Protein 5NZG (pdb70)

Structure (mmCIF, N/CA/C/O backbone):
data_5NZG
#
_entry.id   5NZG
#
_cell.length_a   79.500
_cell.length_b   89.800
_cell.length_c   137.300
_cell.angle_alpha   90.00
_cell.angle_beta   90.00
_cell.angle_gamma   90.00
#
_symmetry.space_group_name_H-M   'C 2 2 21'
#
loop_
_entity.id
_entity.type
_entity.pdbx_description
1 polymer 'UDP-glucose pyrophosphorylase'
2 non-polymer "URIDINE-5'-DIPHOSPHATE-GLUCOSE"
3 non-polymer 1,2-ETHANEDIOL
4 water water
#
loop_
_atom_site.group_PDB
_atom_site.id
_atom_site.type_symbol
_atom_site.label_atom_id
_atom_site.label_alt_id
_atom_site.label_comp_id
_atom_site.label_asym_id
_atom_site.label_entity_id
_atom_site.label_seq_id
_atom_site.pdbx_PDB_ins_code
_atom_site.Cartn_x
_atom_site.Cartn_y
_atom_site.Cartn_z
_atom_site.occupancy
_atom_site.B_iso_or_equiv
_atom_site.auth_seq_id
_atom_site.auth_comp_id
_atom_site.auth_asym_id
_atom_site.auth_atom_id
_atom_site.pdbx_PDB_model_num
ATOM 1 N N . SER A 1 7 ? 27.498 19.136 70.650 1.00 53.01 7 SER A N 1
ATOM 2 C CA . SER A 1 7 ? 26.309 18.608 70.021 1.00 52.66 7 SER A CA 1
ATOM 3 C C . SER A 1 7 ? 26.512 18.479 68.530 1.00 47.33 7 SER A C 1
ATOM 4 O O . SER A 1 7 ? 25.837 17.779 67.893 1.00 36.63 7 SER A O 1
ATOM 7 N N . LEU A 1 8 ? 27.457 19.233 68.019 1.00 40.11 8 LEU A N 1
ATOM 8 C CA . LEU A 1 8 ? 27.736 19.180 66.636 1.00 40.17 8 LEU A CA 1
ATOM 9 C C . LEU A 1 8 ? 28.482 17.940 66.245 1.00 37.71 8 LEU A C 1
ATOM 10 O O . LEU A 1 8 ? 29.226 17.427 66.954 1.00 40.76 8 LEU A O 1
ATOM 15 N N . SER A 1 9 ? 28.393 17.584 65.000 1.00 34.36 9 SER A N 1
ATOM 16 C CA . SER A 1 9 ? 29.143 16.503 64.464 1.00 37.10 9 SER A CA 1
ATOM 17 C C . SER A 1 9 ? 30.616 16.887 64.349 1.00 31.18 9 SER A C 1
ATOM 18 O O . SER A 1 9 ? 30.985 17.968 64.547 1.00 28.89 9 SER A O 1
ATOM 21 N N . ALA A 1 10 ? 31.455 15.917 64.088 1.00 31.12 10 ALA A N 1
ATOM 22 C CA . ALA A 1 10 ? 32.835 16.169 63.912 1.00 33.07 10 ALA A CA 1
ATOM 23 C C . ALA A 1 10 ? 33.100 17.030 62.686 1.00 25.94 10 ALA A C 1
ATOM 24 O O . ALA A 1 10 ? 33.928 17.855 62.735 1.00 29.58 10 ALA A O 1
ATOM 26 N N . ALA A 1 11 ? 32.386 16.798 61.632 1.00 25.18 11 ALA A N 1
ATOM 27 C CA . ALA A 1 11 ? 32.556 17.627 60.433 1.00 26.27 11 ALA A CA 1
ATOM 28 C C . ALA A 1 11 ? 32.170 19.087 60.711 1.00 26.15 11 ALA A C 1
ATOM 29 O O . ALA A 1 11 ? 32.830 19.965 60.367 1.00 23.37 11 ALA A O 1
ATOM 31 N N . ALA A 1 12 ? 31.073 19.293 61.393 1.00 24.35 12 ALA A N 1
ATOM 32 C CA . ALA A 1 12 ? 30.654 20.626 61.720 1.00 22.70 12 ALA A CA 1
ATOM 33 C C . ALA A 1 12 ? 31.642 21.345 62.629 1.00 21.21 12 ALA A C 1
ATOM 34 O O . ALA A 1 12 ? 31.910 22.438 62.469 1.00 21.24 12 ALA A O 1
ATOM 36 N N . GLN A 1 13 ? 32.178 20.640 63.599 1.00 22.45 13 GLN A N 1
ATOM 37 C CA . GLN A 1 13 ? 33.175 21.158 64.491 1.00 23.74 13 GLN A CA 1
ATOM 38 C C . GLN A 1 13 ? 34.441 21.519 63.757 1.00 20.96 13 GLN A C 1
ATOM 39 O O . GLN A 1 13 ? 35.060 22.425 64.094 1.00 24.30 13 GLN A O 1
ATOM 45 N N . ALA A 1 14 ? 34.799 20.740 62.757 1.00 22.75 14 ALA A N 1
ATOM 46 C CA . ALA A 1 14 ? 35.942 21.048 61.941 1.00 24.05 14 ALA A CA 1
ATOM 47 C C . ALA A 1 14 ? 35.711 22.371 61.176 1.00 21.03 14 ALA A C 1
ATOM 48 O O . ALA A 1 14 ? 36.605 23.072 60.918 1.00 20.11 14 ALA A O 1
ATOM 50 N N . CYS A 1 15 ? 34.480 22.602 60.776 1.00 21.40 15 CYS A N 1
ATOM 51 C CA . CYS A 1 15 ? 34.141 23.843 60.085 1.00 17.49 15 CYS A CA 1
ATOM 52 C C . CYS A 1 15 ? 34.270 25.044 61.031 1.00 18.67 15 CYS A C 1
ATOM 53 O O . CYS A 1 15 ? 34.769 26.033 60.714 1.00 19.07 15 CYS A O 1
ATOM 56 N N . VAL A 1 16 ? 33.785 24.862 62.247 1.00 19.60 16 VAL A N 1
ATOM 57 C CA . VAL A 1 16 ? 33.859 25.905 63.233 1.00 21.95 16 VAL A CA 1
ATOM 58 C C . VAL A 1 16 ? 35.298 26.264 63.534 1.00 17.68 16 VAL A C 1
ATOM 59 O O . VAL A 1 16 ? 35.655 27.356 63.597 1.00 20.84 16 VAL A O 1
ATOM 63 N N . LYS A 1 17 ? 36.108 25.252 63.723 1.00 20.43 17 LYS A N 1
ATOM 64 C CA . LYS A 1 17 ? 37.484 25.461 64.026 1.00 21.11 17 LYS A CA 1
ATOM 65 C C . LYS A 1 17 ? 38.230 26.175 62.893 1.00 18.14 17 LYS A C 1
ATOM 66 O O . LYS A 1 17 ? 38.950 27.046 63.127 1.00 21.45 17 LYS A O 1
ATOM 72 N N . LYS A 1 18 ? 37.982 25.770 61.675 1.00 17.62 18 LYS A N 1
ATOM 73 C CA . LYS A 1 18 ? 38.587 26.407 60.555 1.00 17.65 18 LYS A CA 1
ATOM 74 C C . LYS A 1 18 ? 38.166 27.864 60.451 1.00 19.30 18 LYS A C 1
ATOM 75 O O . LYS A 1 18 ? 38.937 28.709 60.162 1.00 18.02 18 LYS A O 1
ATOM 81 N N . MET A 1 19 ? 36.886 28.097 60.634 1.00 17.95 19 MET A N 1
ATOM 82 C CA . MET A 1 19 ? 36.379 29.434 60.568 1.00 16.09 19 MET A CA 1
ATOM 83 C C . MET A 1 19 ? 36.897 30.329 61.701 1.00 19.69 19 MET A C 1
ATOM 84 O O . MET A 1 19 ? 37.188 31.419 61.497 1.00 20.16 19 MET A O 1
ATOM 89 N N . ARG A 1 20 ? 36.944 29.809 62.908 1.00 20.67 20 ARG A N 1
ATOM 90 C CA . ARG A 1 20 ? 37.494 30.555 64.029 1.00 20.78 20 ARG A CA 1
ATOM 91 C C . ARG A 1 20 ? 38.961 30.852 63.885 1.00 25.22 20 ARG A C 1
ATOM 92 O O . ARG A 1 20 ? 39.393 31.884 64.171 1.00 23.16 20 ARG A O 1
ATOM 100 N N . ASP A 1 21 ? 39.716 29.888 63.403 1.00 26.47 21 ASP A N 1
ATOM 101 C CA . ASP A 1 21 ? 41.127 30.070 63.168 1.00 25.99 21 ASP A CA 1
ATOM 102 C C . ASP A 1 21 ? 41.352 31.127 62.136 1.00 28.12 21 ASP A C 1
ATOM 103 O O . ASP A 1 21 ? 42.316 31.749 62.138 1.00 31.91 21 ASP A O 1
ATOM 108 N N . ALA A 1 22 ? 40.446 31.257 61.190 1.00 23.67 22 ALA A N 1
ATOM 109 C CA . ALA A 1 22 ? 40.562 32.251 60.160 1.00 20.24 22 ALA A CA 1
ATOM 110 C C . ALA A 1 22 ? 39.924 33.589 60.506 1.00 23.72 22 ALA A C 1
ATOM 111 O O . ALA A 1 22 ? 39.772 34.399 59.672 1.00 26.77 22 ALA A O 1
ATOM 113 N N . LYS A 1 23 ? 39.512 33.702 61.736 1.00 24.78 23 LYS A N 1
ATOM 114 C CA . LYS A 1 23 ? 38.913 34.898 62.276 1.00 25.55 23 LYS A CA 1
ATOM 115 C C . LYS A 1 23 ? 37.612 35.335 61.653 1.00 23.85 23 LYS A C 1
ATOM 116 O O . LYS A 1 23 ? 37.317 36.466 61.596 1.00 25.55 23 LYS A O 1
ATOM 122 N N . VAL A 1 24 ? 36.846 34.387 61.175 1.00 22.57 24 VAL A N 1
ATOM 123 C CA . VAL A 1 24 ? 35.590 34.704 60.582 1.00 18.93 24 VAL A CA 1
ATOM 124 C C . VAL A 1 24 ? 34.668 35.178 61.692 1.00 23.21 24 VAL A C 1
ATOM 125 O O . VAL A 1 24 ? 34.615 34.625 62.719 1.00 21.02 24 VAL A O 1
ATOM 129 N N . ASN A 1 25 ? 33.885 36.186 61.386 1.00 21.07 25 ASN A N 1
ATOM 130 C CA . ASN A 1 25 ? 33.009 36.702 62.373 1.00 25.44 25 ASN A CA 1
ATOM 131 C C . ASN A 1 25 ? 32.000 35.656 62.842 1.00 19.48 25 ASN A C 1
ATOM 132 O O . ASN A 1 25 ? 31.545 34.875 62.131 1.00 19.94 25 ASN A O 1
ATOM 137 N N . GLU A 1 26 ? 31.726 35.713 64.105 1.00 18.64 26 GLU A N 1
ATOM 138 C CA . GLU A 1 26 ? 30.879 34.755 64.742 1.00 19.60 26 GLU A CA 1
ATOM 139 C C . GLU A 1 26 ? 29.461 34.659 64.212 1.00 15.77 26 GLU A C 1
ATOM 140 O O . GLU A 1 26 ? 28.916 33.676 64.195 1.00 17.34 26 GLU A O 1
ATOM 146 N N . ALA A 1 27 ? 28.898 35.760 63.775 1.00 18.05 27 ALA A N 1
ATOM 147 C CA . ALA A 1 27 ? 27.555 35.701 63.207 1.00 18.10 27 ALA A CA 1
ATOM 148 C C . ALA A 1 27 ? 27.542 34.832 61.946 1.00 15.97 27 ALA A C 1
ATOM 149 O O . ALA A 1 27 ? 26.638 34.182 61.688 1.00 17.21 27 ALA A O 1
ATOM 151 N N . CYS A 1 28 ? 28.593 34.917 61.184 1.00 15.47 28 CYS A N 1
ATOM 152 C CA . CYS A 1 28 ? 28.732 34.100 60.011 1.00 14.93 28 CYS A CA 1
ATOM 153 C C . CYS A 1 28 ? 28.900 32.643 60.377 1.00 15.36 28 CYS A C 1
ATOM 154 O O . CYS A 1 28 ? 28.319 31.836 59.816 1.00 16.14 28 CYS A O 1
ATOM 157 N N . ILE A 1 29 ? 29.701 32.377 61.372 1.00 16.22 29 ILE A N 1
ATOM 158 C CA . ILE A 1 29 ? 29.858 31.010 61.805 1.00 16.37 29 ILE A CA 1
ATOM 159 C C . ILE A 1 29 ? 28.558 30.422 62.322 1.00 16.23 29 ILE A C 1
ATOM 160 O O . ILE A 1 29 ? 28.201 29.370 61.979 1.00 18.16 29 ILE A O 1
ATOM 165 N N . ARG A 1 30 ? 27.824 31.179 63.112 1.00 17.44 30 ARG A N 1
ATOM 166 C CA . ARG A 1 30 ? 26.575 30.659 63.591 1.00 18.24 30 ARG A CA 1
ATOM 167 C C . ARG A 1 30 ? 25.594 30.364 62.445 1.00 20.62 30 ARG A C 1
ATOM 168 O O . ARG A 1 30 ? 24.896 29.438 62.471 1.00 19.76 30 ARG A O 1
ATOM 176 N N . THR A 1 31 ? 25.539 31.272 61.498 1.00 16.92 31 THR A N 1
ATOM 177 C CA . THR A 1 31 ? 24.655 31.153 60.379 1.00 15.98 31 THR A CA 1
ATOM 178 C C . THR A 1 31 ? 24.998 29.945 59.494 1.00 17.43 31 THR A C 1
ATOM 179 O O . THR A 1 31 ? 24.172 29.161 59.155 1.00 15.67 31 THR A O 1
ATOM 183 N N . PHE A 1 32 ? 26.272 29.826 59.211 1.00 15.00 32 PHE A N 1
ATOM 184 C CA . PHE A 1 32 ? 26.770 28.736 58.393 1.00 16.87 32 PHE A CA 1
ATOM 185 C C . PHE A 1 32 ? 26.528 27.395 59.050 1.00 20.60 32 PHE A C 1
ATOM 186 O O . PHE A 1 32 ? 26.113 26.507 58.451 1.00 19.93 32 PHE A O 1
ATOM 194 N N . ILE A 1 33 ? 26.784 27.324 60.330 1.00 19.54 33 ILE A N 1
ATOM 195 C CA . ILE A 1 33 ? 26.609 26.067 61.006 1.00 19.98 33 ILE A CA 1
ATOM 196 C C . ILE A 1 33 ? 25.192 25.568 61.002 1.00 23.68 33 ILE A C 1
ATOM 197 O O . ILE A 1 33 ? 24.958 24.451 60.899 1.00 21.87 33 ILE A O 1
ATOM 202 N N . ALA A 1 34 ? 24.258 26.464 61.162 1.00 18.49 34 ALA A N 1
ATOM 203 C CA . ALA A 1 34 ? 22.888 26.094 61.110 1.00 19.82 34 ALA A CA 1
ATOM 204 C C . ALA A 1 34 ? 22.568 25.510 59.752 1.00 20.06 34 ALA A C 1
ATOM 205 O O . ALA A 1 34 ? 21.821 24.605 59.681 1.00 23.85 34 ALA A O 1
ATOM 207 N N . GLN A 1 35 ? 23.066 26.102 58.679 1.00 17.15 35 GLN A N 1
ATOM 208 C CA . GLN A 1 35 ? 22.897 25.506 57.358 1.00 20.69 35 GLN A CA 1
ATOM 209 C C . GLN A 1 35 ? 23.583 24.149 57.279 1.00 19.80 35 GLN A C 1
ATOM 210 O O . GLN A 1 35 ? 23.051 23.210 56.677 1.00 20.55 35 GLN A O 1
ATOM 216 N N . HIS A 1 36 ? 24.769 24.033 57.883 1.00 21.02 36 HIS A N 1
ATOM 217 C CA . HIS A 1 36 ? 25.492 22.765 57.887 1.00 21.08 36 HIS A CA 1
ATOM 218 C C . HIS A 1 36 ? 24.682 21.669 58.568 1.00 25.46 36 HIS A C 1
ATOM 219 O O . HIS A 1 36 ? 24.673 20.519 58.113 1.00 27.17 36 HIS A O 1
ATOM 226 N N . VAL A 1 37 ? 23.994 22.008 59.661 1.00 21.71 37 VAL A N 1
ATOM 227 C CA . VAL A 1 37 ? 23.171 21.025 60.358 1.00 25.09 37 VAL A CA 1
ATOM 228 C C . VAL A 1 37 ? 21.998 20.595 59.486 1.00 24.76 37 VAL A C 1
ATOM 229 O O . VAL A 1 37 ? 21.636 19.412 59.447 1.00 24.17 37 VAL A O 1
ATOM 233 N N . MET A 1 38 ? 21.400 21.536 58.781 1.00 25.47 38 MET A N 1
ATOM 234 C CA . MET A 1 38 ? 20.326 21.184 57.890 1.00 27.62 38 MET A CA 1
ATOM 235 C C . MET A 1 38 ? 20.800 20.262 56.764 1.00 26.33 38 MET A C 1
ATOM 236 O O . MET A 1 38 ? 20.141 19.349 56.416 1.00 26.46 38 MET A O 1
ATOM 241 N N . VAL A 1 39 ? 21.923 20.566 56.164 1.00 23.12 39 VAL A N 1
ATOM 242 C CA . VAL A 1 39 ? 22.443 19.737 55.080 1.00 20.87 39 VAL A CA 1
ATOM 243 C C . VAL A 1 39 ? 22.750 18.331 55.580 1.00 22.54 39 VAL A C 1
ATOM 244 O O . VAL A 1 39 ? 22.489 17.340 54.886 1.00 28.02 39 VAL A O 1
ATOM 248 N N . SER A 1 40 ? 23.297 18.219 56.795 1.00 22.75 40 SER A N 1
ATOM 249 C CA . SER A 1 40 ? 23.602 16.908 57.357 1.00 24.38 40 SER A CA 1
ATOM 250 C C . SER A 1 40 ? 22.350 16.068 57.577 1.00 33.07 40 SER A C 1
ATOM 251 O O . SER A 1 40 ? 22.441 14.836 57.598 1.00 30.24 40 SER A O 1
ATOM 254 N N . LYS A 1 41 ? 21.189 16.700 57.738 1.00 30.64 41 LYS A N 1
ATOM 255 C CA . LYS A 1 41 ? 19.935 15.985 57.930 1.00 35.83 41 LYS A CA 1
ATOM 256 C C . LYS A 1 41 ? 19.176 15.764 56.627 1.00 33.23 41 LYS A C 1
ATOM 257 O O . LYS A 1 41 ? 18.023 15.322 56.664 1.00 40.99 41 LYS A O 1
ATOM 263 N N . GLY A 1 42 ? 19.792 16.061 55.483 1.00 32.63 42 GLY A N 1
ATOM 264 C CA . GLY A 1 42 ? 19.214 15.775 54.186 1.00 31.32 42 GLY A CA 1
ATOM 265 C C . GLY A 1 42 ? 18.731 16.983 53.413 1.00 31.92 42 GLY A C 1
ATOM 266 O O . GLY A 1 42 ? 18.341 16.829 52.249 1.00 33.46 42 GLY A O 1
ATOM 267 N N . GLU A 1 43 ? 18.754 18.171 53.980 1.00 31.38 43 GLU A N 1
ATOM 268 C CA . GLU A 1 43 ? 18.278 19.356 53.259 1.00 29.70 43 GLU A CA 1
ATOM 269 C C . GLU A 1 43 ? 19.158 19.772 52.093 1.00 34.17 43 GLU A C 1
ATOM 270 O O . GLU A 1 43 ? 20.306 19.795 52.239 1.00 28.42 43 GLU A O 1
ATOM 276 N N . THR A 1 44 ? 18.555 20.062 50.950 1.00 34.26 44 THR A N 1
ATOM 277 C CA . THR A 1 44 ? 19.243 20.543 49.768 1.00 34.38 44 THR A CA 1
ATOM 278 C C . THR A 1 44 ? 18.831 21.879 49.238 1.00 33.62 44 THR A C 1
ATOM 279 O O . THR A 1 44 ? 19.461 22.411 48.393 1.00 34.40 44 THR A O 1
ATOM 283 N N . GLY A 1 45 ? 17.765 22.407 49.761 1.00 29.40 45 GLY A N 1
ATOM 284 C CA . GLY A 1 45 ? 17.203 23.633 49.306 1.00 28.06 45 GLY A CA 1
ATOM 285 C C . GLY A 1 45 ? 16.151 23.428 48.230 1.00 29.10 45 GLY A C 1
ATOM 286 O O . GLY A 1 45 ? 15.521 24.315 47.823 1.00 25.79 45 GLY A O 1
ATOM 287 N N . SER A 1 46 ? 15.947 22.190 47.828 1.00 25.98 46 SER A N 1
ATOM 288 C CA . SER A 1 46 ? 14.997 21.919 46.803 1.00 24.68 46 SER A CA 1
ATOM 289 C C . SER A 1 46 ? 13.591 22.236 47.256 1.00 22.09 46 SER A C 1
ATOM 290 O O . SER A 1 46 ? 13.227 21.913 48.314 1.00 24.83 46 SER A O 1
ATOM 293 N N . ILE A 1 47 ? 12.839 22.900 46.405 1.00 25.24 47 ILE A N 1
ATOM 294 C CA . ILE A 1 47 ? 11.442 23.234 46.642 1.00 24.39 47 ILE A CA 1
ATOM 295 C C . ILE A 1 47 ? 10.619 22.662 45.495 1.00 21.77 47 ILE A C 1
ATOM 296 O O . ILE A 1 47 ? 10.541 23.252 44.417 1.00 20.57 47 ILE A O 1
ATOM 301 N N . PRO A 1 48 ? 9.995 21.503 45.688 1.00 22.51 48 PRO A N 1
ATOM 302 C CA . PRO A 1 48 ? 9.199 20.908 44.611 1.00 27.32 48 PRO A CA 1
ATOM 303 C C . PRO A 1 48 ? 7.903 21.672 44.388 1.00 23.35 48 PRO A C 1
ATOM 304 O O . PRO A 1 48 ? 7.392 22.366 45.270 1.00 23.27 48 PRO A O 1
ATOM 308 N N . ASP A 1 49 ? 7.370 21.530 43.172 1.00 26.53 49 ASP A N 1
ATOM 309 C CA . ASP A 1 49 ? 6.151 22.246 42.811 1.00 26.43 49 ASP A CA 1
ATOM 310 C C . ASP A 1 49 ? 4.949 21.758 43.607 1.00 28.17 49 ASP A C 1
ATOM 311 O O . ASP A 1 49 ? 3.981 22.505 43.782 1.00 27.90 49 ASP A O 1
ATOM 316 N N . SER A 1 50 ? 4.990 20.517 44.097 1.00 28.50 50 SER A N 1
ATOM 317 C CA . SER A 1 50 ? 3.886 19.992 44.892 1.00 32.18 50 SER A CA 1
ATOM 318 C C . SER A 1 50 ? 3.768 20.681 46.245 1.00 30.73 50 SER A C 1
ATOM 319 O O . SER A 1 50 ? 2.712 20.593 46.880 1.00 33.03 50 SER A O 1
ATOM 322 N N . ALA A 1 51 ? 4.820 21.362 46.698 1.00 32.49 51 ALA A N 1
ATOM 323 C CA . ALA A 1 51 ? 4.834 22.010 48.001 1.00 28.84 51 ALA A CA 1
ATOM 324 C C . ALA A 1 51 ? 4.521 23.499 47.937 1.00 29.84 51 ALA A C 1
ATOM 325 O O . ALA A 1 51 ? 4.463 24.149 48.986 1.00 28.35 51 ALA A O 1
ATOM 327 N N . ILE A 1 52 ? 4.318 24.056 46.742 1.00 28.47 52 ILE A N 1
ATOM 328 C CA . ILE A 1 52 ? 4.029 25.474 46.568 1.00 29.31 52 ILE A CA 1
ATOM 329 C C . ILE A 1 52 ? 2.885 25.628 45.574 1.00 31.78 52 ILE A C 1
ATOM 330 O O . ILE A 1 52 ? 2.505 24.690 44.873 1.00 33.71 52 ILE A O 1
ATOM 335 N N . MET A 1 53 ? 2.341 26.838 45.521 1.00 29.04 53 MET A N 1
ATOM 336 C CA . MET A 1 53 ? 1.288 27.205 44.588 1.00 36.93 53 MET A CA 1
ATOM 337 C C . MET A 1 53 ? 1.507 28.646 44.151 1.00 34.59 53 MET A C 1
ATOM 338 O O . MET A 1 53 ? 2.143 29.424 44.872 1.00 28.27 53 MET A O 1
ATOM 343 N N . PRO A 1 54 ? 1.018 29.023 42.972 1.00 33.73 54 PRO A N 1
ATOM 344 C CA . PRO A 1 54 ? 1.290 30.371 42.461 1.00 32.30 54 PRO A CA 1
ATOM 345 C C . PRO A 1 54 ? 0.592 31.453 43.273 1.00 31.58 54 PRO A C 1
ATOM 346 O O . PRO A 1 54 ? -0.350 31.205 44.030 1.00 30.99 54 PRO A O 1
ATOM 350 N N . VAL A 1 55 ? 1.082 32.678 43.099 1.00 30.96 55 VAL A N 1
ATOM 351 C CA . VAL A 1 55 ? 0.504 33.866 43.716 1.00 29.72 55 VAL A CA 1
ATOM 352 C C . VAL A 1 55 ? -0.347 34.564 42.665 1.00 26.66 55 VAL A C 1
ATOM 353 O O . VAL A 1 55 ? 0.140 34.886 41.575 1.00 25.18 55 VAL A O 1
ATOM 357 N N . ASP A 1 56 ? -1.620 34.800 42.987 1.00 27.21 56 ASP A N 1
ATOM 358 C CA . ASP A 1 56 ? -2.573 35.300 42.007 1.00 27.94 56 ASP A CA 1
ATOM 359 C C . ASP A 1 56 ? -2.975 36.754 42.203 1.00 34.46 56 ASP A C 1
ATOM 360 O O . ASP A 1 56 ? -3.542 37.345 41.278 1.00 37.64 56 ASP A O 1
ATOM 365 N N . SER A 1 57 ? -2.699 37.345 43.363 1.00 26.10 57 SER A N 1
ATOM 366 C CA . SER A 1 57 ? -3.143 38.704 43.646 1.00 27.09 57 SER A CA 1
ATOM 367 C C . SER A 1 57 ? -2.081 39.447 44.438 1.00 23.99 57 SER A C 1
ATOM 368 O O . SER A 1 57 ? -1.628 38.964 45.480 1.00 28.73 57 SER A O 1
ATOM 371 N N . LEU A 1 58 ? -1.697 40.624 43.947 1.00 20.47 58 LEU A N 1
ATOM 372 C CA . LEU A 1 58 ? -0.748 41.486 44.636 1.00 18.29 58 LEU A CA 1
ATOM 373 C C . LEU A 1 58 ? -1.115 42.937 44.371 1.00 20.20 58 LEU A C 1
ATOM 374 O O . LEU A 1 58 ? -1.730 43.260 43.351 1.00 20.09 58 LEU A O 1
ATOM 379 N N . ASP A 1 59 ? -0.734 43.809 45.301 1.00 18.02 59 ASP A N 1
ATOM 380 C CA . ASP A 1 59 ? -0.841 45.237 45.057 1.00 16.70 59 ASP A CA 1
ATOM 381 C C . ASP A 1 59 ? 0.148 45.653 43.971 1.00 17.86 59 ASP A C 1
ATOM 382 O O . ASP A 1 59 ? 1.107 44.940 43.661 1.00 19.29 59 ASP A O 1
ATOM 387 N N . ALA A 1 60 ? -0.097 46.821 43.384 1.00 19.64 60 ALA A N 1
ATOM 388 C CA . ALA A 1 60 ? 0.696 47.304 42.264 1.00 19.27 60 ALA A CA 1
ATOM 389 C C . ALA A 1 60 ? 1.230 48.697 42.558 1.00 16.90 60 ALA A C 1
ATOM 390 O O . ALA A 1 60 ? 0.508 49.553 43.078 1.00 18.44 60 ALA A O 1
ATOM 392 N N . LEU A 1 61 ? 2.502 48.917 42.216 1.00 15.02 61 LEU A N 1
ATOM 393 C CA . LEU A 1 61 ? 3.097 50.238 42.383 1.00 15.82 61 LEU A CA 1
ATOM 394 C C . LEU A 1 61 ? 2.414 51.272 41.498 1.00 18.15 61 LEU A C 1
ATOM 395 O O . LEU A 1 61 ? 2.316 52.446 41.876 1.00 17.74 61 LEU A O 1
ATOM 400 N N . ASP A 1 62 ? 1.926 50.855 40.326 1.00 18.45 62 ASP A N 1
ATOM 401 C CA . ASP A 1 62 ? 1.236 51.774 39.428 1.00 19.55 62 ASP A CA 1
ATOM 402 C C . ASP A 1 62 ? -0.024 52.35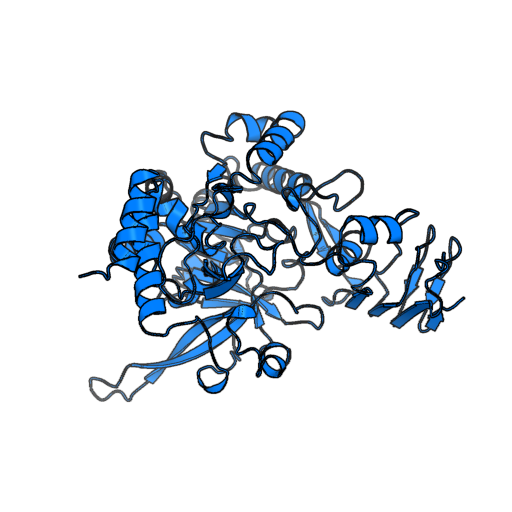6 40.052 1.00 23.60 62 ASP A C 1
ATOM 403 O O . ASP A 1 62 ? -0.477 53.424 39.626 1.00 22.49 62 ASP A O 1
ATOM 408 N N . SER A 1 63 ? -0.599 51.684 41.047 1.00 20.11 63 SER A N 1
ATOM 409 C CA . SER A 1 63 ? -1.785 52.179 41.731 1.00 20.61 63 SER A CA 1
ATOM 410 C C . SER A 1 63 ? -1.465 53.097 42.909 1.00 22.18 63 SER A C 1
ATOM 411 O O . SER A 1 63 ? -2.393 53.653 43.506 1.00 22.90 63 SER A O 1
ATOM 414 N N . LEU A 1 64 ? -0.190 53.277 43.252 1.00 19.74 64 LEU A N 1
ATOM 415 C CA . LEU A 1 64 ? 0.209 54.120 44.373 1.00 20.23 64 LEU A CA 1
ATOM 416 C C . LEU A 1 64 ? 0.461 55.551 43.911 1.00 18.90 64 LEU A C 1
ATOM 417 O O . LEU A 1 64 ? 0.889 55.792 42.781 1.00 21.42 64 LEU A O 1
ATOM 422 N N . THR A 1 65 ? 0.190 56.510 44.797 1.00 20.23 65 THR A N 1
ATOM 423 C CA . THR A 1 65 ? 0.353 57.918 44.439 1.00 19.68 65 THR A CA 1
ATOM 424 C C . THR A 1 65 ? 1.02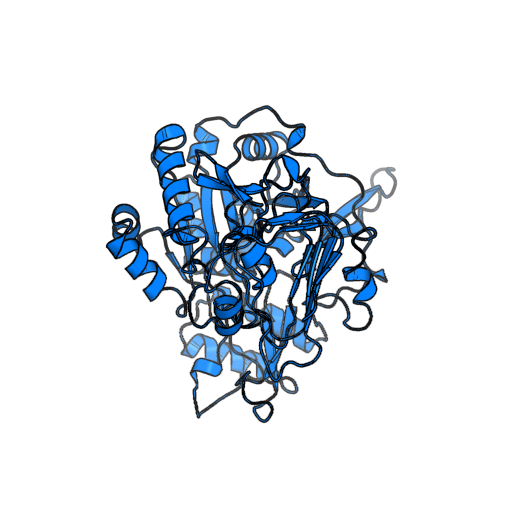2 58.706 45.558 1.00 19.49 65 THR A C 1
ATOM 425 O O . THR A 1 65 ? 1.785 59.643 45.291 1.00 24.86 65 THR A O 1
ATOM 429 N N . ILE A 1 66 ? 0.750 58.339 46.803 1.00 20.84 66 ILE A N 1
ATOM 430 C CA . ILE A 1 66 ? 1.237 59.106 47.945 1.00 22.43 66 ILE A CA 1
ATOM 431 C C . ILE A 1 66 ? 2.715 58.816 48.162 1.00 25.85 66 ILE A C 1
ATOM 432 O O . ILE A 1 66 ? 3.145 57.656 48.148 1.00 23.82 66 ILE A O 1
ATOM 437 N N . GLU A 1 67 ? 3.495 59.873 48.375 1.00 26.46 67 GLU A N 1
ATOM 438 C CA . GLU A 1 67 ? 4.913 59.768 48.687 1.00 24.33 67 GLU A CA 1
ATOM 439 C C . GLU A 1 67 ? 5.140 59.916 50.187 1.00 30.73 67 GLU A C 1
ATOM 440 O O . GLU A 1 67 ? 4.348 60.533 50.905 1.00 29.58 67 GLU A O 1
ATOM 446 N N . CYS A 1 68 ? 6.247 59.343 50.652 1.00 23.24 68 CYS A N 1
ATOM 447 C CA . CYS A 1 68 ? 6.597 59.401 52.062 1.00 24.80 68 CYS A CA 1
ATOM 448 C C . CYS A 1 68 ? 7.032 60.812 52.450 1.00 25.72 68 CYS A C 1
ATOM 449 O O . CYS A 1 68 ? 7.369 61.645 51.604 1.00 29.23 68 CYS A O 1
ATOM 452 N N . ASP A 1 69 ? 7.024 61.074 53.754 1.00 30.71 69 ASP A N 1
ATOM 453 C CA . ASP A 1 69 ? 7.472 62.364 54.251 1.00 34.04 69 ASP A CA 1
ATOM 454 C C . ASP A 1 69 ? 8.999 62.435 54.243 1.00 37.73 69 ASP A C 1
ATOM 455 O O . ASP A 1 69 ? 9.695 61.459 53.948 1.00 32.48 69 ASP A O 1
ATOM 460 N N . ASN A 1 70 ? 9.522 63.618 54.575 1.00 34.45 70 ASN A N 1
ATOM 461 C CA . ASN A 1 70 ? 10.964 63.829 54.504 1.00 35.74 70 ASN A CA 1
ATOM 462 C C . ASN A 1 70 ? 11.711 63.030 55.563 1.00 26.41 70 ASN A C 1
ATOM 463 O O . ASN A 1 70 ? 12.830 62.569 55.311 1.00 27.88 70 ASN A O 1
ATOM 468 N N . ALA A 1 71 ? 11.119 62.861 56.748 1.00 32.38 71 ALA A N 1
ATOM 469 C CA . ALA A 1 71 ? 11.778 62.085 57.794 1.00 31.98 71 ALA A CA 1
ATOM 470 C C . ALA A 1 71 ? 11.967 60.636 57.366 1.00 29.28 71 ALA A C 1
ATOM 471 O O . ALA A 1 71 ? 13.019 60.037 57.619 1.00 29.33 71 ALA A O 1
ATOM 473 N N . VAL A 1 72 ? 10.960 60.058 56.707 1.00 30.06 72 VAL A N 1
ATOM 474 C CA . VAL A 1 72 ? 11.074 58.683 56.233 1.00 26.62 72 VAL A CA 1
ATOM 475 C C . VAL A 1 72 ? 12.128 58.579 55.137 1.00 27.04 72 VAL A C 1
ATOM 476 O O . VAL A 1 72 ? 12.946 57.651 55.130 1.00 23.84 72 VAL A O 1
ATOM 480 N N . LEU A 1 73 ? 12.131 59.530 54.200 1.00 22.27 73 LEU A N 1
ATOM 481 C CA . LEU A 1 73 ? 13.120 59.509 53.126 1.00 24.85 73 LEU A CA 1
ATOM 482 C C . LEU A 1 73 ? 14.534 59.659 53.675 1.00 26.12 73 LEU A C 1
ATOM 483 O O . LEU A 1 73 ? 15.464 58.992 53.206 1.00 23.86 73 LEU A O 1
ATOM 488 N N . GLN A 1 74 ? 14.712 60.525 54.675 1.00 26.74 74 GLN A N 1
ATOM 489 C CA . GLN A 1 74 ? 16.034 60.723 55.261 1.00 31.70 74 GLN A CA 1
ATOM 490 C C . GLN A 1 74 ? 16.533 59.469 55.966 1.00 24.89 74 GLN A C 1
ATOM 491 O O . GLN A 1 74 ? 17.747 59.266 56.087 1.00 24.46 74 GLN A O 1
ATOM 497 N N . SER A 1 75 ? 15.622 58.618 56.430 1.00 26.10 75 SER A N 1
ATOM 498 C CA . SER A 1 75 ? 15.973 57.420 57.180 1.00 21.60 75 SER A CA 1
ATOM 499 C C . SER A 1 75 ? 16.225 56.209 56.290 1.00 19.35 75 SER A C 1
ATOM 500 O O . SER A 1 75 ? 16.350 55.094 56.807 1.00 18.53 75 SER A O 1
ATOM 503 N N . THR A 1 76 ? 16.310 56.397 54.976 1.00 20.50 76 THR A N 1
ATOM 504 C CA . THR A 1 76 ? 16.441 55.293 54.034 1.00 20.47 76 THR A CA 1
ATOM 505 C C . THR A 1 76 ? 17.872 55.206 53.516 1.00 21.68 76 THR A C 1
ATOM 506 O O . THR A 1 76 ? 18.428 56.202 53.041 1.00 26.87 76 THR A O 1
ATOM 510 N N . VAL A 1 77 ? 18.459 54.012 53.608 1.00 15.87 77 VAL A N 1
ATOM 511 C CA . VAL A 1 77 ? 19.791 53.729 53.082 1.00 17.86 77 VAL A CA 1
ATOM 512 C C . VAL A 1 77 ? 19.642 52.989 51.761 1.00 17.24 77 VAL A C 1
ATOM 513 O O . VAL A 1 77 ? 18.735 52.164 51.597 1.00 17.13 77 VAL A O 1
ATOM 517 N N . VAL A 1 78 ? 20.524 53.290 50.811 1.00 17.50 78 VAL A N 1
ATOM 518 C CA . VAL A 1 78 ? 20.565 52.618 49.518 1.00 18.52 78 VAL A CA 1
ATOM 519 C C . VAL A 1 78 ? 21.801 51.731 49.480 1.00 17.69 78 VAL A C 1
ATOM 520 O O . VAL A 1 78 ? 22.909 52.188 49.783 1.00 17.95 78 VAL A O 1
ATOM 524 N N . LEU A 1 79 ? 21.610 50.465 49.114 1.00 18.15 79 LEU A N 1
ATOM 525 C CA . LEU A 1 79 ? 22.702 49.510 49.001 1.00 14.12 79 LEU A CA 1
ATOM 526 C C . LEU A 1 79 ? 22.630 48.807 47.654 1.00 15.25 79 LEU A C 1
ATOM 527 O O . LEU A 1 79 ? 21.543 48.464 47.179 1.00 16.73 79 LEU A O 1
ATOM 532 N N . LYS A 1 80 ? 23.794 48.591 47.047 1.00 16.25 80 LYS A N 1
ATOM 533 C CA . LYS A 1 80 ? 23.909 47.889 45.777 1.00 17.40 80 LYS A CA 1
ATOM 534 C C . LYS A 1 80 ? 24.780 46.656 45.964 1.00 18.63 80 LYS A C 1
ATOM 535 O O . LYS A 1 80 ? 25.898 46.755 46.483 1.00 16.11 80 LYS A O 1
ATOM 541 N N . LEU A 1 81 ? 24.267 45.500 45.550 1.00 16.39 81 LEU A N 1
ATOM 542 C CA . LEU A 1 81 ? 25.057 44.278 45.593 1.00 13.76 81 LEU A CA 1
ATOM 543 C C . LEU A 1 81 ? 26.155 44.328 44.538 1.00 17.36 81 LEU A C 1
ATOM 544 O O . LEU A 1 81 ? 25.929 44.759 43.405 1.00 17.96 81 LEU A O 1
ATOM 549 N N . ASN A 1 82 ? 27.353 43.881 44.916 1.00 14.50 82 ASN A N 1
ATOM 550 C CA . ASN A 1 82 ? 28.515 44.014 44.046 1.00 18.96 82 ASN A CA 1
ATOM 551 C C . ASN A 1 82 ? 29.598 43.005 44.413 1.00 17.46 82 ASN A C 1
ATOM 552 O O . ASN A 1 82 ? 30.790 43.265 44.220 1.00 21.71 82 ASN A O 1
ATOM 557 N N . GLY A 1 83 ? 29.200 41.849 44.939 1.00 16.85 83 GLY A N 1
ATOM 558 C CA . GLY A 1 83 ? 30.168 40.876 45.405 1.00 20.78 83 GLY A CA 1
ATOM 559 C C . GLY A 1 83 ? 30.210 39.593 44.601 1.00 23.53 83 GLY A C 1
ATOM 560 O O . GLY A 1 83 ? 30.991 38.688 44.909 1.00 22.66 83 GLY A O 1
ATOM 561 N N . GLY A 1 84 ? 29.378 39.500 43.566 1.00 24.17 84 GLY A N 1
ATOM 562 C CA . GLY A 1 84 ? 29.317 38.293 42.772 1.00 24.92 84 GLY A CA 1
ATOM 563 C C . GLY A 1 84 ? 30.433 38.197 41.748 1.00 28.09 84 GLY A C 1
ATOM 564 O O . GLY A 1 84 ? 31.134 39.162 41.445 1.00 27.83 84 GLY A O 1
ATOM 565 N N . LEU A 1 85 ? 30.594 36.990 41.212 1.00 32.55 85 LEU A N 1
ATOM 566 C CA . LEU A 1 85 ? 31.557 36.708 40.150 1.00 33.63 85 LEU A CA 1
ATOM 567 C C . LEU A 1 85 ? 30.786 36.125 38.971 1.00 39.49 85 LEU A C 1
ATOM 568 O O . LEU A 1 85 ? 30.407 34.950 38.989 1.00 42.54 85 LEU A O 1
ATOM 573 N N . GLY A 1 86 ? 30.551 36.946 37.950 1.00 36.70 86 GLY A N 1
ATOM 574 C CA . GLY A 1 86 ? 29.823 36.502 36.778 1.00 43.75 86 GLY A CA 1
ATOM 575 C C . GLY A 1 86 ? 30.602 35.506 35.945 1.00 43.71 86 GLY A C 1
ATOM 576 O O . GLY A 1 86 ? 31.027 35.816 34.827 1.00 43.54 86 GLY A O 1
ATOM 577 N N . THR A 1 87 ? 30.795 34.298 36.482 1.00 44.25 87 THR A N 1
ATOM 578 C CA . THR A 1 87 ? 31.556 33.287 35.758 1.00 44.85 87 THR A CA 1
ATOM 579 C C . THR A 1 87 ? 30.818 32.817 34.511 1.00 43.55 87 THR A C 1
ATOM 580 O O . THR A 1 87 ? 31.450 32.334 33.563 1.00 47.35 87 THR A O 1
ATOM 584 N N . GLY A 1 88 ? 29.489 32.947 34.495 1.00 46.52 88 GLY A N 1
ATOM 585 C CA . GLY A 1 88 ? 28.711 32.569 33.329 1.00 42.34 88 GLY A CA 1
ATOM 586 C C . GLY A 1 88 ? 28.948 33.451 32.124 1.00 39.30 88 GLY A C 1
ATOM 587 O O . GLY A 1 88 ? 28.752 33.002 30.989 1.00 44.79 88 GLY A O 1
ATOM 588 N N . MET A 1 89 ? 29.363 34.697 32.344 1.00 34.93 89 MET A N 1
ATOM 589 C CA . MET A 1 89 ? 29.708 35.617 31.271 1.00 35.00 89 MET A CA 1
ATOM 590 C C . MET A 1 89 ? 31.210 35.699 31.037 1.00 35.51 89 MET A C 1
ATOM 591 O O . MET A 1 89 ? 31.671 36.608 30.339 1.00 33.10 89 MET A O 1
ATOM 596 N N . GLY A 1 90 ? 31.980 34.772 31.599 1.00 40.36 90 GLY A N 1
ATOM 597 C CA . GLY A 1 90 ? 33.424 34.803 31.430 1.00 38.40 90 GLY A CA 1
ATOM 598 C C . GLY A 1 90 ? 34.078 35.999 32.084 1.00 43.23 90 GLY A C 1
ATOM 599 O O . GLY A 1 90 ? 35.040 36.555 31.540 1.00 45.47 90 GLY A O 1
ATOM 600 N N . LEU A 1 91 ? 33.576 36.408 33.244 1.00 40.04 91 LEU A N 1
ATOM 601 C CA . LEU A 1 91 ? 34.060 37.596 33.928 1.00 43.45 91 LEU A CA 1
ATOM 602 C C . LEU A 1 91 ? 35.066 37.219 35.006 1.00 48.48 91 LEU A C 1
ATOM 603 O O . LEU A 1 91 ? 34.902 36.214 35.705 1.00 47.37 91 LEU A O 1
ATOM 608 N N . CYS A 1 92 ? 36.114 38.036 35.131 1.00 48.33 92 CYS A N 1
ATOM 609 C CA . CYS A 1 92 ? 37.140 37.853 36.146 1.00 53.85 92 CYS A CA 1
ATOM 610 C C . CYS A 1 92 ? 37.108 38.915 37.235 1.00 53.63 92 CYS A C 1
ATOM 611 O O . CYS A 1 92 ? 37.700 38.704 38.298 1.00 47.68 92 CYS A O 1
ATOM 614 N N . ASP A 1 93 ? 36.442 40.044 36.994 1.00 48.33 93 ASP A N 1
ATOM 615 C CA . ASP A 1 93 ? 36.312 41.098 37.991 1.00 45.06 93 ASP A CA 1
ATOM 616 C C . ASP A 1 93 ? 34.843 41.445 38.191 1.00 43.98 93 ASP A C 1
ATOM 617 O O . ASP A 1 93 ? 33.960 40.688 37.774 1.00 43.57 93 ASP A O 1
ATOM 622 N N . ALA A 1 94 ? 34.572 42.585 38.822 1.00 33.13 94 ALA A N 1
ATOM 623 C CA . ALA A 1 94 ? 33.198 42.986 39.094 1.00 29.25 94 ALA A CA 1
ATOM 624 C C . ALA A 1 94 ? 32.456 43.268 37.793 1.00 28.96 94 ALA A C 1
ATOM 625 O O . ALA A 1 94 ? 32.980 43.934 36.894 1.00 27.87 94 ALA A O 1
ATOM 627 N N . LYS A 1 95 ? 31.227 42.754 37.695 1.00 29.25 95 LYS A N 1
ATOM 628 C CA . LYS A 1 95 ? 30.425 42.976 36.497 1.00 22.54 95 LYS A CA 1
ATOM 629 C C . LYS A 1 95 ? 30.088 44.450 36.315 1.00 26.56 95 LYS A C 1
ATOM 630 O O . LYS A 1 95 ? 29.935 44.915 35.179 1.00 27.29 95 LYS A O 1
ATOM 636 N N . THR A 1 96 ? 29.986 45.202 37.412 1.00 22.35 96 THR A N 1
ATOM 637 C CA . THR A 1 96 ? 29.588 46.603 37.331 1.00 25.23 96 THR A CA 1
ATOM 638 C C . THR A 1 96 ? 30.622 47.482 36.640 1.00 22.82 96 THR A C 1
ATOM 639 O O . THR A 1 96 ? 30.320 48.644 36.346 1.00 24.93 96 THR A O 1
ATOM 643 N N . LEU A 1 97 ? 31.820 46.971 36.375 1.00 26.44 97 LEU A N 1
ATOM 644 C CA . LEU A 1 97 ? 32.827 47.719 35.639 1.00 27.49 97 LEU A CA 1
ATOM 645 C C . LEU A 1 97 ? 32.698 47.555 34.131 1.00 28.62 97 LEU A C 1
ATOM 646 O O . LEU A 1 97 ? 33.482 48.154 33.387 1.00 29.47 97 LEU A O 1
ATOM 651 N N . LEU A 1 98 ? 31.737 46.761 33.665 1.00 26.01 98 LEU A N 1
ATOM 652 C CA . LEU A 1 98 ? 31.503 46.604 32.239 1.00 23.66 98 LEU A CA 1
ATOM 653 C C . LEU A 1 98 ? 30.792 47.828 31.677 1.00 26.64 98 LEU A C 1
ATOM 654 O O . LEU A 1 98 ? 30.025 48.501 32.370 1.00 27.77 98 LEU A O 1
ATOM 659 N N . GLU A 1 99 ? 31.048 48.107 30.402 1.00 28.28 99 GLU A N 1
ATOM 660 C CA . GLU A 1 99 ? 30.409 49.236 29.742 1.00 30.74 99 GLU A CA 1
ATOM 661 C C . GLU A 1 99 ? 28.949 48.923 29.440 1.00 25.09 99 GLU A C 1
ATOM 662 O O . GLU A 1 99 ? 28.615 47.834 28.964 1.00 32.49 99 GLU A O 1
ATOM 668 N N . VAL A 1 100 ? 28.078 49.886 29.724 1.00 28.60 100 VAL A N 1
ATOM 669 C CA . VAL A 1 100 ? 26.648 49.774 29.461 1.00 27.43 100 VAL A CA 1
ATOM 670 C C . VAL A 1 100 ? 26.238 50.636 28.273 1.00 27.37 100 VAL A C 1
ATOM 671 O O . VAL A 1 100 ? 25.573 50.164 27.350 1.00 32.60 100 VAL A O 1
ATOM 675 N N . LYS A 1 101 ? 26.618 51.906 28.290 1.00 23.61 101 LYS A N 1
ATOM 676 C CA . LYS A 1 101 ? 26.487 52.809 27.158 1.00 30.87 101 LYS A CA 1
ATOM 677 C C . LYS A 1 101 ? 27.871 53.351 26.811 1.00 37.74 101 LYS A C 1
ATOM 678 O O . LYS A 1 101 ? 28.881 52.945 27.392 1.00 40.10 101 LYS A O 1
ATOM 684 N N . ASP A 1 102 ? 27.914 54.275 25.852 1.00 35.21 102 ASP A N 1
ATOM 685 C CA . ASP A 1 102 ? 29.188 54.813 25.386 1.00 34.87 102 ASP A CA 1
ATOM 686 C C . ASP A 1 102 ? 29.929 55.536 26.504 1.00 32.52 102 ASP A C 1
ATOM 687 O O . ASP A 1 102 ? 29.542 56.638 26.907 1.00 36.18 102 ASP A O 1
ATOM 692 N N . GLY A 1 103 ? 30.995 54.920 27.012 1.00 38.78 103 GLY A N 1
ATOM 693 C CA . GLY A 1 103 ? 31.828 55.540 28.021 1.00 36.30 103 GLY A CA 1
ATOM 694 C C . GLY A 1 103 ? 31.287 55.501 29.432 1.00 37.91 103 GLY A C 1
ATOM 695 O O . GLY A 1 103 ? 31.816 56.209 30.296 1.00 37.15 103 GLY A O 1
ATOM 696 N N . LYS A 1 104 ? 30.261 54.697 29.701 1.00 33.64 104 LYS A N 1
ATOM 697 C CA . LYS A 1 104 ? 29.640 54.639 31.018 1.00 27.60 104 LYS A CA 1
ATOM 698 C C . LYS A 1 104 ? 29.448 53.188 31.434 1.00 28.47 104 LYS A C 1
ATOM 699 O O . LYS A 1 104 ? 28.918 52.382 30.662 1.00 30.44 104 LYS A O 1
ATOM 705 N N . THR A 1 105 ? 29.869 52.866 32.654 1.00 26.99 105 THR A N 1
ATOM 706 C CA . THR A 1 105 ? 29.728 51.535 33.220 1.00 25.72 105 THR A CA 1
ATOM 707 C C . THR A 1 105 ? 28.487 51.473 34.109 1.00 19.55 105 THR A C 1
ATOM 708 O O . THR A 1 105 ? 27.789 52.469 34.317 1.00 26.25 105 THR A O 1
ATOM 712 N N . PHE A 1 106 ? 28.205 50.275 34.632 1.00 24.52 106 PHE A N 1
ATOM 713 C CA . PHE A 1 106 ? 27.173 50.145 35.658 1.00 22.93 106 PHE A CA 1
ATOM 714 C C . PHE A 1 106 ? 27.475 51.060 36.838 1.00 22.74 106 PHE A C 1
ATOM 715 O O . PHE A 1 106 ? 26.589 51.757 37.346 1.00 22.24 106 PHE A O 1
ATOM 723 N N . LEU A 1 107 ? 28.733 51.064 37.288 1.00 24.94 107 LEU A N 1
ATOM 724 C CA . LEU A 1 107 ? 29.125 51.897 38.419 1.00 24.85 107 LEU A CA 1
ATOM 725 C C . LEU A 1 107 ? 28.974 53.378 38.105 1.00 25.48 107 LEU A C 1
ATOM 726 O O . LEU A 1 107 ? 28.689 54.176 39.006 1.00 25.22 107 LEU A O 1
ATOM 731 N N . ASP A 1 108 ? 29.161 53.764 36.841 1.00 27.76 108 ASP A N 1
ATOM 732 C CA . ASP A 1 108 ? 28.998 55.164 36.459 1.00 24.43 108 ASP A CA 1
ATOM 733 C C . ASP A 1 108 ? 27.568 55.631 36.691 1.00 21.19 108 ASP A C 1
ATOM 734 O O . ASP A 1 108 ? 27.333 56.634 37.374 1.00 24.07 108 ASP A O 1
ATOM 739 N N . PHE A 1 109 ? 26.594 54.909 36.130 1.00 23.92 109 PHE A N 1
ATOM 740 C CA . PHE A 1 109 ? 25.199 55.295 36.304 1.00 24.67 109 PHE A CA 1
ATOM 741 C C . PHE A 1 109 ? 24.763 55.176 37.758 1.00 20.32 109 PHE A C 1
ATOM 742 O O . PHE A 1 109 ? 23.948 55.978 38.226 1.00 24.79 109 PHE A O 1
ATOM 750 N N . THR A 1 110 ? 25.297 54.193 38.486 1.00 24.51 110 THR A N 1
ATOM 751 C CA . THR A 1 110 ? 24.961 54.049 39.899 1.00 25.09 110 THR A CA 1
ATOM 752 C C . THR A 1 110 ? 25.375 55.286 40.688 1.00 20.80 110 THR A C 1
ATOM 753 O O . THR A 1 110 ? 24.588 55.830 41.472 1.00 24.51 110 THR A O 1
ATOM 757 N N . ALA A 1 111 ? 26.612 55.747 40.489 1.00 26.39 111 ALA A N 1
ATOM 758 C CA . ALA A 1 111 ? 27.076 56.946 41.179 1.00 20.46 111 ALA A CA 1
ATOM 759 C C . ALA A 1 111 ? 26.304 58.178 40.725 1.00 23.32 111 ALA A C 1
ATOM 760 O O . ALA A 1 111 ? 26.038 59.080 41.528 1.00 26.22 111 ALA A O 1
ATOM 762 N N . LEU A 1 112 ? 25.937 58.236 39.442 1.00 23.34 112 LEU A N 1
ATOM 763 C CA . LEU A 1 112 ? 25.150 59.361 38.950 1.00 23.52 112 LEU A CA 1
ATOM 764 C C . LEU A 1 112 ? 23.742 59.357 39.532 1.00 24.98 112 LEU A C 1
ATOM 765 O O . LEU A 1 112 ? 23.167 60.427 39.764 1.00 25.28 112 LEU A O 1
ATOM 770 N N . GLN A 1 113 ? 23.173 58.173 39.770 1.00 22.67 113 GLN A N 1
ATOM 771 C CA . GLN A 1 113 ? 21.874 58.098 40.432 1.00 24.06 113 GLN A CA 1
ATOM 772 C C . GLN A 1 113 ? 21.954 58.633 41.855 1.00 23.92 113 GLN A C 1
ATOM 773 O O . GLN A 1 113 ? 21.060 59.359 42.308 1.00 25.66 113 GLN A O 1
ATOM 779 N N . VAL A 1 114 ? 23.020 58.281 42.578 1.00 25.94 114 VAL A N 1
ATOM 780 C CA . VAL A 1 114 ? 23.194 58.766 43.944 1.00 27.77 114 VAL A CA 1
ATOM 781 C C . VAL A 1 114 ? 23.381 60.276 43.953 1.00 28.08 114 VAL A C 1
ATOM 782 O O . VAL A 1 114 ? 22.816 60.983 44.797 1.00 29.94 114 VAL A O 1
ATOM 786 N N . GLN A 1 115 ? 24.179 60.794 43.017 1.00 31.82 115 GLN A N 1
ATOM 787 C CA . GLN A 1 115 ? 24.366 62.237 42.916 1.00 27.71 115 GLN A CA 1
ATOM 788 C C . GLN A 1 115 ? 23.039 62.943 42.666 1.00 31.16 115 GLN A C 1
ATOM 789 O O . GLN A 1 115 ? 22.716 63.934 43.331 1.00 27.17 115 GLN A O 1
ATOM 795 N N . TYR A 1 116 ? 22.246 62.430 41.721 1.00 28.62 116 TYR A N 1
ATOM 796 C CA . TYR A 1 116 ? 20.959 63.043 41.406 1.00 31.88 116 TYR A CA 1
ATOM 797 C C . TYR A 1 116 ? 20.046 63.067 42.627 1.00 35.41 116 TYR A C 1
ATOM 798 O O . TYR A 1 116 ? 19.407 64.084 42.919 1.00 34.92 116 TYR A O 1
ATOM 807 N N . LEU A 1 117 ? 19.972 61.947 43.352 1.00 30.54 117 LEU A N 1
ATOM 808 C CA . LEU A 1 117 ? 19.109 61.882 44.528 1.00 34.24 117 LEU A CA 1
ATOM 809 C C . LEU A 1 117 ? 19.554 62.873 45.595 1.00 27.77 117 LEU A C 1
ATOM 810 O O . LEU A 1 117 ? 18.721 63.461 46.294 1.00 32.38 117 LEU A O 1
ATOM 815 N N . ARG A 1 118 ? 20.866 63.074 45.732 1.00 26.30 118 ARG A N 1
ATOM 816 C CA . ARG A 1 118 ? 21.374 64.013 46.724 1.00 31.89 118 ARG A CA 1
ATOM 817 C C . ARG A 1 118 ? 21.152 65.463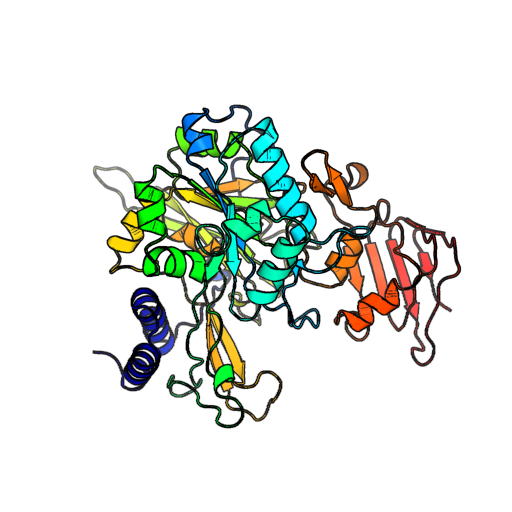 46.318 1.00 31.78 118 ARG A C 1
ATOM 818 O O . ARG A 1 118 ? 21.080 66.333 47.193 1.00 36.62 118 ARG A O 1
ATOM 826 N N . GLN A 1 119 ? 21.031 65.743 45.019 1.00 32.73 119 GLN A N 1
ATOM 827 C CA . GLN A 1 119 ? 20.811 67.106 44.551 1.00 32.56 119 GLN A CA 1
ATOM 828 C C . GLN A 1 119 ? 19.346 67.511 44.544 1.00 35.23 119 GLN A C 1
ATOM 829 O O . GLN A 1 119 ? 19.054 68.712 44.583 1.00 45.70 119 GLN A O 1
ATOM 835 N N . HIS A 1 120 ? 18.420 66.551 44.505 1.00 36.58 120 HIS A N 1
ATOM 836 C CA . HIS A 1 120 ? 17.009 66.865 44.336 1.00 36.08 120 HIS A CA 1
ATOM 837 C C . HIS A 1 120 ? 16.082 66.231 45.363 1.00 39.21 120 HIS A C 1
ATOM 838 O O . HIS A 1 120 ? 14.906 66.610 45.409 1.00 42.36 120 HIS A O 1
ATOM 845 N N . CYS A 1 121 ? 16.553 65.291 46.182 1.00 36.83 121 CYS A N 1
ATOM 846 C CA . CYS A 1 121 ? 15.648 64.582 47.080 1.00 36.70 121 CYS A CA 1
ATOM 847 C C . CYS A 1 121 ? 16.175 64.515 48.508 1.00 36.69 121 CYS A C 1
ATOM 848 O O . CYS A 1 121 ? 15.554 65.054 49.430 1.00 40.18 121 CYS A O 1
ATOM 851 N N . SER A 1 122 ? 17.310 63.847 48.705 1.00 37.67 122 SER A N 1
ATOM 852 C CA . SER A 1 122 ? 17.869 63.605 50.035 1.00 38.38 122 SER A CA 1
ATOM 853 C C . SER A 1 122 ? 19.331 64.040 50.026 1.00 30.63 122 SER A C 1
ATOM 854 O O . SER A 1 122 ? 20.190 63.323 49.506 1.00 32.66 122 SER A O 1
ATOM 857 N N . GLU A 1 123 ? 19.606 65.205 50.623 1.00 33.51 123 GLU A N 1
ATOM 858 C CA . GLU A 1 123 ? 20.939 65.800 50.542 1.00 31.94 123 GLU A CA 1
ATOM 859 C C . GLU A 1 123 ? 22.014 64.856 51.068 1.00 36.77 123 GLU A C 1
ATOM 860 O O . GLU A 1 123 ? 23.093 64.740 50.473 1.00 34.64 123 GLU A O 1
ATOM 866 N N . HIS A 1 124 ? 21.742 64.172 52.176 1.00 34.84 124 HIS A N 1
ATOM 867 C CA . HIS A 1 124 ? 22.708 63.284 52.815 1.00 32.49 124 HIS A CA 1
ATOM 868 C C . HIS A 1 124 ? 22.323 61.817 52.647 1.00 32.73 124 HIS A C 1
ATOM 869 O O . HIS A 1 124 ? 22.385 61.031 53.594 1.00 36.41 124 HIS A O 1
ATOM 876 N N . LEU A 1 125 ? 21.923 61.434 51.436 1.00 31.12 125 LEU A N 1
ATOM 877 C CA . LEU A 1 125 ? 21.531 60.055 51.177 1.00 29.43 125 LEU A CA 1
ATOM 878 C C . LEU A 1 125 ? 22.711 59.117 51.387 1.00 26.57 125 LEU A C 1
ATOM 879 O O . LEU A 1 125 ? 23.780 59.300 50.797 1.00 27.45 125 LEU A O 1
ATOM 884 N N . ARG A 1 126 ? 22.514 58.110 52.234 1.00 24.93 126 ARG A N 1
ATOM 885 C CA . ARG A 1 126 ? 23.554 57.139 52.548 1.00 21.04 126 ARG A CA 1
ATOM 886 C C . ARG A 1 126 ? 23.545 56.037 51.496 1.00 22.46 126 ARG A C 1
ATOM 887 O O . ARG A 1 126 ? 22.521 55.374 51.292 1.00 21.73 126 ARG A O 1
ATOM 895 N N . PHE A 1 127 ? 24.681 55.843 50.831 1.00 21.93 127 PHE A N 1
ATOM 896 C CA . PHE A 1 127 ? 24.824 54.843 49.784 1.00 22.21 127 PHE A CA 1
ATOM 897 C C . PHE A 1 127 ? 25.877 53.822 50.189 1.00 21.78 127 PHE A C 1
ATOM 898 O O . PHE A 1 127 ? 26.920 54.180 50.747 1.00 19.18 127 PHE A O 1
ATOM 906 N N . MET A 1 128 ? 25.604 52.551 49.899 1.00 18.70 128 MET A N 1
ATOM 907 C CA . MET A 1 128 ? 26.488 51.465 50.291 1.00 17.82 128 MET A CA 1
ATOM 908 C C . MET A 1 128 ? 26.649 50.480 49.141 1.00 15.36 128 MET A C 1
ATOM 909 O O . MET A 1 128 ? 25.797 50.376 48.256 1.00 19.93 128 MET A O 1
ATOM 914 N N . LEU A 1 129 ? 27.765 49.754 49.171 1.00 16.07 129 LEU A N 1
ATOM 915 C CA . LEU A 1 129 ? 28.056 48.693 48.217 1.00 17.97 129 LEU A CA 1
ATOM 916 C C . LEU A 1 129 ? 28.524 47.467 48.984 1.00 18.13 129 LEU A C 1
ATOM 917 O O . LEU A 1 129 ? 29.435 47.566 49.812 1.00 20.15 129 LEU A O 1
ATOM 922 N N . MET A 1 130 ? 27.909 46.317 48.717 1.00 14.85 130 MET A N 1
ATOM 923 C CA . MET A 1 130 ? 28.374 45.058 49.288 1.00 16.51 130 MET A CA 1
ATOM 924 C C . MET A 1 130 ? 29.360 44.423 48.317 1.00 16.73 130 MET A C 1
ATOM 925 O O . MET A 1 130 ? 28.973 43.963 47.238 1.00 17.49 130 MET A O 1
ATOM 930 N N . ASP A 1 131 ? 30.630 44.391 48.703 1.00 18.19 131 ASP A N 1
ATOM 931 C CA . ASP A 1 131 ? 31.695 43.872 47.864 1.00 20.34 131 ASP A CA 1
ATOM 932 C C . ASP A 1 131 ? 32.243 42.571 48.432 1.00 20.08 131 ASP A C 1
ATOM 933 O O . ASP A 1 131 ? 32.072 42.254 49.613 1.00 21.19 131 ASP A O 1
ATOM 938 N N . SER A 1 132 ? 32.894 41.813 47.561 1.00 21.24 132 SER A N 1
ATOM 939 C CA . SER A 1 132 ? 33.783 40.735 47.957 1.00 22.71 132 SER A CA 1
ATOM 940 C C . SER A 1 132 ? 35.223 41.204 47.796 1.00 24.10 132 SER A C 1
ATOM 941 O O . SER A 1 132 ? 35.491 42.284 47.265 1.00 27.12 132 SER A O 1
ATOM 944 N N . PHE A 1 133 ? 36.163 40.384 48.265 1.00 33.40 133 PHE A N 1
ATOM 945 C CA . PHE A 1 133 ? 37.558 40.711 48.004 1.00 36.87 133 PHE A CA 1
ATOM 946 C C . PHE A 1 133 ? 37.898 40.587 46.527 1.00 36.72 133 PHE A C 1
ATOM 947 O O . PHE A 1 133 ? 38.865 41.206 46.069 1.00 49.22 133 PHE A O 1
ATOM 955 N N . ASN A 1 134 ? 37.122 39.810 45.773 1.00 38.69 134 ASN A N 1
ATOM 956 C CA . ASN A 1 134 ? 37.298 39.704 44.333 1.00 41.85 134 ASN A CA 1
ATOM 957 C C . ASN A 1 134 ? 36.648 40.852 43.573 1.00 43.55 134 ASN A C 1
ATOM 958 O O . ASN A 1 134 ? 36.676 40.849 42.337 1.00 44.48 134 ASN A O 1
ATOM 963 N N . THR A 1 135 ? 36.061 41.827 44.275 1.00 31.38 135 THR A N 1
ATOM 964 C CA . THR A 1 135 ? 35.520 43.028 43.644 1.00 28.35 135 THR A CA 1
ATOM 965 C C . THR A 1 135 ? 35.879 44.320 44.364 1.00 21.55 135 THR A C 1
ATOM 966 O O . THR A 1 135 ? 35.541 45.392 43.851 1.00 28.04 135 THR A O 1
ATOM 970 N N . SER A 1 136 ? 36.551 44.268 45.517 1.00 29.13 136 SER A N 1
ATOM 971 C CA . SER A 1 136 ? 36.678 45.454 46.361 1.00 27.58 136 SER A CA 1
ATOM 972 C C . SER A 1 136 ? 37.652 46.469 45.772 1.00 27.73 136 SER A C 1
ATOM 973 O O . SER A 1 136 ? 37.323 47.654 45.639 1.00 30.12 136 SER A O 1
ATOM 976 N N . ALA A 1 137 ? 38.862 46.025 45.421 1.00 32.56 137 ALA A N 1
ATOM 977 C CA . ALA A 1 137 ? 39.907 46.965 45.022 1.00 35.95 137 ALA A CA 1
ATOM 978 C C . ALA A 1 137 ? 39.564 47.671 43.714 1.00 31.37 137 ALA A C 1
ATOM 979 O O . ALA A 1 137 ? 39.827 48.870 43.564 1.00 30.55 137 ALA A O 1
ATOM 981 N N . SER A 1 138 ? 38.975 46.949 42.758 1.00 32.08 138 SER A N 1
ATOM 982 C CA . SER A 1 138 ? 38.643 47.561 41.475 1.00 26.30 138 SER A CA 1
ATOM 983 C C . SER A 1 138 ? 37.504 48.563 41.619 1.00 33.39 138 SER A C 1
ATOM 984 O O . SER A 1 138 ? 37.490 49.596 40.939 1.00 31.32 138 SER A O 1
ATOM 987 N N . THR A 1 139 ? 36.538 48.273 42.494 1.00 30.34 139 THR A N 1
ATOM 988 C CA . THR A 1 139 ? 35.464 49.226 42.751 1.00 29.14 139 THR A CA 1
ATOM 989 C C . THR A 1 139 ? 35.999 50.490 43.412 1.00 29.68 139 THR A C 1
ATOM 990 O O . THR A 1 139 ? 35.607 51.605 43.046 1.00 33.82 139 THR A O 1
ATOM 994 N N . LYS A 1 140 ? 36.902 50.333 44.382 1.00 29.64 140 LYS A N 1
ATOM 995 C CA . LYS A 1 140 ? 37.463 51.487 45.076 1.00 33.71 140 LYS A CA 1
ATOM 996 C C . LYS A 1 140 ? 38.298 52.350 44.137 1.00 31.98 140 LYS A C 1
ATOM 997 O O . LYS A 1 140 ? 38.198 53.582 44.165 1.00 33.22 140 LYS A O 1
ATOM 1003 N N . SER A 1 141 ? 39.128 51.722 43.299 1.00 31.27 141 SER A N 1
ATOM 1004 C CA . SER A 1 141 ? 39.970 52.488 42.385 1.00 35.75 141 SER A CA 1
ATOM 1005 C C . SER A 1 141 ? 39.147 53.197 41.317 1.00 36.49 141 SER A C 1
ATOM 1006 O O . SER A 1 141 ? 39.521 54.289 40.875 1.00 35.31 141 SER A O 1
ATOM 1009 N N . PHE A 1 142 ? 38.034 52.596 40.887 1.00 32.85 142 PHE A N 1
ATOM 1010 C CA . PHE A 1 142 ? 37.157 53.263 39.930 1.00 29.72 142 PHE A CA 1
ATOM 1011 C C . PHE A 1 142 ? 36.577 54.539 40.526 1.00 35.09 142 PHE A C 1
ATOM 1012 O O . PHE A 1 142 ? 36.606 55.604 39.897 1.00 34.16 142 PHE A O 1
ATOM 1020 N N . LEU A 1 143 ? 36.043 54.449 41.747 1.00 27.64 143 LEU A N 1
ATOM 1021 C CA . LEU A 1 143 ? 35.541 55.639 42.423 1.00 34.27 143 LEU A CA 1
ATOM 1022 C C . LEU A 1 143 ? 36.665 56.617 42.730 1.00 34.54 143 LEU A C 1
ATOM 1023 O O . LEU A 1 143 ? 36.440 57.832 42.760 1.00 39.17 143 LEU A O 1
ATOM 1028 N N . LYS A 1 144 ? 37.879 56.110 42.955 1.00 35.50 144 LYS A N 1
ATOM 1029 C CA . LYS A 1 144 ? 39.015 56.983 43.232 1.00 39.25 144 LYS A CA 1
ATOM 1030 C C . LYS A 1 144 ? 39.259 57.958 42.086 1.00 38.49 144 LYS A C 1
ATOM 1031 O O . LYS A 1 144 ? 39.641 59.112 42.314 1.00 44.87 144 LYS A O 1
ATOM 1037 N N . ALA A 1 145 ? 39.022 57.519 40.850 1.00 40.13 145 ALA A N 1
ATOM 1038 C CA . ALA A 1 145 ? 39.302 58.345 39.683 1.00 41.74 145 ALA A CA 1
ATOM 1039 C C . ALA A 1 145 ? 38.084 59.126 39.202 1.00 43.36 145 ALA A C 1
ATOM 1040 O O . ALA A 1 145 ? 38.215 60.292 38.811 1.00 46.76 145 ALA A O 1
ATOM 1042 N N . ARG A 1 146 ? 36.915 58.490 39.200 1.00 35.31 146 ARG A N 1
ATOM 1043 C CA . ARG A 1 146 ? 35.737 59.122 38.690 1.00 29.17 146 ARG A CA 1
ATOM 1044 C C . ARG A 1 146 ? 34.806 59.840 39.610 1.00 35.82 146 ARG A C 1
ATOM 1045 O O . ARG A 1 146 ? 34.139 60.721 39.224 1.00 34.97 146 ARG A O 1
ATOM 1053 N N . TYR A 1 147 ? 34.733 59.381 40.834 1.00 36.27 147 TYR A N 1
ATOM 1054 C CA . TYR A 1 147 ? 33.819 59.959 41.822 1.00 37.78 147 TYR A CA 1
ATOM 1055 C C . TYR A 1 147 ? 34.518 60.024 43.171 1.00 41.17 147 TYR A C 1
ATOM 1056 O O . TYR A 1 147 ? 34.327 59.160 44.035 1.00 38.20 147 TYR A O 1
ATOM 1065 N N . PRO A 1 148 ? 35.338 61.057 43.392 1.00 39.19 148 PRO A N 1
ATOM 1066 C CA . PRO A 1 148 ? 36.145 61.102 44.622 1.00 34.97 148 PRO A CA 1
ATOM 1067 C C . PRO A 1 148 ? 35.338 61.347 45.884 1.00 33.85 148 PRO A C 1
ATOM 1068 O O . PRO A 1 148 ? 35.828 61.029 46.975 1.00 36.25 148 PRO A O 1
ATOM 1072 N N . TRP A 1 149 ? 34.127 61.900 45.784 1.00 34.47 149 TRP A N 1
ATOM 1073 C CA . TRP A 1 149 ? 33.327 62.111 46.986 1.00 36.54 149 TRP A CA 1
ATOM 1074 C C . TRP A 1 149 ? 32.846 60.791 47.575 1.00 37.01 149 TRP A C 1
ATOM 1075 O O . TRP A 1 149 ? 32.608 60.704 48.785 1.00 42.37 149 TRP A O 1
ATOM 1086 N N . LEU A 1 150 ? 32.695 59.759 46.742 1.00 36.12 150 LEU A N 1
ATOM 1087 C CA . LEU A 1 150 ? 32.356 58.435 47.251 1.00 35.15 150 LEU A CA 1
ATOM 1088 C C . LEU A 1 150 ? 33.592 57.710 47.768 1.00 34.61 150 LEU A C 1
ATOM 1089 O O . LEU A 1 150 ? 33.519 56.986 48.768 1.00 31.29 150 LEU A O 1
ATOM 1094 N N . TYR A 1 151 ? 34.733 57.900 47.101 1.00 33.29 151 TYR A N 1
ATOM 1095 C CA . TYR A 1 151 ? 35.962 57.229 47.509 1.00 34.74 151 TYR A CA 1
ATOM 1096 C C . TYR A 1 151 ? 36.460 57.728 48.859 1.00 37.53 151 TYR A C 1
ATOM 1097 O O . TYR A 1 151 ? 37.034 56.950 49.631 1.00 41.14 151 TYR A O 1
ATOM 1106 N N . GLN A 1 152 ? 36.255 59.013 49.162 1.00 36.85 152 GLN A N 1
ATOM 1107 C CA . GLN A 1 152 ? 36.753 59.566 50.417 1.00 37.14 152 GLN A CA 1
ATOM 1108 C C . GLN A 1 152 ? 36.069 58.938 51.626 1.00 38.42 152 GLN A C 1
ATOM 1109 O O . GLN A 1 152 ? 36.669 58.861 52.704 1.00 34.26 152 GLN A O 1
ATOM 1115 N N . VAL A 1 153 ? 34.829 58.484 51.470 1.00 33.35 153 VAL A N 1
ATOM 1116 C CA . VAL A 1 153 ? 34.107 57.798 52.531 1.00 30.13 153 VAL A CA 1
ATOM 1117 C C . VAL A 1 153 ? 33.875 56.328 52.178 1.00 32.71 153 VAL A C 1
ATOM 1118 O O . VAL A 1 153 ? 32.954 55.702 52.701 1.00 33.51 153 VAL A O 1
ATOM 1122 N N . PHE A 1 154 ? 34.706 55.772 51.293 1.00 28.39 154 PHE A N 1
ATOM 1123 C CA . PHE A 1 154 ? 34.530 54.393 50.845 1.00 28.63 154 PHE A CA 1
ATOM 1124 C C . PHE A 1 154 ? 34.663 53.418 52.007 1.00 31.55 154 PHE A C 1
ATOM 1125 O O . PHE A 1 154 ? 33.751 52.629 52.286 1.00 26.63 154 PHE A O 1
ATOM 1133 N N . ASP A 1 155 ? 35.815 53.445 52.685 1.00 26.39 155 ASP A N 1
ATOM 1134 C CA . ASP A 1 155 ? 36.024 52.557 53.823 1.00 34.67 155 ASP A CA 1
ATOM 1135 C C . ASP A 1 155 ? 35.123 52.917 54.997 1.00 30.32 155 ASP A C 1
ATOM 1136 O O . ASP A 1 155 ? 34.660 52.024 55.715 1.00 31.05 155 ASP A O 1
ATOM 1141 N N . SER A 1 156 ? 34.850 54.208 55.202 1.00 30.93 156 SER A N 1
ATOM 1142 C CA . SER A 1 156 ? 34.174 54.634 56.423 1.00 36.79 156 SER A CA 1
ATOM 1143 C C . SER A 1 156 ? 32.695 54.265 56.416 1.00 34.05 156 SER A C 1
ATOM 1144 O O . SER A 1 156 ? 32.157 53.838 57.443 1.00 34.07 156 SER A O 1
ATOM 1147 N N . GLU A 1 157 ? 32.017 54.424 55.279 1.00 29.75 157 GLU A N 1
ATOM 1148 C CA . GLU A 1 157 ? 30.567 54.243 55.261 1.00 27.95 157 GLU A CA 1
ATOM 1149 C C . GLU A 1 157 ? 30.015 53.548 54.025 1.00 27.16 157 GLU A C 1
ATOM 1150 O O . GLU A 1 157 ? 28.871 53.084 54.077 1.00 25.43 157 GLU A O 1
ATOM 1156 N N . VAL A 1 158 ? 30.754 53.448 52.922 1.00 22.73 158 VAL A N 1
ATOM 1157 C CA . VAL A 1 158 ? 30.182 52.902 51.694 1.00 21.68 158 VAL A CA 1
ATOM 1158 C C . VAL A 1 158 ? 30.259 51.379 51.685 1.00 20.00 158 VAL A C 1
ATOM 1159 O O . VAL A 1 158 ? 29.240 50.689 51.576 1.00 19.73 158 VAL A O 1
ATOM 1163 N N . GLU A 1 159 ? 31.466 50.834 51.798 1.00 20.34 159 GLU A N 1
ATOM 1164 C CA . GLU A 1 159 ? 31.681 49.421 51.523 1.00 19.45 159 GLU A CA 1
ATOM 1165 C C . GLU A 1 159 ? 31.202 48.542 52.672 1.00 21.34 159 GLU A C 1
ATOM 1166 O O . GLU A 1 159 ? 31.494 48.811 53.842 1.00 20.76 159 GLU A O 1
ATOM 1172 N N . LEU A 1 160 ? 30.463 47.491 52.326 1.00 18.41 160 LEU A N 1
ATOM 1173 C CA . LEU A 1 160 ? 30.158 46.388 53.228 1.00 16.53 160 LEU A CA 1
ATOM 1174 C C . LEU A 1 160 ? 30.802 45.136 52.650 1.00 17.01 160 LEU A C 1
ATOM 1175 O O . LEU A 1 160 ? 30.493 44.742 51.522 1.00 17.17 160 LEU A O 1
ATOM 1180 N N . MET A 1 161 ? 31.705 44.524 53.408 1.00 15.81 161 MET A N 1
ATOM 1181 C CA . MET A 1 161 ? 32.440 43.362 52.928 1.00 15.13 161 MET A CA 1
ATOM 1182 C C . MET A 1 161 ? 31.668 42.092 53.268 1.00 16.56 161 MET A C 1
ATOM 1183 O O . MET A 1 161 ? 31.381 41.827 54.440 1.00 20.28 161 MET A O 1
ATOM 1188 N N . GLN A 1 162 ? 31.338 41.311 52.243 1.00 17.87 162 GLN A N 1
ATOM 1189 C CA . GLN A 1 162 ? 30.625 40.064 52.462 1.00 18.98 162 GLN A CA 1
ATOM 1190 C C . GLN A 1 162 ? 31.562 39.011 53.047 1.00 16.05 162 GLN A C 1
ATOM 1191 O O . GLN A 1 162 ? 32.789 39.106 52.954 1.00 18.64 162 GLN A O 1
ATOM 1197 N N . ASN A 1 163 ? 30.961 37.995 53.656 1.00 15.60 163 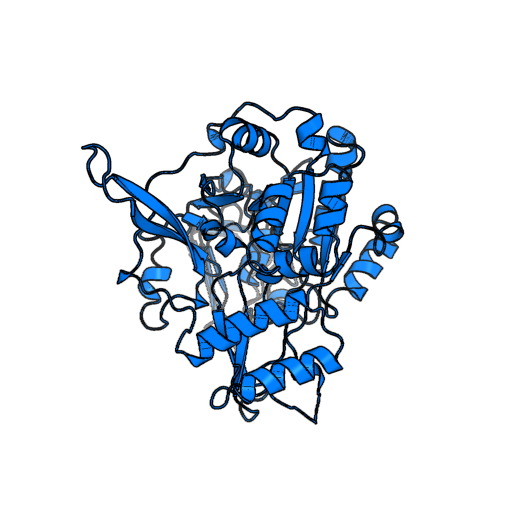ASN A N 1
ATOM 1198 C CA . ASN A 1 163 ? 31.722 36.941 54.305 1.00 17.76 163 ASN A CA 1
ATOM 1199 C C . ASN A 1 163 ? 32.214 35.916 53.287 1.00 19.44 163 ASN A C 1
ATOM 1200 O O . ASN A 1 163 ? 31.821 35.912 52.117 1.00 19.02 163 ASN A O 1
ATOM 1205 N N . GLN A 1 164 ? 33.097 35.040 53.755 1.00 19.16 164 GLN A N 1
ATOM 1206 C CA . GLN A 1 164 ? 33.525 33.859 53.021 1.00 18.08 164 GLN A CA 1
ATOM 1207 C C . GLN A 1 164 ? 33.301 32.639 53.902 1.00 16.24 164 GLN A C 1
ATOM 1208 O O . GLN A 1 164 ? 33.608 32.663 55.098 1.00 18.15 164 GLN A O 1
ATOM 1214 N N . VAL A 1 165 ? 32.755 31.581 53.313 1.00 14.95 165 VAL A N 1
ATOM 1215 C CA . VAL A 1 165 ? 32.437 30.368 54.061 1.00 17.26 165 VAL A CA 1
ATOM 1216 C C . VAL A 1 165 ? 33.193 29.195 53.448 1.00 14.14 165 VAL A C 1
ATOM 1217 O O . VAL A 1 165 ? 33.525 29.229 52.254 1.00 17.11 165 VAL A O 1
ATOM 1221 N N . PRO A 1 166 ? 33.493 28.148 54.215 1.00 14.09 166 PRO A N 1
ATOM 1222 C CA . PRO A 1 166 ? 34.264 27.033 53.657 1.00 16.78 166 PRO A CA 1
ATOM 1223 C C . PRO A 1 166 ? 33.416 26.161 52.746 1.00 17.91 166 PRO A C 1
ATOM 1224 O O . PRO A 1 166 ? 32.256 25.865 53.039 1.00 17.06 166 PRO A O 1
ATOM 1228 N N . LYS A 1 167 ? 34.010 25.756 51.627 1.00 14.65 167 LYS A N 1
ATOM 1229 C CA . LYS A 1 167 ? 33.435 24.682 50.832 1.00 15.73 167 LYS A CA 1
ATOM 1230 C C . LYS A 1 167 ? 33.626 23.360 51.564 1.00 15.77 167 LYS A C 1
ATOM 1231 O O . LYS A 1 167 ? 34.702 23.083 52.101 1.00 17.65 167 LYS A O 1
ATOM 1237 N N . ILE A 1 168 ? 32.575 22.547 51.599 1.00 15.31 168 ILE A N 1
ATOM 1238 C CA . ILE A 1 168 ? 32.571 21.312 52.373 1.00 16.01 168 ILE A CA 1
ATOM 1239 C C . ILE A 1 168 ? 32.491 20.126 51.423 1.00 17.44 168 ILE A C 1
ATOM 1240 O O . ILE A 1 168 ? 31.762 20.162 50.426 1.00 16.92 168 ILE A O 1
ATOM 1245 N N . LEU A 1 169 ? 33.251 19.076 51.734 1.00 17.94 169 LEU A N 1
ATOM 1246 C CA . LEU A 1 169 ? 33.225 17.867 50.923 1.00 19.35 169 LEU A CA 1
ATOM 1247 C C . LEU A 1 169 ? 31.835 17.243 50.950 1.00 19.25 169 LEU A C 1
ATOM 1248 O O . LEU A 1 169 ? 31.158 17.238 51.981 1.00 20.63 169 LEU A O 1
ATOM 1253 N N . GLN A 1 170 ? 31.412 16.710 49.803 1.00 21.97 170 GLN A N 1
ATOM 1254 C CA . GLN A 1 170 ? 30.019 16.307 49.642 1.00 21.80 170 GLN A CA 1
ATOM 1255 C C . GLN A 1 170 ? 29.647 15.119 50.522 1.00 28.63 170 GLN A C 1
ATOM 1256 O O . GLN A 1 170 ? 28.514 15.047 51.011 1.00 27.78 170 GLN A O 1
ATOM 1262 N N . ASP A 1 171 ? 30.571 14.185 50.738 1.00 28.70 171 ASP A N 1
ATOM 1263 C CA . ASP A 1 171 ? 30.236 12.933 51.402 1.00 32.30 171 ASP A CA 1
ATOM 1264 C C . ASP A 1 171 ? 30.503 12.938 52.901 1.00 31.81 171 ASP A C 1
ATOM 1265 O O . ASP A 1 171 ? 29.910 12.125 53.618 1.00 41.37 171 ASP A O 1
ATOM 1270 N N . THR A 1 172 ? 31.373 13.821 53.392 1.00 27.08 172 THR A N 1
ATOM 1271 C CA . THR A 1 172 ? 31.647 13.916 54.818 1.00 21.74 172 THR A CA 1
ATOM 1272 C C . THR A 1 172 ? 31.282 15.263 55.423 1.00 25.34 172 THR A C 1
ATOM 1273 O O . THR A 1 172 ? 31.238 15.371 56.654 1.00 21.38 172 THR A O 1
ATOM 1277 N N . LEU A 1 173 ? 31.025 16.283 54.603 1.00 21.99 173 LEU A N 1
ATOM 1278 C CA . LEU A 1 173 ? 30.707 17.639 55.051 1.00 22.91 173 LEU A CA 1
ATOM 1279 C C . LEU A 1 173 ? 31.851 18.278 55.835 1.00 25.58 173 LEU A C 1
ATOM 1280 O O . LEU A 1 173 ? 31.648 19.276 56.534 1.00 21.01 173 LEU A O 1
ATOM 1285 N N . GLU A 1 174 ? 33.057 17.722 55.726 1.00 20.38 174 GLU A N 1
ATOM 1286 C CA . GLU A 1 174 ? 34.240 18.342 56.298 1.00 20.57 174 GLU A CA 1
ATOM 1287 C C . GLU A 1 174 ? 34.722 19.477 55.398 1.00 18.23 174 GLU A C 1
ATOM 1288 O O . GLU A 1 174 ? 34.454 19.477 54.195 1.00 19.21 174 GLU A O 1
ATOM 1294 N N . PRO A 1 175 ? 35.429 20.458 55.956 1.00 16.56 175 PRO A N 1
ATOM 1295 C CA . PRO A 1 175 ? 35.983 21.527 55.114 1.00 17.95 175 PRO A CA 1
ATOM 1296 C C . PRO A 1 175 ? 36.967 20.965 54.099 1.00 23.38 175 PRO A C 1
ATOM 1297 O O . PRO A 1 175 ? 37.873 20.202 54.442 1.00 23.65 175 PRO A O 1
ATOM 1301 N N . ALA A 1 176 ? 36.778 21.343 52.840 1.00 18.34 176 ALA A N 1
ATOM 1302 C CA . ALA A 1 176 ? 37.657 20.884 51.777 1.00 18.07 176 ALA A CA 1
ATOM 1303 C C . ALA A 1 176 ? 38.984 21.628 51.826 1.00 24.49 176 ALA A C 1
ATOM 1304 O O . ALA A 1 176 ? 39.034 22.824 52.126 1.00 23.08 176 ALA A O 1
ATOM 1306 N N . ALA A 1 177 ? 40.062 20.907 51.540 1.00 21.67 177 ALA A N 1
ATOM 1307 C CA . ALA A 1 177 ? 41.386 21.490 51.416 1.00 23.66 177 ALA A CA 1
ATOM 1308 C C . ALA A 1 177 ? 41.812 21.481 49.954 1.00 23.35 177 ALA A C 1
ATOM 1309 O O . ALA A 1 177 ? 41.354 20.653 49.161 1.00 26.13 177 ALA A O 1
ATOM 1311 N N . TRP A 1 178 ? 42.688 22.421 49.601 1.00 19.97 178 TRP A N 1
ATOM 1312 C CA . TRP A 1 178 ? 43.213 22.516 48.237 1.00 24.35 178 TRP A CA 1
ATOM 1313 C C . TRP A 1 178 ? 44.601 23.151 48.341 1.00 22.74 178 TRP A C 1
ATOM 1314 O O . TRP A 1 178 ? 44.743 24.374 48.282 1.00 24.92 178 TRP A O 1
ATOM 1325 N N . ALA A 1 179 ? 45.617 22.298 48.501 1.00 27.62 179 ALA A N 1
ATOM 1326 C CA . ALA A 1 179 ? 46.975 22.784 48.726 1.00 24.74 179 ALA A CA 1
ATOM 1327 C C . ALA A 1 179 ? 47.486 23.612 47.555 1.00 26.15 179 ALA A C 1
ATOM 1328 O O . ALA A 1 179 ? 48.287 24.534 47.752 1.00 27.75 179 ALA A O 1
ATOM 1330 N N . GLU A 1 180 ? 47.039 23.301 46.336 1.00 24.89 180 GLU A N 1
ATOM 1331 C CA . GLU A 1 180 ? 47.479 24.056 45.166 1.00 29.96 180 GLU A CA 1
ATOM 1332 C C . GLU A 1 180 ? 47.088 25.524 45.276 1.00 33.40 180 GLU A C 1
ATOM 1333 O O . GLU A 1 180 ? 47.845 26.411 44.864 1.00 31.06 180 GLU A O 1
ATOM 1339 N N . ASN A 1 181 ? 45.914 25.800 45.841 1.00 26.47 181 ASN A N 1
ATOM 1340 C CA . ASN A 1 181 ? 45.417 27.157 46.023 1.00 25.90 181 ASN A CA 1
ATOM 1341 C C . ASN A 1 181 ? 44.414 27.168 47.171 1.00 23.98 181 ASN A C 1
ATOM 1342 O O . ASN A 1 181 ? 43.211 26.982 46.946 1.00 21.28 181 ASN A O 1
ATOM 1347 N N . PRO A 1 182 ? 44.868 27.369 48.412 1.00 23.48 182 PRO A N 1
ATOM 1348 C CA . PRO A 1 182 ? 43.935 27.335 49.552 1.00 21.05 182 PRO A CA 1
ATOM 1349 C C . PRO A 1 182 ? 42.866 28.413 49.510 1.00 21.88 182 PRO A C 1
ATOM 1350 O O . PRO A 1 182 ? 41.885 28.314 50.256 1.00 18.86 182 PRO A O 1
ATOM 1354 N N . ALA A 1 183 ? 43.023 29.443 48.674 1.00 20.11 183 ALA A N 1
ATOM 1355 C CA . ALA A 1 183 ? 41.953 30.422 48.515 1.00 21.83 183 ALA A CA 1
ATOM 1356 C C . ALA A 1 183 ? 40.701 29.783 47.932 1.00 18.58 183 ALA A C 1
ATOM 1357 O O . ALA A 1 183 ? 39.587 30.265 48.173 1.00 19.88 183 ALA A O 1
ATOM 1359 N N . TYR A 1 184 ? 40.860 28.697 47.173 1.00 21.69 184 TYR A N 1
ATOM 1360 C CA . TYR A 1 184 ? 39.728 27.972 46.608 1.00 18.51 184 TYR A CA 1
ATOM 1361 C C . TYR A 1 184 ? 38.973 27.150 47.643 1.00 16.86 184 TYR A C 1
ATOM 1362 O O . TYR A 1 184 ? 37.961 26.534 47.293 1.00 17.92 184 TYR A O 1
ATOM 1371 N N . GLU A 1 185 ? 39.436 27.111 48.892 1.00 16.35 185 GLU A N 1
ATOM 1372 C CA . GLU A 1 185 ? 38.698 26.447 49.958 1.00 14.72 185 GLU A CA 1
ATOM 1373 C C . GLU A 1 185 ? 37.564 27.302 50.504 1.00 15.28 185 GLU A C 1
ATOM 1374 O O . GLU A 1 185 ? 36.795 26.822 51.344 1.00 14.91 185 GLU A O 1
ATOM 1380 N N . TRP A 1 186 ? 37.445 28.547 50.050 1.00 16.47 186 TRP A N 1
ATOM 1381 C CA . TRP A 1 186 ? 36.438 29.479 50.530 1.00 15.89 186 TRP A CA 1
ATOM 1382 C C . TRP A 1 186 ? 35.606 29.989 49.362 1.00 14.41 186 TRP A C 1
ATOM 1383 O O . TRP A 1 186 ? 36.069 30.025 48.218 1.00 17.00 186 TRP A O 1
ATOM 1394 N N . ALA A 1 187 ? 34.372 30.387 49.658 1.00 17.35 187 ALA A N 1
ATOM 1395 C CA . ALA A 1 187 ? 33.454 30.846 48.628 1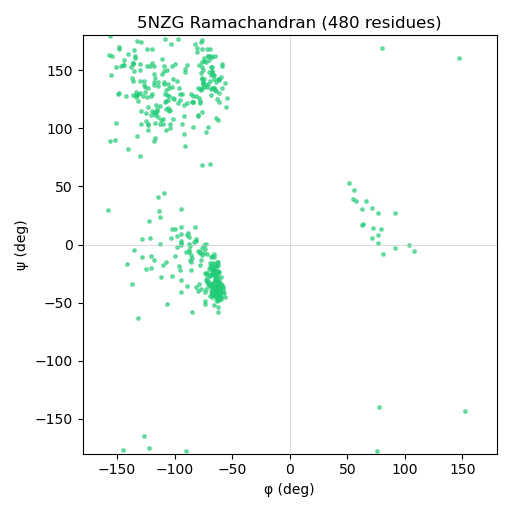.00 20.61 187 ALA A CA 1
ATOM 1396 C C . ALA A 1 187 ? 32.492 31.855 49.229 1.00 19.78 187 ALA A C 1
ATOM 1397 O O . ALA A 1 187 ? 32.223 31.810 50.436 1.00 18.16 187 ALA A O 1
ATOM 1399 N N . PRO A 1 188 ? 31.970 32.780 48.425 1.00 27.23 188 PRO A N 1
ATOM 1400 C CA . PRO A 1 188 ? 30.910 33.653 48.915 1.00 27.82 188 PRO A CA 1
ATOM 1401 C C . PRO A 1 188 ? 29.661 32.850 49.215 1.00 19.37 188 PRO A C 1
ATOM 1402 O O . PRO A 1 188 ? 29.359 31.856 48.529 1.00 22.37 188 PRO A O 1
ATOM 1406 N N . PRO A 1 189 ? 28.902 33.238 50.241 1.00 17.98 189 PRO A N 1
ATOM 1407 C CA . PRO A 1 189 ? 27.701 32.474 50.597 1.00 21.96 189 PRO A CA 1
ATOM 1408 C C . PRO A 1 189 ? 26.435 33.026 49.960 1.00 16.57 189 PRO A C 1
ATOM 1409 O O . PRO A 1 189 ? 25.351 32.915 50.539 1.00 18.34 189 PRO A O 1
ATOM 1413 N N . GLY A 1 190 ? 26.556 33.619 48.775 1.00 17.72 190 GLY A N 1
ATOM 1414 C CA . GLY A 1 190 ? 25.422 34.217 48.101 1.00 17.68 190 GLY A CA 1
ATOM 1415 C C . GLY A 1 190 ? 25.093 35.596 48.644 1.00 16.47 190 GLY A C 1
ATOM 1416 O O . GLY A 1 190 ? 25.601 36.035 49.676 1.00 15.16 190 GLY A O 1
ATOM 1417 N N . HIS A 1 191 ? 24.213 36.298 47.925 1.00 15.66 191 HIS A N 1
ATOM 1418 C CA . HIS A 1 191 ? 23.847 37.645 48.345 1.00 14.33 191 HIS A CA 1
ATOM 1419 C C . HIS A 1 191 ? 22.891 37.659 49.531 1.00 17.36 191 HIS A C 1
ATOM 1420 O O . HIS A 1 191 ? 22.644 38.731 50.089 1.00 16.72 191 HIS A O 1
ATOM 1427 N N . GLY A 1 192 ? 22.356 36.506 49.934 1.00 12.62 192 GLY A N 1
ATOM 1428 C CA . GLY A 1 192 ? 21.662 36.418 51.207 1.00 12.44 192 GLY A CA 1
ATOM 1429 C C . GLY A 1 192 ? 22.545 36.713 52.402 1.00 17.44 192 GLY A C 1
ATOM 1430 O O . GLY A 1 192 ? 22.021 36.955 53.495 1.00 14.32 192 GLY A O 1
ATOM 1431 N N . ASP A 1 193 ? 23.868 36.704 52.216 1.00 15.69 193 ASP A N 1
ATOM 1432 C CA . ASP A 1 193 ? 24.830 37.058 53.250 1.00 14.26 193 ASP A CA 1
ATOM 1433 C C . ASP A 1 193 ? 24.738 38.521 53.669 1.00 11.98 193 ASP A C 1
ATOM 1434 O O . ASP A 1 193 ? 25.350 38.894 54.676 1.00 15.60 193 ASP A O 1
ATOM 1439 N N . ILE A 1 194 ? 23.991 39.350 52.933 1.00 12.60 194 ILE A N 1
ATOM 1440 C CA . ILE A 1 194 ? 23.923 40.776 53.247 1.00 13.31 194 ILE A CA 1
ATOM 1441 C C . ILE A 1 194 ? 23.425 40.992 54.671 1.00 12.85 194 ILE A C 1
ATOM 1442 O O . ILE A 1 194 ? 23.946 41.841 55.403 1.00 12.71 194 ILE A O 1
ATOM 1447 N N . TYR A 1 195 ? 22.424 40.216 55.096 1.00 13.00 195 TYR A N 1
ATOM 1448 C CA . TYR A 1 195 ? 21.908 40.362 56.453 1.00 12.32 195 TYR A CA 1
ATOM 1449 C C . TYR A 1 195 ? 22.934 39.906 57.482 1.00 14.47 195 TYR A C 1
ATOM 1450 O O . TYR A 1 195 ? 23.089 40.536 58.534 1.00 13.77 195 TYR A O 1
ATOM 1459 N N . THR A 1 196 ? 23.647 38.815 57.193 1.00 11.71 196 THR A N 1
ATOM 1460 C CA . THR A 1 196 ? 24.675 38.334 58.110 1.00 15.48 196 THR A CA 1
ATOM 1461 C C . THR A 1 196 ? 25.843 39.310 58.191 1.00 14.80 196 THR A C 1
ATOM 1462 O O . THR A 1 196 ? 26.367 39.570 59.281 1.00 14.17 196 THR A O 1
AT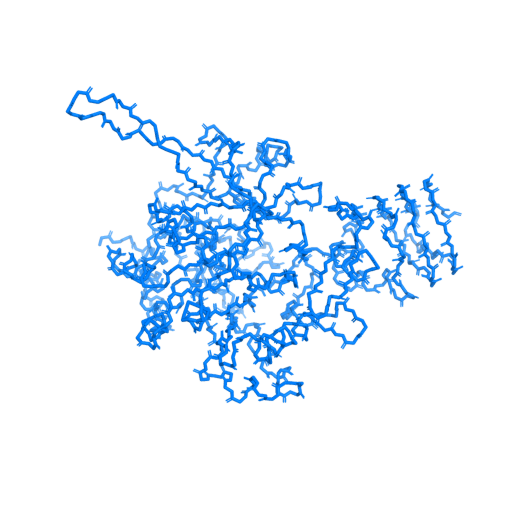OM 1466 N N . ALA A 1 197 ? 26.264 39.859 57.049 1.00 14.52 197 ALA A N 1
ATOM 1467 C CA . ALA A 1 197 ? 27.380 40.799 57.048 1.00 14.70 197 ALA A CA 1
ATOM 1468 C C . ALA A 1 197 ? 27.013 42.097 57.757 1.00 13.53 197 ALA A C 1
ATOM 1469 O O . ALA A 1 197 ? 27.820 42.643 58.518 1.00 15.55 197 ALA A O 1
ATOM 1471 N N . LEU A 1 198 ? 25.802 42.607 57.518 1.00 15.28 198 LEU A N 1
ATOM 1472 C CA . LEU A 1 198 ? 25.360 43.817 58.204 1.00 11.39 198 LEU A CA 1
ATOM 1473 C C . LEU A 1 198 ? 25.303 43.605 59.711 1.00 15.84 198 LEU A C 1
ATOM 1474 O O . LEU A 1 198 ? 25.718 44.475 60.486 1.00 14.86 198 LEU A O 1
ATOM 1479 N N . TYR A 1 199 ? 24.798 42.449 60.143 1.00 14.53 199 TYR A N 1
ATOM 1480 C CA . TYR A 1 199 ? 24.652 42.182 61.570 1.00 14.05 199 TYR A CA 1
ATOM 1481 C C . TYR A 1 199 ? 26.001 41.905 62.223 1.00 15.73 199 TYR A C 1
ATOM 1482 O O . TYR A 1 199 ? 26.328 42.482 63.266 1.00 16.40 199 TYR A O 1
ATOM 1491 N N . GLY A 1 200 ? 26.799 41.018 61.622 1.00 12.63 200 GLY A N 1
ATOM 1492 C CA . GLY A 1 200 ? 28.057 40.627 62.234 1.00 13.96 200 GLY A CA 1
ATOM 1493 C C . GLY A 1 200 ? 29.071 41.749 62.316 1.00 17.34 200 GLY A C 1
ATOM 1494 O O . GLY A 1 200 ? 29.839 41.825 63.279 1.00 21.33 200 GLY A O 1
ATOM 1495 N N . SER A 1 201 ? 29.094 42.631 61.315 1.00 17.16 201 SER A N 1
ATOM 1496 C CA . SER A 1 201 ? 30.022 43.755 61.328 1.00 19.95 201 SER A CA 1
ATOM 1497 C C . SER A 1 201 ? 29.608 44.850 62.299 1.00 18.89 201 SER A C 1
ATOM 1498 O O . SER A 1 201 ? 30.382 45.791 62.508 1.00 20.62 201 SER A O 1
ATOM 1501 N N . GLY A 1 202 ? 28.420 44.755 62.892 1.00 16.12 202 GLY A N 1
ATOM 1502 C CA . GLY A 1 202 ? 27.893 45.819 63.716 1.00 17.26 202 GLY A CA 1
ATOM 1503 C C . GLY A 1 202 ? 27.341 46.997 62.949 1.00 15.50 202 GLY A C 1
ATOM 1504 O O . GLY A 1 202 ? 26.893 47.967 63.574 1.00 17.41 202 GLY A O 1
ATOM 1505 N N . LYS A 1 203 ? 27.355 46.947 61.614 1.00 17.45 203 LYS A N 1
ATOM 1506 C CA . LYS A 1 203 ? 26.865 48.069 60.823 1.00 14.11 203 LYS A CA 1
ATOM 1507 C C . LYS A 1 203 ? 25.348 48.185 60.886 1.00 15.55 203 LYS A C 1
ATOM 1508 O O . LYS A 1 203 ? 24.814 49.297 60.825 1.00 15.84 203 LYS A O 1
ATOM 1514 N N . LEU A 1 204 ? 24.641 47.057 61.004 1.00 13.84 204 LEU A N 1
ATOM 1515 C CA . LEU A 1 204 ? 23.188 47.111 61.127 1.00 13.04 204 LEU A CA 1
ATOM 1516 C C . LEU A 1 204 ? 22.773 47.844 62.396 1.00 14.03 204 LEU A C 1
ATOM 1517 O O . LEU A 1 204 ? 21.862 48.681 62.370 1.00 15.12 204 LEU A O 1
ATOM 1522 N N . GLN A 1 205 ? 23.433 47.545 63.517 1.00 13.40 205 GLN A N 1
ATOM 1523 C CA . GLN A 1 205 ? 23.124 48.243 64.761 1.00 14.73 205 GLN A CA 1
ATOM 1524 C C . GLN A 1 205 ? 23.484 49.720 64.668 1.00 13.87 205 GLN A C 1
ATOM 1525 O O . GLN A 1 205 ? 22.725 50.578 65.130 1.00 15.61 205 GLN A O 1
ATOM 1531 N N . GLU A 1 206 ? 24.634 50.037 64.066 1.00 13.65 206 GLU A N 1
ATOM 1532 C CA . GLU A 1 206 ? 25.044 51.433 63.952 1.00 14.15 206 GLU A CA 1
ATOM 1533 C C . GLU A 1 206 ? 24.083 52.222 63.072 1.00 15.18 206 GLU A C 1
ATOM 1534 O O . GLU A 1 206 ? 23.774 53.383 63.365 1.00 16.58 206 GLU A O 1
ATOM 1540 N N . LEU A 1 207 ? 23.601 51.610 61.987 1.00 14.86 207 LEU A N 1
ATOM 1541 C CA . LEU A 1 207 ? 22.635 52.288 61.127 1.00 17.25 207 LEU A CA 1
ATOM 1542 C C . LEU A 1 207 ? 21.353 52.606 61.885 1.00 16.04 207 LEU A C 1
ATOM 1543 O O . LEU A 1 207 ? 20.810 53.710 61.767 1.00 16.38 207 LEU A O 1
ATOM 1548 N N . VAL A 1 208 ? 20.859 51.651 62.676 1.00 12.66 208 VAL A N 1
ATOM 1549 C CA . VAL A 1 208 ? 19.658 51.892 63.469 1.00 13.32 208 VAL A CA 1
ATOM 1550 C C . VAL A 1 208 ? 19.930 52.937 64.544 1.00 12.45 208 VAL A C 1
ATOM 1551 O O . VAL A 1 208 ? 19.084 53.798 64.820 1.00 14.22 208 VAL A O 1
ATOM 1555 N N . GLU A 1 209 ? 21.113 52.885 65.163 1.00 15.12 209 GLU A N 1
ATOM 1556 C CA . GLU A 1 209 ? 21.472 53.887 66.163 1.00 13.97 209 GLU A CA 1
ATOM 1557 C C . GLU A 1 209 ? 21.486 55.286 65.561 1.00 17.96 209 GLU A C 1
ATOM 1558 O O . GLU A 1 209 ? 21.056 56.251 66.202 1.00 17.69 209 GLU A O 1
ATOM 1564 N N . GLN A 1 210 ? 21.968 55.414 64.326 1.00 17.37 210 GLN A N 1
ATOM 1565 C CA . GLN A 1 210 ? 22.068 56.709 63.666 1.00 20.67 210 GLN A CA 1
ATOM 1566 C C . GLN A 1 210 ? 20.729 57.228 63.156 1.00 21.32 210 GLN A C 1
ATOM 1567 O O . GLN A 1 210 ? 20.680 58.340 62.621 1.00 22.28 210 GLN A O 1
ATOM 1573 N N . GLY A 1 211 ? 19.651 56.460 63.302 1.00 17.40 211 GLY A N 1
ATOM 1574 C CA . GLY A 1 211 ? 18.329 56.911 62.923 1.00 18.12 211 GLY A CA 1
ATOM 1575 C C . GLY A 1 211 ? 17.789 56.342 61.629 1.00 19.36 211 GLY A C 1
ATOM 1576 O O . GLY A 1 211 ? 16.661 56.680 61.251 1.00 18.94 211 GLY A O 1
ATOM 1577 N N . TYR A 1 212 ? 18.549 55.497 60.939 1.00 15.52 212 TYR A N 1
ATOM 1578 C CA . TYR A 1 212 ? 18.076 54.901 59.699 1.00 17.64 212 TYR A CA 1
ATOM 1579 C C . TYR A 1 212 ? 17.065 53.801 59.995 1.00 19.32 212 TYR A C 1
ATOM 1580 O O . TYR A 1 212 ? 17.232 53.016 60.932 1.00 20.14 212 TYR A O 1
ATOM 1589 N N . ARG A 1 213 ? 16.001 53.755 59.190 1.00 16.79 213 ARG A N 1
ATOM 1590 C CA . ARG A 1 213 ? 14.907 52.823 59.412 1.00 17.75 213 ARG A CA 1
ATOM 1591 C C . ARG A 1 213 ? 14.593 51.930 58.222 1.00 16.76 213 ARG A C 1
ATOM 1592 O O . ARG A 1 213 ? 13.981 50.875 58.417 1.00 16.17 213 ARG A O 1
ATOM 1600 N N . TYR A 1 214 ? 14.986 52.313 57.009 1.00 17.38 214 TYR A N 1
ATOM 1601 C CA . TYR A 1 214 ? 14.736 51.520 55.816 1.00 17.92 214 TYR A CA 1
ATOM 1602 C C . TYR A 1 214 ? 16.025 51.352 55.027 1.00 14.56 214 TYR A C 1
ATOM 1603 O O . TYR A 1 214 ? 16.903 52.219 55.046 1.00 17.13 214 TYR A O 1
ATOM 1612 N N . MET A 1 215 ? 16.129 50.225 54.327 1.00 14.74 215 MET A N 1
ATOM 1613 C CA . MET A 1 215 ? 17.207 49.994 53.377 1.00 14.07 215 MET A CA 1
ATOM 1614 C C . MET A 1 215 ? 16.611 49.483 52.076 1.00 14.83 215 MET A C 1
ATOM 1615 O O . MET A 1 215 ? 15.811 48.541 52.083 1.00 15.32 215 MET A O 1
ATOM 1620 N N . PHE A 1 216 ? 16.992 50.109 50.967 1.00 13.70 216 PHE A N 1
ATOM 1621 C CA . PHE A 1 216 ? 16.589 49.669 49.637 1.00 12.36 216 PHE A CA 1
ATOM 1622 C C . PHE A 1 216 ? 17.782 48.981 48.985 1.00 14.70 216 PHE A C 1
ATOM 1623 O O . PHE A 1 216 ? 18.803 49.621 48.713 1.00 15.02 216 PHE A O 1
ATOM 1631 N N . VAL A 1 217 ? 17.652 47.682 48.737 1.00 12.95 217 VAL A N 1
ATOM 1632 C CA . VAL A 1 217 ? 18.715 46.885 48.139 1.00 14.61 217 VAL A CA 1
ATOM 1633 C C . VAL A 1 217 ? 18.296 46.483 46.734 1.00 12.69 217 VAL A C 1
ATOM 1634 O O . VAL A 1 217 ? 17.113 46.261 46.454 1.00 15.57 217 VAL A O 1
ATOM 1638 N N . SER A 1 218 ? 19.281 46.390 45.844 1.00 13.61 218 SER A N 1
ATOM 1639 C CA . SER A 1 218 ? 19.032 45.946 44.481 1.00 14.55 218 SER A CA 1
ATOM 1640 C C . SER A 1 218 ? 20.325 45.396 43.900 1.00 15.79 218 SER A C 1
ATOM 1641 O O . SER A 1 218 ? 21.416 45.641 44.422 1.00 14.40 218 SER A O 1
ATOM 1644 N N . ASN A 1 219 ? 20.183 44.645 42.812 1.00 14.87 219 ASN A N 1
ATOM 1645 C CA . ASN A 1 219 ? 21.338 44.069 42.140 1.00 16.59 219 ASN A CA 1
ATOM 1646 C C . ASN A 1 219 ? 22.183 45.161 41.496 1.00 16.52 219 ASN A C 1
ATOM 1647 O O . ASN A 1 219 ? 21.671 46.175 41.016 1.00 19.02 219 ASN A O 1
ATOM 1652 N N . GLY A 1 220 ? 23.499 44.942 41.489 1.00 16.33 220 GLY A N 1
ATOM 1653 C CA . GLY A 1 220 ? 24.393 45.872 40.824 1.00 15.93 220 GLY A CA 1
ATOM 1654 C C . GLY A 1 220 ? 24.204 45.930 39.324 1.00 14.26 220 GLY A C 1
ATOM 1655 O O . GLY A 1 220 ? 24.559 46.935 38.700 1.00 19.20 220 GLY A O 1
ATOM 1656 N N . ASP A 1 221 ? 23.644 44.878 38.729 1.00 17.04 221 ASP A N 1
ATOM 1657 C CA . ASP A 1 221 ? 23.426 44.823 37.291 1.00 20.19 221 ASP A CA 1
ATOM 1658 C C . ASP A 1 221 ? 22.100 45.437 36.859 1.00 20.51 221 ASP A C 1
ATOM 1659 O O . ASP A 1 221 ? 21.859 45.559 35.654 1.00 19.73 221 ASP A O 1
ATOM 1664 N N . ASN A 1 222 ? 21.242 45.824 37.801 1.00 18.44 222 ASN A N 1
ATOM 1665 C CA . ASN A 1 222 ? 19.929 46.387 37.491 1.00 17.76 222 ASN A CA 1
ATOM 1666 C C . ASN A 1 222 ? 19.990 47.895 37.711 1.00 17.67 222 ASN A C 1
ATOM 1667 O O . ASN A 1 222 ? 19.895 48.374 38.844 1.00 19.36 222 ASN A O 1
ATOM 1672 N N . LEU A 1 223 ? 20.136 48.644 36.620 1.00 18.12 223 LEU A N 1
ATOM 1673 C CA . LEU A 1 223 ? 20.228 50.096 36.674 1.00 16.53 223 LEU A CA 1
ATOM 1674 C C . LEU A 1 223 ? 18.866 50.778 36.639 1.00 17.77 223 LEU A C 1
ATOM 1675 O O . LEU A 1 223 ? 18.805 52.008 36.548 1.00 20.16 223 LEU A O 1
ATOM 1680 N N . GLY A 1 224 ? 17.780 50.016 36.705 1.00 20.79 224 GLY A N 1
ATOM 1681 C CA . GLY A 1 224 ? 16.459 50.595 36.790 1.00 20.71 224 GLY A CA 1
ATOM 1682 C C . GLY A 1 224 ? 15.919 50.738 38.192 1.00 18.93 224 GLY A C 1
ATOM 1683 O O . GLY A 1 224 ? 14.809 51.248 38.373 1.00 19.75 224 GLY A O 1
ATOM 1684 N N . ALA A 1 225 ? 16.679 50.315 39.199 1.00 19.52 225 ALA A N 1
ATOM 1685 C CA . ALA A 1 225 ? 16.212 50.277 40.580 1.00 20.28 225 ALA A CA 1
ATOM 1686 C C . ALA A 1 225 ? 16.765 51.476 41.340 1.00 19.63 225 ALA A C 1
ATOM 1687 O O . ALA A 1 225 ? 17.964 51.537 41.636 1.00 22.84 225 ALA A O 1
ATOM 1689 N N . THR A 1 226 ? 15.890 52.429 41.651 1.00 19.62 226 THR A N 1
ATOM 1690 C CA . THR A 1 226 ? 16.199 53.542 42.534 1.00 20.50 226 THR A CA 1
ATOM 1691 C C . THR A 1 226 ? 15.074 53.681 43.549 1.00 21.01 226 THR A C 1
ATOM 1692 O O . THR A 1 226 ? 14.064 52.974 43.489 1.00 21.60 226 THR A O 1
ATOM 1696 N N . ILE A 1 227 ? 15.258 54.605 44.494 1.00 17.65 227 ILE A N 1
ATOM 1697 C CA . ILE A 1 227 ? 14.242 54.835 45.513 1.00 20.61 227 ILE A CA 1
ATOM 1698 C C . ILE A 1 227 ? 12.967 55.344 44.858 1.00 20.06 227 ILE A C 1
ATOM 1699 O O . ILE A 1 227 ? 12.996 56.259 44.026 1.00 21.93 227 ILE A O 1
ATOM 1704 N N . ASP A 1 228 ? 11.839 54.740 45.224 1.00 20.79 228 ASP A N 1
ATOM 1705 C CA . ASP A 1 228 ? 10.516 55.252 44.882 1.00 19.61 228 ASP A CA 1
ATOM 1706 C C . ASP A 1 228 ? 9.826 55.617 46.189 1.00 22.39 228 ASP A C 1
ATOM 1707 O O . ASP A 1 228 ? 9.523 54.738 47.003 1.00 19.59 228 ASP A O 1
ATOM 1712 N N . LYS A 1 229 ? 9.583 56.914 46.390 1.00 21.04 229 LYS A N 1
ATOM 1713 C CA . LYS A 1 229 ? 9.038 57.383 47.658 1.00 19.59 229 LYS A CA 1
ATOM 1714 C C . LYS A 1 229 ? 7.619 56.889 47.906 1.00 19.16 229 LYS A C 1
ATOM 1715 O O . LYS A 1 229 ? 7.145 56.956 49.045 1.00 20.89 229 LYS A O 1
ATOM 1721 N N . ARG A 1 230 ? 6.931 56.393 46.874 1.00 17.85 230 ARG A N 1
ATOM 1722 C CA . ARG A 1 230 ? 5.606 55.821 47.084 1.00 21.08 230 ARG A CA 1
ATOM 1723 C C . ARG A 1 230 ? 5.683 54.475 47.791 1.00 17.65 230 ARG A C 1
ATOM 1724 O O . ARG A 1 230 ? 4.761 54.111 48.530 1.00 18.51 230 ARG A O 1
ATOM 1732 N N . VAL A 1 231 ? 6.765 53.724 47.575 1.00 18.38 231 VAL A N 1
ATOM 1733 C CA . VAL A 1 231 ? 6.932 52.450 48.266 1.00 18.68 231 VAL A CA 1
ATOM 1734 C C . VAL A 1 231 ? 7.124 52.677 49.760 1.00 16.28 231 VAL A C 1
ATOM 1735 O O . VAL A 1 231 ? 6.569 51.946 50.590 1.00 17.62 231 VAL A O 1
ATOM 1739 N N . LEU A 1 232 ? 7.906 53.696 50.127 1.00 17.31 232 LEU A N 1
ATOM 1740 C CA . LEU A 1 232 ? 8.147 53.980 51.539 1.00 21.21 232 LEU A CA 1
ATOM 1741 C C . LEU A 1 232 ? 6.869 54.419 52.243 1.00 20.63 232 LEU A C 1
ATOM 1742 O O . LEU A 1 232 ? 6.612 54.012 53.382 1.00 18.54 232 LEU A O 1
ATOM 1747 N N . ALA A 1 233 ? 6.059 55.253 51.586 1.00 19.77 233 ALA A N 1
ATOM 1748 C CA . ALA A 1 233 ? 4.770 55.627 52.158 1.00 23.08 233 ALA A CA 1
ATOM 1749 C C . ALA A 1 233 ? 3.851 54.419 52.267 1.00 20.05 233 ALA A C 1
ATOM 1750 O O . ALA A 1 233 ? 3.085 54.292 53.230 1.00 21.95 233 ALA A O 1
ATOM 1752 N N . TYR A 1 234 ? 3.921 53.516 51.286 1.00 18.39 234 TYR A N 1
ATOM 1753 C CA . TYR A 1 234 ? 3.107 52.305 51.311 1.00 18.38 234 TYR A CA 1
ATOM 1754 C C . TYR A 1 234 ? 3.492 51.405 52.478 1.00 18.33 234 TYR A C 1
ATOM 1755 O O . TYR A 1 234 ? 2.621 50.854 53.161 1.00 20.21 234 TYR A O 1
ATOM 1764 N N . MET A 1 235 ? 4.795 51.254 52.732 1.00 18.69 235 MET A N 1
ATOM 1765 C CA . MET A 1 235 ? 5.240 50.413 53.838 1.00 17.42 235 MET A CA 1
ATOM 1766 C C . MET A 1 235 ? 4.941 51.050 55.189 1.00 18.82 235 MET A C 1
ATOM 1767 O O . MET A 1 235 ? 4.695 50.336 56.167 1.00 19.59 235 MET A O 1
ATOM 1772 N N . GLU A 1 236 ? 4.962 52.381 55.264 1.00 20.94 236 GLU A N 1
ATOM 1773 C CA . GLU A 1 236 ? 4.607 53.060 56.506 1.00 23.81 236 GLU A CA 1
ATOM 1774 C C . GLU A 1 236 ? 3.131 52.866 56.831 1.00 22.75 236 GLU A C 1
ATOM 1775 O O . GLU A 1 236 ? 2.768 52.568 57.975 1.00 27.56 236 GLU A O 1
ATOM 1781 N N . LYS A 1 237 ? 2.265 53.026 55.828 1.00 21.51 237 LYS A N 1
ATOM 1782 C CA . LYS A 1 237 ? 0.828 52.938 56.060 1.00 23.54 237 LYS A CA 1
ATOM 1783 C C . LYS A 1 237 ? 0.399 51.511 56.384 1.00 25.53 237 LYS A C 1
ATOM 1784 O O . LYS A 1 237 ? -0.386 51.291 57.313 1.00 28.92 237 LYS A O 1
ATOM 1790 N N . GLU A 1 238 ? 0.906 50.532 55.640 1.00 21.80 238 GLU A N 1
ATOM 1791 C CA . GLU A 1 238 ? 0.531 49.138 55.833 1.00 22.02 238 GLU A CA 1
ATOM 1792 C C . GLU A 1 238 ? 1.382 48.427 56.877 1.00 24.90 238 GLU A C 1
ATOM 1793 O O . GLU A 1 238 ? 1.163 47.236 57.120 1.00 22.46 238 GLU A O 1
ATOM 1799 N N . LYS A 1 239 ? 2.339 49.126 57.495 1.00 20.51 239 LYS A N 1
ATOM 1800 C CA . LYS A 1 239 ? 3.201 48.555 58.532 1.00 22.97 239 LYS A CA 1
ATOM 1801 C C . 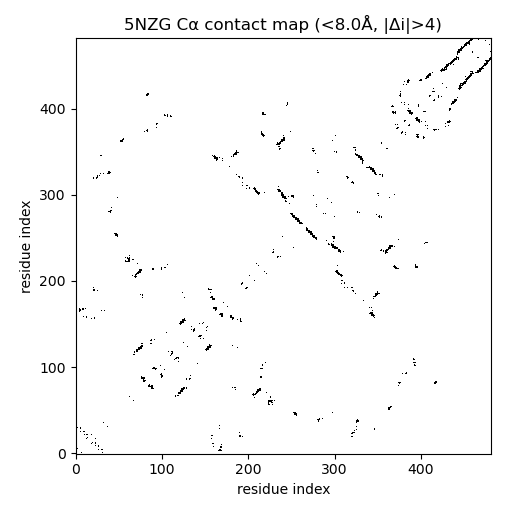LYS A 1 239 ? 3.927 47.310 58.021 1.00 21.18 239 LYS A C 1
ATOM 1802 O O . LYS A 1 239 ? 3.975 46.271 58.683 1.00 26.09 239 LYS A O 1
ATOM 1808 N N . ILE A 1 240 ? 4.496 47.426 56.826 1.00 18.29 240 ILE A N 1
ATOM 1809 C CA . ILE A 1 240 ? 5.192 46.320 56.178 1.00 18.79 240 ILE A CA 1
ATOM 1810 C C . ILE A 1 240 ? 6.673 46.403 56.519 1.00 16.26 240 ILE A C 1
ATOM 1811 O O . ILE A 1 240 ? 7.298 47.459 56.366 1.00 19.01 240 ILE A O 1
ATOM 1816 N N . ASP A 1 241 ? 7.238 45.286 56.981 1.00 17.65 241 ASP A N 1
ATOM 1817 C CA . ASP A 1 241 ? 8.636 45.243 57.390 1.00 16.98 241 ASP A CA 1
ATOM 1818 C C . ASP A 1 241 ? 9.571 44.737 56.301 1.00 16.04 241 ASP A C 1
ATOM 1819 O O . ASP A 1 241 ? 10.781 44.971 56.391 1.00 13.83 241 ASP A O 1
ATOM 1824 N N . PHE A 1 242 ? 9.047 44.054 55.286 1.00 14.23 242 PHE A N 1
ATOM 1825 C CA . PHE A 1 242 ? 9.852 43.570 54.171 1.00 16.23 242 PHE A CA 1
ATOM 1826 C C . PHE A 1 242 ? 8.980 43.560 52.927 1.00 12.39 242 PHE A C 1
ATOM 1827 O O . PHE A 1 242 ? 7.873 43.016 52.951 1.00 15.45 242 PHE A O 1
ATOM 1835 N N . LEU A 1 243 ? 9.478 44.154 51.844 1.00 13.56 243 LEU A N 1
ATOM 1836 C CA . LEU A 1 243 ? 8.728 44.242 50.598 1.00 15.98 243 LEU A CA 1
ATOM 1837 C C . LEU A 1 243 ? 9.625 43.856 49.432 1.00 13.82 243 LEU A C 1
ATOM 1838 O O . LEU A 1 243 ? 10.711 44.420 49.265 1.00 15.04 243 LEU A O 1
ATOM 1843 N N . MET A 1 244 ? 9.164 42.903 48.630 1.00 13.69 244 MET A N 1
ATOM 1844 C CA . MET A 1 244 ? 9.870 42.454 47.439 1.00 13.88 244 MET A CA 1
ATOM 1845 C C . MET A 1 244 ? 9.158 42.987 46.204 1.00 14.79 244 MET A C 1
ATOM 1846 O O . MET A 1 244 ? 7.943 42.818 46.062 1.00 14.97 244 MET A O 1
ATOM 1851 N N . GLU A 1 245 ? 9.913 43.631 45.317 1.00 13.33 245 GLU A N 1
ATOM 1852 C CA . GLU A 1 245 ? 9.371 44.096 44.046 1.00 11.87 245 GLU A CA 1
ATOM 1853 C C . GLU A 1 245 ? 9.414 42.954 43.040 1.00 14.74 245 GLU A C 1
ATOM 1854 O O . GLU A 1 245 ? 10.483 42.389 42.781 1.00 14.00 245 GLU A O 1
ATOM 1860 N N . VAL A 1 246 ? 8.259 42.607 42.479 1.00 15.14 246 VAL A N 1
ATOM 1861 C CA . VAL A 1 246 ? 8.173 41.562 41.470 1.00 17.29 246 VAL A CA 1
ATOM 1862 C C . VAL A 1 246 ? 7.669 42.172 40.170 1.00 18.81 246 VAL A C 1
ATOM 1863 O O . VAL A 1 246 ? 6.875 43.118 40.165 1.00 16.02 246 VAL A O 1
ATOM 1867 N N . CYS A 1 247 ? 8.151 41.625 39.061 1.00 14.33 247 CYS A N 1
ATOM 1868 C CA . CYS A 1 247 ? 7.717 42.016 37.731 1.00 16.88 247 CYS A CA 1
ATOM 1869 C C . CYS A 1 247 ? 6.894 40.895 37.113 1.00 21.36 247 CYS A C 1
ATOM 1870 O O . CYS A 1 247 ? 7.103 39.715 37.410 1.00 19.20 247 CYS A O 1
ATOM 1873 N N . ARG A 1 248 ? 5.947 41.274 36.258 1.00 14.25 248 ARG A N 1
ATOM 1874 C CA . ARG A 1 248 ? 5.252 40.287 3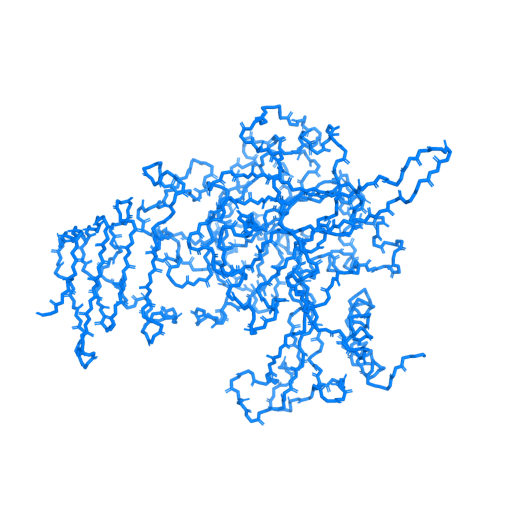5.446 1.00 18.36 248 ARG A CA 1
ATOM 1875 C C . ARG A 1 248 ? 6.261 39.584 34.549 1.00 16.62 248 ARG A C 1
ATOM 1876 O O . ARG A 1 248 ? 6.979 40.232 33.780 1.00 20.81 248 ARG A O 1
ATOM 1884 N N . ARG A 1 249 ? 6.330 38.261 34.667 1.00 18.42 249 ARG A N 1
ATOM 1885 C CA . ARG A 1 249 ? 7.400 37.503 34.033 1.00 17.86 249 ARG A CA 1
ATOM 1886 C C . ARG A 1 249 ? 7.271 37.535 32.514 1.00 23.32 249 ARG A C 1
ATOM 1887 O O . ARG A 1 249 ? 6.181 37.348 31.963 1.00 26.06 249 ARG A O 1
ATOM 1895 N N . THR A 1 250 ? 8.391 37.770 31.841 1.00 21.15 250 THR A N 1
ATOM 1896 C CA . THR A 1 250 ? 8.479 37.741 30.390 1.00 24.37 250 THR A CA 1
ATOM 1897 C C . THR A 1 250 ? 9.247 36.499 29.948 1.00 27.94 250 THR A C 1
ATOM 1898 O O . THR A 1 250 ? 9.747 35.721 30.766 1.00 24.68 250 THR A O 1
ATOM 1902 N N . GLU A 1 251 ? 9.338 36.318 28.627 1.00 28.23 251 GLU A N 1
ATOM 1903 C CA . GLU A 1 251 ? 10.075 35.179 28.088 1.00 27.56 251 GLU A CA 1
ATOM 1904 C C . GLU A 1 251 ? 11.561 35.272 28.409 1.00 28.89 251 GLU A C 1
ATOM 1905 O O . GLU A 1 251 ? 12.241 34.244 28.510 1.00 30.04 251 GLU A O 1
ATOM 1911 N N . SER A 1 252 ? 12.079 36.487 28.585 1.00 28.08 252 SER A N 1
ATOM 1912 C CA . SER A 1 252 ? 13.496 36.692 28.857 1.00 27.29 252 SER A CA 1
ATOM 1913 C C . SER A 1 252 ? 13.880 36.402 30.302 1.00 27.44 252 SER A C 1
ATOM 1914 O O . SER A 1 252 ? 15.074 36.421 30.621 1.00 26.80 252 SER A O 1
ATOM 1917 N N . ASP A 1 253 ? 12.914 36.134 31.181 1.00 22.42 253 ASP A N 1
ATOM 1918 C CA . ASP A 1 253 ? 13.195 35.935 32.602 1.00 22.99 253 ASP A CA 1
ATOM 1919 C C . ASP A 1 253 ? 13.447 34.451 32.850 1.00 25.30 253 ASP A C 1
ATOM 1920 O O . ASP A 1 253 ? 12.564 33.686 33.241 1.00 24.56 253 ASP A O 1
ATOM 1925 N N . LYS A 1 254 ? 14.695 34.044 32.618 1.00 26.07 254 LYS A N 1
ATOM 1926 C CA . LYS A 1 254 ? 15.091 32.650 32.745 1.00 30.08 254 LYS A CA 1
ATOM 1927 C C . LYS A 1 254 ? 16.028 32.382 33.909 1.00 26.72 254 LYS A C 1
ATOM 1928 O O . LYS A 1 254 ? 16.017 31.273 34.445 1.00 26.22 254 LYS A O 1
ATOM 1934 N N . LYS A 1 255 ? 16.821 33.364 34.328 1.00 23.61 255 LYS A N 1
ATOM 1935 C CA . LYS A 1 255 ? 17.814 33.177 35.381 1.00 24.48 255 LYS A CA 1
ATOM 1936 C C . LYS A 1 255 ? 17.455 34.083 36.551 1.00 23.06 255 LYS A C 1
ATOM 1937 O O . LYS A 1 255 ? 17.487 35.312 36.426 1.00 22.80 255 LYS A O 1
ATOM 1943 N N . GLY A 1 256 ? 17.107 33.479 37.669 1.00 22.62 256 GLY A N 1
ATOM 1944 C CA . GLY A 1 256 ? 16.686 34.203 38.847 1.00 19.67 256 GLY A CA 1
ATOM 1945 C C . GLY A 1 256 ? 15.734 33.344 39.669 1.00 18.94 256 GLY A C 1
ATOM 1946 O O . GLY A 1 256 ? 15.899 32.125 39.745 1.00 19.45 256 GLY A O 1
ATOM 1947 N N . GLY A 1 257 ? 14.742 34.001 40.266 1.00 15.97 257 GLY A N 1
ATOM 1948 C CA . GLY A 1 257 ? 13.757 33.309 41.068 1.00 15.59 257 GLY A CA 1
ATOM 1949 C C . GLY A 1 257 ? 12.387 33.933 40.900 1.00 18.12 257 GLY A C 1
ATOM 1950 O O . GLY A 1 257 ? 12.248 35.087 40.487 1.00 19.43 257 GLY A O 1
ATOM 1951 N N . HIS A 1 258 ? 11.370 33.141 41.227 1.00 18.13 258 HIS A N 1
ATOM 1952 C CA . HIS A 1 258 ? 9.984 33.568 41.133 1.00 19.87 258 HIS A CA 1
ATOM 1953 C C . HIS A 1 258 ? 9.322 33.509 42.502 1.00 18.55 258 HIS A C 1
ATOM 1954 O O . HIS A 1 258 ? 9.744 32.768 43.395 1.00 18.78 258 HIS A O 1
ATOM 1961 N N . LEU A 1 259 ? 8.270 34.307 42.655 1.00 15.15 259 LEU A N 1
ATOM 1962 C CA . LEU A 1 259 ? 7.488 34.312 43.880 1.00 18.30 259 LEU A CA 1
ATOM 1963 C C . LEU A 1 259 ? 6.569 33.098 43.929 1.00 15.68 259 LEU A C 1
ATOM 1964 O O . LEU A 1 259 ? 6.088 32.611 42.902 1.00 21.70 259 LEU A O 1
ATOM 1969 N N . ALA A 1 260 ? 6.336 32.603 45.142 1.00 19.92 260 ALA A N 1
ATOM 1970 C CA . ALA A 1 260 ? 5.431 31.486 45.356 1.00 23.30 260 ALA A CA 1
ATOM 1971 C C . ALA A 1 260 ? 4.785 31.647 46.722 1.00 23.66 260 ALA A C 1
ATOM 1972 O O . ALA A 1 260 ? 5.185 32.492 47.525 1.00 20.98 260 ALA A O 1
ATOM 1974 N N . ARG A 1 261 ? 3.773 30.823 46.981 1.00 24.86 261 ARG A N 1
ATOM 1975 C CA . ARG A 1 261 ? 3.046 30.898 48.236 1.00 24.26 261 ARG A CA 1
ATOM 1976 C C . ARG A 1 261 ? 2.771 29.500 48.765 1.00 24.51 261 ARG A C 1
ATOM 1977 O O . ARG A 1 261 ? 2.686 28.531 48.006 1.00 27.02 261 ARG A O 1
ATOM 1985 N N . GLN A 1 262 ? 2.654 29.413 50.083 1.00 27.92 262 GLN A N 1
ATOM 1986 C CA . GLN A 1 262 ? 2.106 28.260 50.775 1.00 32.19 262 GLN A CA 1
ATOM 1987 C C . GLN A 1 262 ? 0.952 28.734 51.647 1.00 37.21 262 GLN A C 1
ATOM 1988 O O . GLN A 1 262 ? 0.747 29.934 51.846 1.00 31.70 262 GLN A O 1
ATOM 1994 N N . THR A 1 263 ? 0.183 27.782 52.164 1.00 39.44 263 THR A N 1
ATOM 1995 C CA . THR A 1 263 ? -0.958 28.087 53.017 1.00 43.42 263 THR A CA 1
ATOM 1996 C C . THR A 1 263 ? -0.686 27.543 54.410 1.00 47.18 263 THR A C 1
ATOM 1997 O O . THR A 1 263 ? -0.541 26.329 54.590 1.00 47.84 263 THR A O 1
ATOM 2001 N N . VAL A 1 264 ? -0.607 28.442 55.387 1.00 53.09 264 VAL A N 1
ATOM 2002 C CA . VAL A 1 264 ? -0.413 28.085 56.787 1.00 55.46 264 VAL A CA 1
ATOM 2003 C C . VAL A 1 264 ? -1.727 28.334 57.511 1.00 63.65 264 VAL A C 1
ATOM 2004 O O . VAL A 1 264 ? -2.260 29.451 57.482 1.00 60.14 264 VAL A O 1
ATOM 2008 N N . TYR A 1 265 ? -2.248 27.297 58.159 1.00 68.71 265 TYR A N 1
ATOM 2009 C CA . TYR A 1 265 ? -3.567 27.353 58.786 1.00 67.06 265 TYR A CA 1
ATOM 2010 C C . TYR A 1 265 ? -3.407 27.756 60.246 1.00 69.07 265 TYR A C 1
ATOM 2011 O O . TYR A 1 265 ? -3.000 26.949 61.084 1.00 73.85 265 TYR A O 1
ATOM 2020 N N . VAL A 1 266 ? -3.725 29.013 60.553 1.00 67.50 266 VAL A N 1
ATOM 2021 C CA . VAL A 1 266 ? -3.892 29.423 61.941 1.00 69.71 266 VAL A CA 1
ATOM 2022 C C . VAL A 1 266 ? -5.200 28.810 62.419 1.00 75.41 266 VAL A C 1
ATOM 2023 O O . VAL A 1 266 ? -6.282 29.351 62.161 1.00 75.31 266 VAL A O 1
ATOM 2027 N N . LYS A 1 267 ? -5.110 27.663 63.090 1.00 77.73 267 LYS A N 1
ATOM 2028 C CA . LYS A 1 267 ? -6.303 26.917 63.470 1.00 77.11 267 LYS A CA 1
ATOM 2029 C C . LYS A 1 267 ? -7.219 27.768 64.342 1.00 75.09 267 LYS A C 1
ATOM 2030 O O . LYS A 1 267 ? -6.779 28.687 65.038 1.00 73.83 267 LYS A O 1
ATOM 2036 N N . GLY A 1 268 ? -8.508 27.442 64.300 1.00 72.20 268 GLY A N 1
ATOM 2037 C CA . GLY A 1 268 ? -9.517 28.320 64.851 1.00 72.50 268 GLY A CA 1
ATOM 2038 C C . GLY A 1 268 ? -9.410 28.502 66.353 1.00 66.23 268 GLY A C 1
ATOM 2039 O O . GLY A 1 268 ? -8.774 27.728 67.072 1.00 61.43 268 GLY A O 1
ATOM 2040 N N . LYS A 1 269 ? -10.060 29.563 66.829 1.00 62.95 269 LYS A N 1
ATOM 2041 C CA . LYS A 1 269 ? -10.089 29.894 68.246 1.00 59.62 269 LYS A CA 1
ATOM 2042 C C . LYS A 1 269 ? -11.336 30.718 68.534 1.00 59.05 269 LYS A C 1
ATOM 2043 O O . LYS A 1 269 ? -11.780 31.508 67.695 1.00 65.22 269 LYS A O 1
ATOM 2049 N N . ASP A 1 270 ? -11.898 30.512 69.728 1.00 50.86 270 ASP A N 1
ATOM 2050 C CA . ASP A 1 270 ? -13.065 31.262 70.201 1.00 58.30 270 ASP A CA 1
ATOM 2051 C C . ASP A 1 270 ? -14.252 31.117 69.250 1.00 58.64 270 ASP A C 1
ATOM 2052 O O . ASP A 1 270 ? -15.010 32.062 69.025 1.00 57.00 270 ASP A O 1
ATOM 2057 N N . GLY A 1 271 ? -14.419 29.920 68.688 1.00 56.83 271 GLY A N 1
ATOM 2058 C CA . GLY A 1 271 ? -15.479 29.672 67.736 1.00 61.29 271 GLY A CA 1
ATOM 2059 C C . GLY A 1 271 ? -15.190 30.120 66.321 1.00 62.66 271 GLY A C 1
ATOM 2060 O O . GLY A 1 271 ? -15.980 29.812 65.419 1.00 62.64 271 GLY A O 1
ATOM 2061 N N . GLN A 1 272 ? -14.097 30.841 66.093 1.00 59.34 272 GLN A N 1
ATOM 2062 C CA . GLN A 1 272 ? -13.727 31.208 64.737 1.00 58.49 272 GLN A CA 1
ATOM 2063 C C . GLN A 1 272 ? -13.165 29.989 64.009 1.00 59.01 272 GLN A C 1
ATOM 2064 O O . GLN A 1 272 ? -12.467 29.171 64.615 1.00 61.29 272 GLN A O 1
ATOM 2070 N N . PRO A 1 273 ? -13.460 29.830 62.725 1.00 60.91 273 PRO A N 1
ATOM 2071 C CA . PRO A 1 273 ? -12.947 28.677 61.981 1.00 67.13 273 PRO A CA 1
ATOM 2072 C C . PRO A 1 273 ? -11.472 28.848 61.637 1.00 71.70 273 PRO A C 1
ATOM 2073 O O . PRO A 1 273 ? -10.884 29.921 61.779 1.00 64.94 273 PRO A O 1
ATOM 2077 N N . ASP A 1 274 ? -10.877 27.747 61.180 1.00 71.96 274 ASP A N 1
ATOM 2078 C CA . ASP A 1 274 ? -9.496 27.759 60.719 1.00 76.15 274 ASP A CA 1
ATOM 2079 C C . ASP A 1 274 ? -9.361 28.657 59.497 1.00 83.40 274 ASP A C 1
ATOM 2080 O O . ASP A 1 274 ? -9.849 28.320 58.412 1.00 85.01 274 ASP A O 1
ATOM 2085 N N . ALA A 1 275 ? -8.711 29.804 59.664 1.00 83.55 275 ALA A N 1
ATOM 2086 C CA . ALA A 1 275 ? -8.557 30.780 58.594 1.00 71.07 275 ALA A CA 1
ATOM 2087 C C . ALA A 1 275 ? -7.214 30.569 57.910 1.00 66.57 275 ALA A C 1
ATOM 2088 O O . ALA A 1 275 ? -6.168 30.582 58.569 1.00 67.81 275 ALA A O 1
ATOM 2090 N N . GLU A 1 276 ? -7.246 30.369 56.596 1.00 69.25 276 GLU A N 1
ATOM 2091 C CA . GLU A 1 276 ? -6.012 30.305 55.831 1.00 62.33 276 GLU A CA 1
ATOM 2092 C C . GLU A 1 276 ? -5.322 31.662 55.839 1.00 59.76 276 GLU A C 1
ATOM 2093 O O . GLU A 1 276 ? -5.969 32.713 55.846 1.00 57.31 276 GLU A O 1
ATOM 2099 N N . LYS A 1 277 ? -3.994 31.633 55.849 1.00 52.54 277 LYS A N 1
ATOM 2100 C CA . LYS A 1 277 ? -3.205 32.846 55.693 1.00 51.09 277 LYS A CA 1
ATOM 2101 C C . LYS A 1 277 ? -2.077 32.544 54.720 1.00 48.36 277 LYS A C 1
ATOM 2102 O O . LYS A 1 277 ? -1.387 31.528 54.853 1.00 43.09 277 LYS A O 1
ATOM 2108 N N . ARG A 1 278 ? -1.937 33.394 53.708 1.00 45.16 278 ARG A N 1
ATOM 2109 C CA . ARG A 1 278 ? -0.952 33.172 52.662 1.00 39.78 278 ARG A CA 1
ATOM 2110 C C . ARG A 1 278 ? 0.428 33.585 53.152 1.00 37.26 278 ARG A C 1
ATOM 2111 O O . ARG A 1 278 ? 0.619 34.709 53.627 1.00 37.26 278 ARG A O 1
ATOM 2119 N N . VAL A 1 279 ? 1.385 32.669 53.051 1.00 33.28 279 VAL A N 1
ATOM 2120 C CA . VAL A 1 279 ? 2.784 32.954 53.336 1.00 34.93 279 VAL A CA 1
ATOM 2121 C C . VAL A 1 279 ? 3.541 32.942 52.017 1.00 28.81 279 VAL A C 1
ATOM 2122 O O . VAL A 1 279 ? 3.292 32.093 51.154 1.00 28.84 279 VAL A O 1
ATOM 2126 N N . LEU A 1 280 ? 4.446 33.898 51.852 1.00 24.95 280 LEU A N 1
ATOM 2127 C CA . LEU A 1 280 ? 5.183 34.057 50.610 1.00 20.16 280 LEU A CA 1
ATOM 2128 C C . LEU A 1 280 ? 6.590 33.493 50.751 1.00 20.13 280 LEU A C 1
ATOM 2129 O O . LEU A 1 280 ? 7.148 33.428 51.849 1.00 21.31 280 LEU A O 1
ATOM 2134 N N . LEU A 1 281 ? 7.158 33.080 49.621 1.00 18.91 281 LEU A N 1
ATOM 2135 C CA . LEU A 1 281 ? 8.502 32.526 49.601 1.00 19.85 281 LEU A CA 1
ATOM 2136 C C . LEU A 1 281 ? 9.102 32.733 48.219 1.00 17.27 281 LEU A C 1
ATOM 2137 O O . LEU A 1 281 ? 8.394 32.985 47.241 1.00 20.43 281 LEU A O 1
ATOM 2142 N N . LEU A 1 282 ? 10.424 32.626 48.155 1.00 16.37 282 LEU A N 1
ATOM 2143 C CA . LEU A 1 282 ? 11.170 32.734 46.912 1.00 15.18 282 LEU A CA 1
ATOM 2144 C C . LEU A 1 282 ? 11.707 31.363 46.525 1.00 17.75 282 LEU A C 1
ATOM 2145 O O . LEU A 1 282 ? 12.147 30.595 47.386 1.00 20.90 282 LEU A O 1
ATOM 2150 N N . ARG A 1 283 ? 11.657 31.052 45.233 1.00 18.11 283 ARG A N 1
ATOM 2151 C CA . ARG A 1 283 ? 12.248 29.827 44.703 1.00 17.10 283 ARG A CA 1
ATOM 2152 C C . ARG A 1 283 ? 13.219 30.202 43.594 1.00 16.92 283 ARG A C 1
ATOM 2153 O O . ARG A 1 283 ? 12.798 30.578 42.494 1.00 17.01 283 ARG A O 1
ATOM 2161 N N . GLU A 1 284 ? 14.512 30.105 43.885 1.00 18.28 284 GLU A N 1
ATOM 2162 C CA . GLU A 1 284 ? 15.524 30.299 42.863 1.00 16.92 284 GLU A CA 1
ATOM 2163 C C . GLU A 1 284 ? 15.524 29.121 41.894 1.00 18.80 284 GLU A C 1
ATOM 2164 O O . GLU A 1 284 ? 14.961 28.056 42.166 1.00 18.84 284 GLU A O 1
ATOM 2170 N N . SER A 1 285 ? 16.116 29.331 40.769 1.00 18.90 285 SER A N 1
ATOM 2171 C CA . SER A 1 285 ? 16.173 28.236 39.848 1.00 21.34 285 SER A CA 1
ATOM 2172 C C . SER A 1 285 ? 16.953 27.049 40.422 1.00 24.02 285 SER A C 1
ATOM 2173 O O . SER A 1 285 ? 16.581 25.961 40.188 1.00 25.68 285 SER A O 1
ATOM 2176 N N . ALA A 1 286 ? 18.007 27.296 41.171 1.00 24.32 286 ALA A N 1
ATOM 2177 C CA . ALA A 1 286 ? 18.749 26.204 41.788 1.00 23.43 286 ALA A CA 1
ATOM 2178 C C . ALA A 1 286 ? 17.899 25.402 42.763 1.00 28.94 286 ALA A C 1
ATOM 2179 O O . ALA A 1 286 ? 18.213 24.235 43.024 1.00 28.01 286 ALA A O 1
ATOM 2181 N N . GLN A 1 287 ? 16.835 25.994 43.304 1.00 21.33 287 GLN A N 1
ATOM 2182 C CA . GLN A 1 287 ? 15.974 25.314 44.261 1.00 21.76 287 GLN A CA 1
ATOM 2183 C C . GLN A 1 287 ? 14.898 24.463 43.602 1.00 23.45 287 GLN A C 1
ATOM 2184 O O . GLN A 1 287 ? 14.238 23.683 44.296 1.00 25.36 287 GLN A O 1
ATOM 2190 N N . CYS A 1 288 ? 14.696 24.596 42.303 1.00 23.73 288 CYS A N 1
ATOM 2191 C CA . CYS A 1 288 ? 13.748 23.729 41.617 1.00 26.27 288 CYS A CA 1
ATOM 2192 C C . CYS A 1 288 ? 14.396 22.375 41.351 1.00 28.26 288 CYS A C 1
ATOM 2193 O O . CYS A 1 288 ? 15.554 22.326 40.923 1.00 25.40 288 CYS A O 1
ATOM 2196 N N . PRO A 1 289 ? 13.703 21.268 41.615 1.00 24.69 289 PRO A N 1
ATOM 2197 C CA . PRO A 1 289 ? 14.249 19.955 41.253 1.00 29.74 289 PRO A CA 1
ATOM 2198 C C . PRO A 1 289 ? 14.610 19.919 39.776 1.00 23.92 289 PRO A C 1
ATOM 2199 O O . PRO A 1 289 ? 13.789 20.236 38.912 1.00 25.00 289 PRO A O 1
ATOM 2203 N N . LYS A 1 290 ? 15.860 19.545 39.489 1.00 27.66 290 LYS A N 1
ATOM 2204 C CA . LYS A 1 290 ? 16.389 19.709 38.139 1.00 27.37 290 LYS A CA 1
ATOM 2205 C C . LYS A 1 290 ? 15.625 18.893 37.105 1.00 30.81 290 LYS A C 1
ATOM 2206 O O . LYS A 1 290 ? 15.632 19.255 35.924 1.00 37.12 290 LYS A O 1
ATOM 2212 N N . ALA A 1 291 ? 14.962 17.813 37.515 1.00 30.38 291 ALA A N 1
ATOM 2213 C CA . ALA A 1 291 ? 14.093 17.074 36.608 1.00 31.47 291 ALA A CA 1
ATOM 2214 C C . ALA A 1 291 ? 12.704 17.690 36.493 1.00 35.39 291 ALA A C 1
ATOM 2215 O O . ALA A 1 291 ? 11.854 17.134 35.788 1.00 36.45 291 ALA A O 1
ATOM 2217 N N . ASP A 1 292 ? 12.455 18.816 37.165 1.00 33.16 292 ASP A N 1
ATOM 2218 C CA . ASP A 1 292 ? 11.178 19.518 37.099 1.00 34.62 292 ASP A CA 1
ATOM 2219 C C . ASP A 1 292 ? 11.345 20.952 36.613 1.00 31.05 292 ASP A C 1
ATOM 2220 O O . ASP A 1 292 ? 10.469 21.790 36.850 1.00 35.07 292 ASP A O 1
ATOM 2225 N N . MET A 1 293 ? 12.455 21.251 35.935 1.00 31.49 293 MET A N 1
ATOM 2226 C CA . MET A 1 293 ? 12.728 22.620 35.513 1.00 30.61 293 MET A CA 1
ATOM 2227 C C . MET A 1 293 ? 11.710 23.135 34.504 1.00 38.52 293 MET A C 1
ATOM 2228 O O . MET A 1 293 ? 11.629 24.349 34.291 1.00 34.24 293 MET A O 1
ATOM 2233 N N . GLU A 1 294 ? 10.935 22.243 33.882 1.00 35.98 294 GLU A N 1
ATOM 2234 C CA . GLU A 1 294 ? 9.881 22.682 32.974 1.00 40.44 294 GLU A CA 1
ATOM 2235 C C . GLU A 1 294 ? 8.894 23.608 33.677 1.00 32.97 294 GLU A C 1
ATOM 2236 O O . GLU A 1 294 ? 8.427 24.593 33.089 1.00 37.43 294 GLU A O 1
ATOM 2242 N N . SER A 1 295 ? 8.577 23.320 34.942 1.00 36.10 295 SER A N 1
ATOM 2243 C CA . SER A 1 295 ? 7.594 24.112 35.671 1.00 35.13 295 SER A CA 1
ATOM 2244 C C . SER A 1 295 ? 8.169 25.421 36.182 1.00 36.69 295 SER A C 1
ATOM 2245 O O . SER A 1 295 ? 7.448 26.424 36.243 1.00 35.18 295 SER A O 1
ATOM 2248 N N . PHE A 1 296 ? 9.447 25.436 36.568 1.00 27.82 296 PHE A N 1
ATOM 2249 C CA . PHE A 1 296 ? 10.085 26.708 36.885 1.00 26.53 296 PHE A CA 1
ATOM 2250 C C . PHE A 1 296 ? 10.099 27.621 35.670 1.00 26.68 296 PHE A C 1
ATOM 2251 O O . PHE A 1 296 ? 9.979 28.845 35.800 1.00 24.78 296 PHE A O 1
ATOM 2259 N N . GLN A 1 297 ? 10.235 27.044 34.478 1.00 26.60 297 GLN A N 1
ATOM 2260 C CA . GLN A 1 297 ? 10.331 27.851 33.273 1.00 26.55 297 GLN A CA 1
ATOM 2261 C C . GLN A 1 297 ? 8.973 28.228 32.695 1.00 25.03 297 GLN A C 1
ATOM 2262 O O . GLN A 1 297 ? 8.908 29.078 31.799 1.00 29.85 297 GLN A O 1
ATOM 2268 N N . ASP A 1 298 ? 7.891 27.657 33.205 1.00 27.11 298 ASP A N 1
ATOM 2269 C CA . ASP A 1 298 ? 6.558 28.044 32.764 1.00 31.15 298 ASP A CA 1
ATOM 2270 C C . ASP A 1 298 ? 6.270 29.439 33.298 1.00 24.64 298 ASP A C 1
ATOM 2271 O O . ASP A 1 298 ? 5.937 29.605 34.472 1.00 27.27 298 ASP A O 1
ATOM 2276 N N . ILE A 1 299 ? 6.411 30.454 32.440 1.00 26.69 299 ILE A N 1
ATOM 2277 C CA . ILE A 1 299 ? 6.181 31.831 32.865 1.00 30.51 299 ILE A CA 1
ATOM 2278 C C . ILE A 1 299 ? 4.709 32.136 33.092 1.00 30.87 299 ILE A C 1
ATOM 2279 O O . ILE A 1 299 ? 4.380 33.218 33.590 1.00 27.09 299 ILE A O 1
ATOM 2284 N N . ASN A 1 300 ? 3.814 31.217 32.735 1.00 31.05 300 ASN A N 1
ATOM 2285 C CA . ASN A 1 300 ? 2.401 31.378 33.051 1.00 29.35 300 ASN A CA 1
ATOM 2286 C C . ASN A 1 300 ? 2.055 30.788 34.412 1.00 34.08 300 ASN A C 1
ATOM 2287 O O . ASN A 1 300 ? 1.214 31.339 35.131 1.00 36.16 300 ASN A O 1
ATOM 2292 N N . LYS A 1 301 ? 2.696 29.676 34.779 1.00 25.94 301 LYS A N 1
ATOM 2293 C CA . LYS A 1 301 ? 2.469 29.082 36.092 1.00 29.46 301 LYS A CA 1
ATOM 2294 C C . LYS A 1 301 ? 2.966 30.000 37.201 1.00 26.71 301 LYS A C 1
ATOM 2295 O O . LYS A 1 301 ? 2.227 30.315 38.141 1.00 24.21 301 LYS A O 1
ATOM 2301 N N . TYR A 1 302 ? 4.216 30.445 37.105 1.00 23.73 302 TYR A N 1
ATOM 2302 C CA . TYR A 1 302 ? 4.831 31.343 38.080 1.00 26.78 302 TYR A CA 1
ATOM 2303 C C . TYR A 1 302 ? 5.194 32.630 37.344 1.00 23.79 302 TYR A C 1
ATOM 2304 O O . TYR A 1 302 ? 6.306 32.774 36.832 1.00 25.32 302 TYR A O 1
ATOM 2313 N N . SER A 1 303 ? 4.249 33.568 37.302 1.00 22.03 303 SER A N 1
ATOM 2314 C CA . SER A 1 303 ? 4.361 34.763 36.477 1.00 18.92 303 SER A CA 1
ATOM 2315 C C . SER A 1 303 ? 4.859 35.982 37.244 1.00 20.31 303 SER A C 1
ATOM 2316 O O . SER A 1 303 ? 4.860 37.086 36.691 1.00 22.38 303 SER A O 1
ATOM 2319 N N . PHE A 1 304 ? 5.278 35.817 38.493 1.00 21.16 304 PHE A N 1
ATOM 2320 C CA . PHE A 1 304 ? 5.797 36.920 39.298 1.00 17.81 304 PHE A CA 1
ATOM 2321 C C . PHE A 1 304 ? 7.284 36.672 39.531 1.00 17.73 304 PHE A C 1
ATOM 2322 O O . PHE A 1 304 ? 7.665 35.835 40.354 1.00 19.39 304 PHE A O 1
ATOM 2330 N N . PHE A 1 305 ? 8.115 37.408 38.799 1.00 15.86 305 PHE A N 1
ATOM 2331 C CA . PHE A 1 305 ? 9.562 37.246 38.823 1.00 14.55 305 PHE A CA 1
ATOM 2332 C C . PHE A 1 305 ? 10.174 38.237 39.802 1.00 15.08 305 PHE A C 1
ATOM 2333 O O . PHE A 1 305 ? 9.878 39.435 39.748 1.00 16.58 305 PHE A O 1
ATOM 2341 N N . ASN A 1 306 ? 11.025 37.736 40.694 1.00 15.48 306 ASN A N 1
ATOM 2342 C CA . ASN A 1 306 ? 11.699 38.603 41.650 1.00 14.88 306 ASN A CA 1
ATOM 2343 C C . ASN A 1 306 ? 12.690 39.508 40.929 1.00 15.44 306 ASN A C 1
ATOM 2344 O O . ASN A 1 306 ? 13.520 39.040 40.144 1.00 15.39 306 ASN A O 1
ATOM 2349 N N . THR A 1 307 ? 12.593 40.811 41.185 1.00 13.95 307 THR A N 1
ATOM 2350 C CA . THR A 1 307 ? 13.545 41.772 40.646 1.00 13.30 307 THR A CA 1
ATOM 2351 C C . THR A 1 307 ? 14.774 41.935 41.526 1.00 15.94 307 THR A C 1
ATOM 2352 O O . THR A 1 307 ? 15.768 42.514 41.074 1.00 15.59 307 THR A O 1
ATOM 2356 N N . ASN A 1 308 ? 14.720 41.433 42.760 1.00 12.95 308 ASN A N 1
ATOM 2357 C CA . ASN A 1 308 ? 15.719 41.667 43.802 1.00 11.63 308 ASN A CA 1
ATOM 2358 C C . ASN A 1 308 ? 15.807 43.138 44.198 1.00 15.30 308 ASN A C 1
ATOM 2359 O O . ASN A 1 308 ? 16.796 43.562 44.802 1.00 14.05 308 ASN A O 1
ATOM 2364 N N . ASN A 1 309 ? 14.786 43.926 43.864 1.00 13.54 309 ASN A N 1
ATOM 2365 C CA . ASN A 1 309 ? 14.592 45.246 44.461 1.00 14.98 309 ASN A CA 1
ATOM 2366 C C . ASN A 1 309 ? 13.854 45.030 45.774 1.00 13.44 309 ASN A C 1
ATOM 2367 O O . ASN A 1 309 ? 12.640 44.818 45.788 1.00 14.40 309 ASN A O 1
ATOM 2372 N N . LEU A 1 310 ? 14.583 45.068 46.885 1.00 13.70 310 LEU A N 1
ATOM 2373 C CA . LEU A 1 310 ? 14.037 44.702 48.183 1.00 14.50 310 LEU A CA 1
ATOM 2374 C C . LEU A 1 310 ? 14.061 45.893 49.130 1.00 14.51 310 LEU A C 1
ATOM 2375 O O . LEU A 1 310 ? 14.992 46.703 49.107 1.00 14.11 310 LEU A O 1
ATOM 2380 N N . TRP A 1 311 ? 13.025 45.987 49.961 1.00 13.87 311 TRP A N 1
ATOM 2381 C CA . TRP A 1 311 ? 12.910 47.012 50.987 1.00 12.56 311 TRP A CA 1
ATOM 2382 C C . TRP A 1 311 ? 12.824 46.333 52.346 1.00 14.00 311 TRP A C 1
ATOM 2383 O O . TRP A 1 311 ? 12.005 45.428 52.538 1.00 13.34 311 TRP A O 1
ATOM 2394 N N . ILE A 1 312 ? 13.661 46.769 53.284 1.00 14.09 312 ILE A N 1
ATOM 2395 C CA . ILE A 1 312 ? 13.754 46.150 54.601 1.00 14.07 312 ILE A CA 1
ATOM 2396 C C . ILE A 1 312 ? 13.656 47.236 55.662 1.00 14.07 312 ILE A C 1
ATOM 2397 O O . ILE A 1 312 ? 14.358 48.250 55.584 1.00 15.74 312 ILE A O 1
ATOM 2402 N N . ARG A 1 313 ? 12.788 47.024 56.650 1.00 13.32 313 ARG A N 1
ATOM 2403 C CA . ARG A 1 313 ? 12.745 47.879 57.831 1.00 14.08 313 ARG A CA 1
ATOM 2404 C C . ARG A 1 313 ? 13.872 47.450 58.763 1.00 15.25 313 ARG A C 1
ATOM 2405 O O . ARG A 1 313 ? 13.825 46.362 59.347 1.00 15.85 313 ARG A O 1
ATOM 2413 N N . LEU A 1 314 ? 14.885 48.305 58.899 1.00 15.31 314 LEU A N 1
ATOM 2414 C CA . LEU A 1 314 ? 16.118 47.908 59.578 1.00 12.87 314 LEU A CA 1
ATOM 2415 C C . LEU A 1 314 ? 15.923 47.545 61.046 1.00 14.23 314 LEU A C 1
ATOM 2416 O O . LEU A 1 314 ? 16.469 46.513 61.475 1.00 15.24 314 LEU A O 1
ATOM 2421 N N . PRO A 1 315 ? 15.201 48.317 61.868 1.00 15.64 315 PRO A N 1
ATOM 2422 C CA . PRO A 1 315 ? 15.043 47.907 63.275 1.00 16.23 315 PRO A CA 1
ATOM 2423 C C . PRO A 1 315 ? 14.328 46.578 63.445 1.00 16.22 315 PRO A C 1
ATOM 2424 O O . PRO A 1 315 ? 14.579 45.873 64.430 1.00 16.06 315 PRO A O 1
ATOM 2428 N N . VAL A 1 316 ? 13.444 46.211 62.516 1.00 14.81 316 VAL A N 1
ATOM 2429 C CA . VAL A 1 316 ? 12.759 44.927 62.612 1.00 14.18 316 VAL A CA 1
ATOM 2430 C C . VAL A 1 316 ? 13.677 43.792 62.175 1.00 15.65 316 VAL A C 1
ATOM 2431 O O . VAL A 1 316 ? 13.659 42.704 62.760 1.00 15.38 316 VAL A O 1
ATOM 2435 N N . LEU A 1 317 ? 14.493 44.023 61.142 1.00 14.16 317 LEU A N 1
ATOM 2436 C CA . LEU A 1 317 ? 15.504 43.038 60.772 1.00 13.84 317 LEU A CA 1
ATOM 2437 C C . LEU A 1 317 ? 16.478 42.803 61.918 1.00 14.00 317 LEU A C 1
ATOM 2438 O O . LEU A 1 317 ? 16.818 41.656 62.231 1.00 15.03 317 LEU A O 1
ATOM 2443 N N . LEU A 1 318 ? 16.876 43.862 62.595 1.00 12.39 318 LEU A N 1
ATOM 2444 C CA . LEU A 1 318 ? 17.772 43.733 63.713 1.00 14.42 318 LEU A CA 1
ATOM 2445 C C . LEU A 1 318 ? 17.164 42.942 64.875 1.00 14.36 318 LEU A C 1
ATOM 2446 O O . LEU A 1 318 ? 17.739 42.075 65.396 1.00 13.85 318 LEU A O 1
ATOM 2451 N N . GLU A 1 319 ? 15.926 43.271 65.167 1.00 12.65 319 GLU A N 1
ATOM 2452 C CA . GLU A 1 319 ? 15.222 42.617 66.244 1.00 15.54 319 GLU A CA 1
ATOM 2453 C C . GLU A 1 319 ? 15.057 41.134 65.954 1.00 13.80 319 GLU A C 1
ATOM 2454 O O . GLU A 1 319 ? 15.214 40.346 66.770 1.00 14.49 319 GLU A O 1
ATOM 2460 N N . THR A 1 320 ? 14.698 40.839 64.727 1.00 14.70 320 THR A N 1
ATOM 2461 C CA . THR A 1 320 ? 14.478 39.471 64.309 1.00 14.17 320 THR A CA 1
ATOM 2462 C C . THR A 1 320 ? 15.732 38.626 64.395 1.00 14.89 320 THR A C 1
ATOM 2463 O O . THR A 1 320 ? 15.714 37.545 64.825 1.00 17.57 320 THR A O 1
ATOM 2467 N N . MET A 1 321 ? 16.825 39.212 63.975 1.00 15.71 321 MET A N 1
ATOM 2468 C CA . MET A 1 321 ? 18.092 38.498 64.052 1.00 13.20 321 MET A CA 1
ATOM 2469 C C . MET A 1 321 ? 18.583 38.248 65.486 1.00 15.71 321 MET A C 1
ATOM 2470 O O . MET A 1 321 ? 19.059 37.228 65.799 1.00 14.88 321 MET A O 1
ATOM 2475 N N . GLN A 1 322 ? 18.439 39.253 66.321 1.00 14.46 322 GLN A N 1
ATOM 2476 C CA . GLN A 1 322 ? 18.810 39.114 67.709 1.00 13.67 322 GLN A CA 1
ATOM 2477 C C . GLN A 1 322 ? 18.028 38.034 68.414 1.00 14.58 322 GLN A C 1
ATOM 2478 O O . GLN A 1 322 ? 18.545 37.349 69.196 1.00 17.46 322 GLN A O 1
ATOM 2484 N N . GLU A 1 323 ? 16.765 37.942 68.089 1.00 14.46 323 GLU A N 1
ATOM 2485 C CA . GLU A 1 323 ? 15.849 36.987 68.663 1.00 18.99 323 GLU A CA 1
ATOM 2486 C C . GLU A 1 323 ? 15.974 35.545 68.107 1.00 17.31 323 GLU A C 1
ATOM 2487 O O . GLU A 1 323 ? 15.345 34.685 68.549 1.00 19.01 323 GLU A O 1
ATOM 2493 N N . HIS A 1 324 ? 16.785 35.399 67.082 1.00 15.87 324 HIS A N 1
ATOM 2494 C CA . HIS A 1 324 ? 17.123 34.170 66.535 1.00 19.63 324 HIS A CA 1
ATOM 2495 C C . HIS A 1 324 ? 18.673 33.835 66.724 1.00 17.96 324 HIS A C 1
ATOM 2496 O O . HIS A 1 324 ? 19.159 33.447 65.698 1.00 19.44 324 HIS A O 1
ATOM 2503 N N . GLY A 1 325 ? 19.400 34.095 67.890 1.00 15.33 325 GLY A N 1
ATOM 2504 C CA . GLY A 1 325 ? 20.763 33.753 68.242 1.00 16.98 325 GLY A CA 1
ATOM 2505 C C . GLY A 1 325 ? 21.700 34.613 67.446 1.00 16.02 325 GLY A C 1
ATOM 2506 O O . GLY A 1 325 ? 22.883 34.364 67.289 1.00 16.95 325 GLY A O 1
ATOM 2507 N N . GLY A 1 326 ? 21.149 35.636 66.856 1.00 13.52 326 GLY A N 1
ATOM 2508 C CA . GLY A 1 326 ? 22.081 36.468 66.120 1.00 14.13 326 GLY A CA 1
ATOM 2509 C C . GLY A 1 326 ? 22.236 36.084 64.667 1.00 14.15 326 GLY A C 1
ATOM 2510 O O . GLY A 1 326 ? 23.297 36.319 64.081 1.00 17.23 326 GLY A O 1
ATOM 2511 N N . THR A 1 327 ? 21.209 35.477 64.072 1.00 15.08 327 THR A N 1
ATOM 2512 C CA . THR A 1 327 ? 21.239 35.065 62.675 1.00 16.31 327 THR A CA 1
ATOM 2513 C C . THR A 1 327 ? 19.883 35.332 62.039 1.00 15.64 327 THR A C 1
ATOM 2514 O O . THR A 1 327 ? 18.879 35.537 62.725 1.00 15.48 327 THR A O 1
ATOM 2518 N N . LEU A 1 328 ? 19.866 35.321 60.709 1.00 14.67 328 LEU A N 1
ATOM 2519 C CA . LEU A 1 328 ? 18.619 35.267 59.955 1.00 14.91 328 LEU A CA 1
ATOM 2520 C C . LEU A 1 328 ? 18.527 33.901 59.292 1.00 15.88 328 LEU A C 1
ATOM 2521 O O . LEU A 1 328 ? 19.276 33.630 58.339 1.00 17.38 328 LEU A O 1
ATOM 2526 N N . PRO A 1 329 ? 17.645 33.013 59.750 1.00 17.52 329 PRO A N 1
ATOM 2527 C CA . PRO A 1 329 ? 17.642 31.613 59.270 1.00 16.68 329 PRO A CA 1
ATOM 2528 C C . PRO A 1 329 ? 17.036 31.461 57.879 1.00 17.82 329 PRO A C 1
ATOM 2529 O O . PRO A 1 329 ? 15.962 30.883 57.678 1.00 19.68 329 PRO A O 1
ATOM 2533 N N . LEU A 1 330 ? 17.744 31.986 56.882 1.00 18.27 330 LEU A N 1
ATOM 2534 C CA . LEU A 1 330 ? 17.310 31.839 55.503 1.00 15.89 330 LEU A CA 1
ATOM 2535 C C . LEU A 1 330 ? 17.461 30.386 55.052 1.00 22.27 330 LEU A C 1
ATOM 2536 O O . LEU A 1 330 ? 18.356 29.673 55.514 1.00 19.50 330 LEU A O 1
ATOM 2541 N N . PRO A 1 331 ? 16.592 29.922 54.155 1.00 16.72 331 PRO A N 1
ATOM 2542 C CA . PRO A 1 331 ? 16.724 28.549 53.648 1.00 19.46 331 PRO A CA 1
ATOM 2543 C C . PRO A 1 331 ? 18.016 28.378 52.862 1.00 18.02 331 PRO A C 1
ATOM 2544 O O . PRO A 1 331 ? 18.358 29.198 52.006 1.00 18.19 331 PRO A O 1
ATOM 2548 N N . VAL A 1 332 ? 18.734 27.301 53.161 1.00 23.11 332 VAL A N 1
ATOM 2549 C CA . VAL A 1 332 ? 20.032 27.050 52.547 1.00 19.01 332 VAL A CA 1
ATOM 2550 C C . VAL A 1 332 ? 19.836 26.553 51.122 1.00 20.33 332 VAL A C 1
ATOM 2551 O O . VAL A 1 332 ? 18.884 25.821 50.824 1.00 24.34 332 VAL A O 1
ATOM 2555 N N . ILE A 1 333 ? 20.727 26.974 50.229 1.00 18.32 333 ILE A N 1
ATOM 2556 C CA . ILE A 1 333 ? 20.796 26.461 48.866 1.00 17.91 333 ILE A CA 1
ATOM 2557 C C . ILE A 1 333 ? 22.104 25.694 48.737 1.00 21.38 333 ILE A C 1
ATOM 2558 O O . ILE A 1 333 ? 23.187 26.265 48.914 1.00 16.41 333 ILE A O 1
ATOM 2563 N N . ARG A 1 334 ? 22.005 24.400 48.437 1.00 20.84 334 ARG A N 1
ATOM 2564 C CA . ARG A 1 334 ? 23.170 23.516 48.396 1.00 22.45 334 ARG A CA 1
ATOM 2565 C C . ARG A 1 334 ? 23.714 23.493 46.974 1.00 21.51 334 ARG A C 1
ATOM 2566 O O . ARG A 1 334 ? 23.263 22.727 46.121 1.00 24.71 334 ARG A O 1
ATOM 2574 N N . ASN A 1 335 ? 24.705 24.344 46.716 1.00 19.28 335 ASN A N 1
ATOM 2575 C CA . ASN A 1 335 ? 25.320 24.423 45.398 1.00 20.75 335 ASN A CA 1
ATOM 2576 C C . ASN A 1 335 ? 26.401 23.358 45.260 1.00 22.03 335 ASN A C 1
ATOM 2577 O O . ASN A 1 335 ? 27.301 23.260 46.100 1.00 21.24 335 ASN A O 1
ATOM 2582 N N . GLU A 1 336 ? 26.313 22.564 44.196 1.00 22.34 336 GLU A N 1
ATOM 2583 C CA . GLU A 1 336 ? 27.252 21.479 43.941 1.00 20.71 336 GLU A CA 1
ATOM 2584 C C . GLU A 1 336 ? 28.319 21.955 42.964 1.00 21.13 336 GLU A C 1
ATOM 2585 O O . GLU A 1 336 ? 28.001 22.367 41.844 1.00 23.30 336 GLU A O 1
ATOM 2591 N N . LYS A 1 337 ? 29.580 21.895 43.390 1.00 16.51 337 LYS A N 1
ATOM 2592 C CA . LYS A 1 337 ? 30.712 22.274 42.558 1.00 20.27 337 LYS A CA 1
ATOM 2593 C C . LYS A 1 337 ? 31.883 21.354 42.878 1.00 18.67 337 LYS A C 1
ATOM 2594 O O . LYS A 1 337 ? 31.771 20.423 43.682 1.00 18.49 337 LYS A O 1
ATOM 2600 N N . THR A 1 338 ? 33.012 21.618 42.233 1.00 20.94 338 THR A N 1
ATOM 2601 C CA . THR A 1 338 ? 34.297 21.065 42.625 1.00 21.03 338 THR A CA 1
ATOM 2602 C C . THR A 1 338 ? 35.123 22.176 43.259 1.00 18.47 338 THR A C 1
ATOM 2603 O O . THR A 1 338 ? 34.952 23.353 42.929 1.00 21.52 338 THR A O 1
ATOM 2607 N N . VAL A 1 339 ? 36.007 21.800 44.189 1.00 17.86 339 VAL A N 1
ATOM 2608 C CA . VAL A 1 339 ? 36.729 22.804 44.972 1.00 18.55 339 VAL A CA 1
ATOM 2609 C C . VAL A 1 339 ? 37.508 23.740 44.053 1.00 22.88 339 VAL A C 1
ATOM 2610 O O . VAL A 1 339 ? 37.602 24.947 44.307 1.00 21.53 339 VAL A O 1
ATOM 2614 N N . ASP A 1 340 ? 38.062 23.205 42.969 1.00 25.59 340 ASP A N 1
ATOM 2615 C CA . ASP A 1 340 ? 38.525 24.003 41.838 1.00 24.55 340 ASP A CA 1
ATOM 2616 C C . ASP A 1 340 ? 37.474 23.813 40.750 1.00 27.09 340 ASP A C 1
ATOM 2617 O O . ASP A 1 340 ? 37.415 22.761 40.109 1.00 27.74 340 ASP A O 1
ATOM 2622 N N . SER A 1 341 ? 36.631 24.831 40.556 1.00 27.37 341 SER A N 1
ATOM 2623 C CA . SER A 1 341 ? 35.523 24.710 39.614 1.00 26.26 341 SER A CA 1
ATOM 2624 C C . SER A 1 341 ? 35.999 24.477 38.186 1.00 31.03 341 SER A C 1
ATOM 2625 O O . SER A 1 341 ? 35.210 24.027 37.348 1.00 30.71 341 SER A O 1
ATOM 2628 N N . SER A 1 342 ? 37.266 24.766 37.891 1.00 33.72 342 SER A N 1
ATOM 2629 C CA . SER A 1 342 ? 37.828 24.496 36.575 1.00 32.38 342 SER A CA 1
ATOM 2630 C C . SER A 1 342 ? 38.354 23.074 36.432 1.00 33.70 342 SER A C 1
ATOM 2631 O O . SER A 1 342 ? 38.586 22.626 35.303 1.00 35.10 342 SER A O 1
ATOM 2634 N N . ASN A 1 343 ? 38.544 22.358 37.539 1.00 31.13 343 ASN A N 1
ATOM 2635 C CA . ASN A 1 343 ? 39.128 21.020 37.538 1.00 28.25 343 ASN A CA 1
ATOM 2636 C C . ASN A 1 343 ? 38.053 20.015 37.934 1.00 30.97 343 ASN A C 1
ATOM 2637 O O . ASN A 1 343 ? 37.670 19.935 39.106 1.00 29.34 343 ASN A O 1
ATOM 2642 N N . SER A 1 344 ? 37.578 19.239 36.956 1.00 30.98 344 SER A N 1
ATOM 2643 C CA . SER A 1 344 ? 36.568 18.223 37.230 1.00 32.12 344 SER A CA 1
ATOM 2644 C C . SER A 1 344 ? 37.112 17.070 38.064 1.00 30.37 344 SER A C 1
ATOM 2645 O O . SER A 1 344 ? 36.321 16.300 38.619 1.00 34.09 344 SER A O 1
ATOM 2648 N N . ALA A 1 345 ? 38.434 16.932 38.163 1.00 28.81 345 ALA A N 1
ATOM 2649 C CA . ALA A 1 345 ? 39.044 15.885 38.971 1.00 36.52 345 ALA A CA 1
ATOM 2650 C C . ALA A 1 345 ? 39.310 16.318 40.407 1.00 29.23 345 ALA A C 1
ATOM 2651 O O . ALA A 1 345 ? 39.726 15.486 41.220 1.00 32.41 345 ALA A O 1
ATOM 2653 N N . SER A 1 346 ? 39.093 17.588 40.734 1.00 30.13 346 SER A N 1
ATOM 2654 C CA . SER A 1 346 ? 39.239 18.055 42.101 1.00 26.68 346 SER A CA 1
ATOM 2655 C C . SER A 1 346 ? 38.042 17.607 42.938 1.00 25.46 346 SER A C 1
ATOM 2656 O O . SER A 1 346 ? 36.973 17.310 42.398 1.00 24.04 346 SER A O 1
ATOM 2659 N N . PRO A 1 347 ? 38.204 17.526 44.261 1.00 20.55 347 PRO A N 1
ATOM 2660 C CA . PRO A 1 347 ? 37.123 17.000 45.107 1.00 19.61 347 PRO A CA 1
ATOM 2661 C C . PRO A 1 347 ? 35.816 17.760 44.928 1.00 21.96 347 PRO A C 1
ATOM 2662 O O . PRO A 1 347 ? 35.795 18.988 44.820 1.00 21.75 347 PRO A O 1
ATOM 2666 N N . LYS A 1 348 ? 34.720 17.006 44.893 1.00 21.17 348 LYS A N 1
ATOM 2667 C CA . LYS A 1 348 ? 33.391 17.593 44.803 1.00 19.85 348 LYS A CA 1
ATOM 2668 C C . LYS A 1 348 ? 32.992 18.181 46.149 1.00 20.19 348 LYS A C 1
ATOM 2669 O O . LYS A 1 348 ? 33.257 17.595 47.203 1.00 19.14 348 LYS A O 1
ATOM 2675 N N . VAL A 1 349 ? 32.352 19.350 46.112 1.00 19.23 349 VAL A N 1
ATOM 2676 C CA . VAL A 1 349 ? 32.024 20.086 47.323 1.00 15.18 349 VAL A CA 1
ATOM 2677 C C . VAL A 1 349 ? 30.587 20.584 47.260 1.00 17.17 349 VAL A C 1
ATOM 2678 O O . VAL A 1 349 ? 29.972 20.664 46.194 1.00 17.58 349 VAL A O 1
ATOM 2682 N N . TYR A 1 350 ? 30.056 20.907 48.435 1.00 16.89 350 TYR A N 1
ATOM 2683 C CA . TYR A 1 350 ? 28.848 21.707 48.566 1.00 19.23 350 TYR A CA 1
ATOM 2684 C C . TYR A 1 350 ? 29.245 23.124 48.951 1.00 15.84 350 TYR A C 1
ATOM 2685 O O . TYR A 1 350 ? 30.105 23.326 49.813 1.00 15.96 350 TYR A O 1
ATOM 2694 N N . GLN A 1 351 ? 28.622 24.105 48.305 1.00 16.38 351 GLN A N 1
ATOM 2695 C CA . GLN A 1 351 ? 28.825 25.511 48.634 1.00 16.27 351 GLN A CA 1
ATOM 2696 C C . GLN A 1 351 ? 27.493 26.065 49.122 1.00 17.30 351 GLN A C 1
ATOM 2697 O O . GLN A 1 351 ? 26.581 26.299 48.322 1.00 20.88 351 GLN A O 1
ATOM 2703 N N . LEU A 1 352 ? 27.381 26.256 50.433 1.00 15.98 352 LEU A N 1
ATOM 2704 C CA . LEU A 1 352 ? 26.121 26.649 51.050 1.00 16.96 352 LEU A CA 1
ATOM 2705 C C . LEU A 1 352 ? 25.879 28.137 50.823 1.00 20.84 352 LEU A C 1
ATOM 2706 O O . LEU A 1 352 ? 26.711 28.972 51.196 1.00 17.25 352 LEU A O 1
ATOM 2711 N N . GLU A 1 353 ? 24.743 28.466 50.214 1.00 18.33 353 GLU A N 1
ATOM 2712 C CA . GLU A 1 353 ? 24.413 29.836 49.857 1.00 16.61 353 GLU A CA 1
ATOM 2713 C C . GLU A 1 353 ? 22.979 30.145 50.259 1.00 18.20 353 GLU A C 1
ATOM 2714 O O . GLU A 1 353 ? 22.170 29.246 50.500 1.00 17.86 353 GLU A O 1
ATOM 2720 N N . THR A 1 354 ? 22.676 31.440 50.333 1.00 17.50 354 THR A N 1
ATOM 2721 C CA . THR A 1 354 ? 21.318 31.919 50.540 1.00 15.29 354 THR A CA 1
ATOM 2722 C C . THR A 1 354 ? 21.063 33.090 49.603 1.00 14.57 354 THR A C 1
ATOM 2723 O O . THR A 1 354 ? 21.989 33.774 49.162 1.00 15.59 354 THR A O 1
ATOM 2727 N N . ALA A 1 355 ? 19.788 33.310 49.299 1.00 13.55 355 ALA A N 1
ATOM 2728 C CA . ALA A 1 355 ? 19.351 34.424 48.471 1.00 16.30 355 ALA A CA 1
ATOM 2729 C C . ALA A 1 355 ? 18.661 35.454 49.354 1.00 12.44 355 ALA A C 1
ATOM 2730 O O . ALA A 1 355 ? 17.811 35.098 50.176 1.00 14.57 355 ALA A O 1
ATOM 2732 N N . MET A 1 356 ? 19.026 36.728 49.183 1.00 14.78 356 MET A N 1
ATOM 2733 C CA . MET A 1 356 ? 18.478 37.769 50.045 1.00 13.70 356 MET A CA 1
ATOM 2734 C C . MET A 1 356 ? 16.981 37.961 49.844 1.00 12.53 356 MET A C 1
ATOM 2735 O O . MET A 1 356 ? 16.308 38.466 50.749 1.00 14.16 356 MET A O 1
ATOM 2740 N N . GLY A 1 357 ? 16.442 37.559 48.691 1.00 13.56 357 GLY A N 1
ATOM 2741 C CA . GLY A 1 357 ? 15.004 37.600 48.495 1.00 15.48 357 GLY A CA 1
ATOM 2742 C C . GLY A 1 357 ? 14.244 36.593 49.332 1.00 14.28 357 GLY A C 1
ATOM 2743 O O . GLY A 1 357 ? 13.038 36.762 49.543 1.00 16.05 357 GLY A O 1
ATOM 2744 N N . ALA A 1 358 ? 14.923 35.552 49.819 1.00 13.81 358 ALA A N 1
ATOM 2745 C CA . ALA A 1 358 ? 14.276 34.549 50.656 1.00 14.66 358 ALA A CA 1
ATOM 2746 C C . ALA A 1 358 ? 13.860 35.094 52.015 1.00 14.79 358 ALA A C 1
ATOM 2747 O O . ALA A 1 358 ? 13.120 34.413 52.733 1.00 17.64 358 ALA A O 1
ATOM 2749 N N . ALA A 1 359 ? 14.310 36.297 52.382 1.00 14.09 359 ALA A N 1
ATOM 2750 C CA . ALA A 1 359 ? 13.896 36.914 53.636 1.00 15.74 359 ALA A CA 1
ATOM 2751 C C . ALA A 1 359 ? 12.413 37.259 53.660 1.00 14.95 359 ALA A C 1
ATOM 2752 O O . ALA A 1 359 ? 11.904 37.646 54.717 1.00 18.08 359 ALA A O 1
ATOM 2754 N N . ILE A 1 360 ? 11.714 37.128 52.530 1.00 15.61 360 ILE A N 1
ATOM 2755 C CA . ILE A 1 360 ? 10.274 37.345 52.495 1.00 14.83 360 ILE A CA 1
ATOM 2756 C C . ILE A 1 360 ? 9.538 36.342 53.372 1.00 16.85 360 ILE A C 1
ATOM 2757 O O . ILE A 1 360 ? 8.384 36.576 53.748 1.00 19.49 360 ILE A O 1
ATOM 2762 N N . ALA A 1 361 ? 10.179 35.228 53.716 1.00 15.79 361 ALA A N 1
ATOM 2763 C CA . ALA A 1 361 ? 9.592 34.229 54.597 1.00 19.87 361 ALA A CA 1
ATOM 2764 C C . ALA A 1 361 ? 9.985 34.420 56.055 1.00 15.82 361 ALA A C 1
ATOM 2765 O O . ALA A 1 361 ? 9.596 33.604 56.897 1.00 20.76 361 ALA A O 1
ATOM 2767 N N . MET A 1 362 ? 10.733 35.476 56.377 1.00 16.89 362 MET A N 1
ATOM 2768 C CA . MET A 1 362 ? 11.254 35.680 57.722 1.00 18.06 362 MET A CA 1
ATOM 2769 C C . MET A 1 362 ? 10.440 36.666 58.549 1.00 17.18 362 MET A C 1
ATOM 2770 O O . MET A 1 362 ? 10.681 36.778 59.755 1.00 19.86 362 MET A O 1
ATOM 2775 N N . PHE A 1 363 ? 9.495 37.379 57.944 1.00 16.17 363 PHE A N 1
ATOM 2776 C CA . PHE A 1 363 ? 8.746 38.416 58.639 1.00 17.70 363 PHE A CA 1
ATOM 2777 C C . PHE A 1 363 ? 7.253 38.171 58.488 1.00 19.18 363 PHE A C 1
ATOM 2778 O O . PHE A 1 363 ? 6.784 37.765 57.421 1.00 19.80 363 PHE A O 1
ATOM 2786 N N . GLU A 1 364 ? 6.510 38.425 59.569 1.00 19.38 364 GLU A N 1
ATOM 2787 C CA . GLU A 1 364 ? 5.065 38.222 59.540 1.00 23.50 364 GLU A CA 1
ATOM 2788 C C . GLU A 1 364 ? 4.387 39.200 58.589 1.00 21.98 364 GLU A C 1
ATOM 2789 O O . GLU A 1 364 ? 3.427 38.839 57.898 1.00 24.39 364 GLU A O 1
ATOM 2795 N N . SER A 1 365 ? 4.874 40.439 58.533 1.00 17.83 365 SER A N 1
ATOM 2796 C CA . SER A 1 365 ? 4.278 41.481 57.710 1.00 18.10 365 SER A CA 1
ATOM 2797 C C . SER A 1 365 ? 4.931 41.597 56.337 1.00 25.16 365 SER A C 1
ATOM 2798 O O . SER A 1 365 ? 4.723 42.601 55.646 1.00 27.43 365 SER A O 1
ATOM 2801 N N . ALA A 1 366 ? 5.710 40.600 55.927 1.00 20.58 366 ALA A N 1
ATOM 2802 C CA . ALA A 1 366 ? 6.352 40.645 54.623 1.00 16.68 366 ALA A CA 1
ATOM 2803 C C . ALA A 1 366 ? 5.315 40.541 53.510 1.00 16.54 366 ALA A C 1
ATOM 2804 O O . ALA A 1 366 ? 4.263 39.915 53.665 1.00 23.78 366 ALA A O 1
ATOM 2806 N N . SER A 1 367 ? 5.619 41.168 52.379 1.00 15.92 367 SER A N 1
ATOM 2807 C CA . SER A 1 367 ? 4.705 41.168 51.245 1.00 17.05 367 SER A CA 1
ATOM 2808 C C . SER A 1 367 ? 5.498 41.420 49.970 1.00 17.51 367 SER A C 1
ATOM 2809 O O . SER A 1 367 ? 6.721 41.593 49.994 1.00 15.96 367 SER A O 1
ATOM 2812 N N . ALA A 1 368 ? 4.782 41.435 48.849 1.00 14.98 368 ALA A N 1
ATOM 2813 C CA . ALA A 1 368 ? 5.357 41.735 47.550 1.00 15.25 368 ALA A CA 1
ATOM 2814 C C . ALA A 1 368 ? 4.419 42.672 46.806 1.00 17.37 368 ALA A C 1
ATOM 2815 O O . ALA A 1 368 ? 3.217 42.725 47.077 1.00 19.48 368 ALA A O 1
ATOM 2817 N N . ILE A 1 369 ? 4.984 43.420 45.864 1.00 14.96 369 ILE A N 1
ATOM 2818 C CA . ILE A 1 369 ? 4.226 44.367 45.055 1.00 16.08 369 ILE A CA 1
ATOM 2819 C C . ILE A 1 369 ? 4.669 44.225 43.606 1.00 16.23 369 ILE A C 1
ATOM 2820 O O . ILE A 1 369 ? 5.856 44.024 43.324 1.00 15.68 369 ILE A O 1
ATOM 2825 N N . VAL A 1 370 ? 3.711 44.303 42.688 1.00 16.64 370 VAL A N 1
ATOM 2826 C CA . VAL A 1 370 ? 4.016 44.232 41.265 1.00 17.49 370 VAL A CA 1
ATOM 2827 C C . VAL A 1 370 ? 4.473 45.603 40.791 1.00 17.78 370 VAL A C 1
ATOM 2828 O O . VAL A 1 370 ? 3.795 46.611 41.019 1.00 19.47 370 VAL A O 1
ATOM 2832 N N . VAL A 1 371 ? 5.629 45.645 40.136 1.00 14.43 371 VAL A N 1
ATOM 2833 C CA . VAL A 1 371 ? 6.190 46.894 39.630 1.00 15.37 371 VAL A CA 1
ATOM 2834 C C . VAL A 1 371 ? 6.292 46.803 38.112 1.00 15.29 371 VAL A C 1
ATOM 2835 O O . VAL A 1 371 ? 6.382 45.694 37.564 1.00 16.65 371 VAL A O 1
ATOM 2839 N N . PRO A 1 372 ? 6.263 47.922 37.394 1.00 17.25 372 PRO A N 1
ATOM 2840 C CA . PRO A 1 372 ? 6.428 47.870 35.938 1.00 15.74 372 PRO A CA 1
ATOM 2841 C C . PRO A 1 372 ? 7.849 47.475 35.563 1.00 16.42 372 PRO A C 1
ATOM 2842 O O . PRO A 1 372 ? 8.765 47.450 36.387 1.00 17.58 372 PRO A O 1
ATOM 2846 N N . ARG A 1 373 ? 8.022 47.170 34.275 1.00 17.46 373 ARG A N 1
ATOM 2847 C CA . ARG A 1 373 ? 9.309 46.688 33.788 1.00 18.64 373 ARG A CA 1
ATOM 2848 C C . ARG A 1 373 ? 10.405 47.744 33.868 1.00 20.36 373 ARG A C 1
ATOM 2849 O O . ARG A 1 373 ? 11.587 47.384 33.890 1.00 20.25 373 ARG A O 1
ATOM 2857 N N . TRP A 1 374 ? 10.055 49.033 33.925 1.00 17.87 374 TRP A N 1
ATOM 2858 C CA . TRP A 1 374 ? 11.109 50.044 33.933 1.00 17.36 374 TRP A CA 1
ATOM 2859 C C . TRP A 1 374 ? 11.860 50.116 35.257 1.00 19.48 374 TRP A C 1
ATOM 2860 O O . TRP A 1 374 ? 12.772 50.941 35.381 1.00 23.05 374 TRP A O 1
ATOM 2871 N N . ARG A 1 375 ? 11.515 49.284 36.238 1.00 18.94 375 ARG A N 1
ATOM 2872 C CA . ARG A 1 375 ? 12.303 49.139 37.453 1.00 17.74 375 ARG A CA 1
ATOM 2873 C C . ARG A 1 375 ? 13.150 47.875 37.442 1.00 19.80 375 ARG A C 1
ATOM 2874 O O . ARG A 1 375 ? 13.679 47.485 38.488 1.00 17.12 375 ARG A O 1
ATOM 2882 N N . PHE A 1 376 ? 13.299 47.232 36.283 1.00 17.69 376 PHE A N 1
ATOM 2883 C CA . PHE A 1 376 ? 13.975 45.938 36.202 1.00 15.61 376 PHE A CA 1
ATOM 2884 C C . PHE A 1 376 ? 14.622 45.827 34.823 1.00 19.90 376 PHE A C 1
ATOM 2885 O O . PHE A 1 376 ? 13.930 45.600 33.826 1.00 18.58 376 PHE A O 1
ATOM 2893 N N . ALA A 1 377 ? 15.943 45.987 34.778 1.00 17.44 377 ALA A N 1
ATOM 2894 C CA . ALA A 1 377 ? 16.729 45.818 33.556 1.00 17.28 377 ALA A CA 1
ATOM 2895 C C . ALA A 1 377 ? 17.895 44.893 33.877 1.00 18.62 377 ALA A C 1
ATOM 2896 O O . ALA A 1 377 ? 19.040 45.343 34.024 1.00 19.03 377 ALA A O 1
ATOM 2898 N N . PRO A 1 378 ? 17.641 43.592 33.990 1.00 17.84 378 PRO A N 1
ATOM 2899 C CA . PRO A 1 378 ? 18.686 42.669 34.440 1.00 15.99 378 PRO A CA 1
ATOM 2900 C C . PRO A 1 378 ? 19.710 42.369 33.359 1.00 17.88 378 PRO A C 1
ATOM 2901 O O . PRO A 1 378 ? 19.428 42.423 32.160 1.00 22.17 378 PRO A O 1
ATOM 2905 N N . VAL A 1 379 ? 20.921 42.046 33.812 1.00 19.20 379 VAL A N 1
ATOM 2906 C CA . VAL A 1 379 ? 22.003 41.589 32.940 1.00 20.48 379 VAL A CA 1
ATOM 2907 C C . VAL A 1 379 ? 22.604 40.355 33.608 1.00 22.56 379 VAL A C 1
ATOM 2908 O O . VAL A 1 379 ? 23.487 40.459 34.466 1.00 21.76 379 VAL A O 1
ATOM 2912 N N . LYS A 1 380 ? 22.116 39.175 33.227 1.00 18.52 380 LYS A N 1
ATOM 2913 C CA . LYS A 1 380 ? 22.673 37.916 33.704 1.00 20.45 380 LYS A CA 1
ATOM 2914 C C . LYS A 1 380 ? 23.566 37.238 32.678 1.00 25.95 380 LYS A C 1
ATOM 2915 O O . LYS A 1 380 ? 24.472 36.489 33.057 1.00 26.41 380 LYS A O 1
ATOM 2921 N N . THR A 1 381 ? 23.329 37.484 31.392 1.00 22.39 381 THR A N 1
ATOM 2922 C CA . THR A 1 381 ? 24.095 36.888 30.309 1.00 20.96 381 THR A CA 1
ATOM 2923 C C . THR A 1 381 ? 24.569 37.983 29.365 1.00 19.06 381 THR A C 1
ATOM 2924 O O . THR A 1 381 ? 24.216 39.157 29.507 1.00 25.00 381 THR A O 1
ATOM 2928 N N . CYS A 1 382 ? 25.382 37.582 28.385 1.00 22.20 382 CYS A N 1
ATOM 2929 C CA . CYS A 1 382 ? 25.770 38.513 27.333 1.00 25.65 382 CYS A CA 1
ATOM 2930 C C . CYS A 1 382 ? 24.589 38.850 26.432 1.00 21.60 382 CYS A C 1
ATOM 2931 O O . CYS A 1 382 ? 24.563 39.925 25.823 1.00 21.43 382 CYS A O 1
ATOM 2934 N N . ALA A 1 383 ? 23.610 37.946 26.335 1.00 24.70 383 ALA A N 1
ATOM 2935 C CA . ALA A 1 383 ? 22.392 38.250 25.591 1.00 24.53 383 ALA A CA 1
ATOM 2936 C C . ALA A 1 383 ? 21.637 39.408 26.229 1.00 22.69 383 ALA A C 1
ATOM 2937 O O . ALA A 1 383 ? 21.085 40.263 25.527 1.00 24.35 383 ALA A O 1
ATOM 2939 N N . ASP A 1 384 ? 21.601 39.452 27.564 1.00 20.57 384 ASP A N 1
ATOM 2940 C CA . ASP A 1 384 ? 21.005 40.592 28.251 1.00 20.41 384 ASP A CA 1
ATOM 2941 C C . ASP A 1 384 ? 21.801 41.864 27.990 1.00 18.39 384 ASP A C 1
ATOM 2942 O O . ASP A 1 384 ? 21.223 42.944 27.818 1.00 21.70 384 ASP A O 1
ATOM 2947 N N . LEU A 1 385 ? 23.131 41.754 27.958 1.00 21.85 385 LEU A N 1
ATOM 2948 C CA . LEU A 1 385 ? 23.971 42.933 27.771 1.00 20.05 385 LEU A CA 1
ATOM 2949 C C . LEU A 1 385 ? 23.811 43.514 26.372 1.00 21.22 385 LEU A C 1
ATOM 2950 O O . LEU A 1 385 ? 23.875 44.736 26.193 1.00 21.39 385 LEU A O 1
ATOM 2955 N N . LEU A 1 386 ? 23.613 42.657 25.367 1.00 26.60 386 LEU A N 1
ATOM 2956 C CA . LEU A 1 386 ? 23.346 43.153 24.021 1.00 20.62 386 LEU A CA 1
ATOM 2957 C C . LEU A 1 386 ? 22.078 43.994 23.991 1.00 22.12 386 LEU A C 1
ATOM 2958 O O . LEU A 1 386 ? 22.048 45.068 23.378 1.00 24.00 386 LEU A O 1
ATOM 2963 N N . ALA A 1 387 ? 21.020 43.523 24.655 1.00 23.11 387 ALA A N 1
ATOM 2964 C CA . ALA A 1 387 ? 19.784 44.295 24.718 1.00 19.07 387 ALA A CA 1
ATOM 2965 C C . ALA A 1 387 ? 19.991 45.609 25.459 1.00 19.86 387 ALA A C 1
ATOM 2966 O O . ALA A 1 387 ? 19.513 46.660 25.018 1.00 22.24 387 ALA A O 1
ATOM 2968 N N . LEU A 1 388 ? 20.707 45.572 26.586 1.00 23.63 388 LEU A N 1
ATOM 2969 C CA . LEU A 1 388 ? 20.925 46.791 27.359 1.00 21.25 388 LEU A CA 1
ATOM 2970 C C . LEU A 1 388 ? 21.795 47.783 26.598 1.00 21.14 388 LEU A C 1
ATOM 2971 O O . LEU A 1 388 ? 21.572 48.997 26.674 1.00 23.57 388 LEU A O 1
ATOM 2976 N N . ARG A 1 389 ? 22.795 47.290 25.866 1.00 23.78 389 ARG A N 1
ATOM 2977 C CA . ARG A 1 389 ? 23.662 48.189 25.110 1.00 26.06 389 ARG A CA 1
ATOM 2978 C C . ARG A 1 389 ? 22.948 48.773 23.899 1.00 26.63 389 ARG A C 1
ATOM 2979 O O . ARG A 1 389 ? 23.310 49.860 23.434 1.00 23.18 389 ARG A O 1
ATOM 2987 N N . SER A 1 390 ? 21.938 48.078 23.384 1.00 23.40 390 SER A N 1
ATOM 2988 C CA . SER A 1 390 ? 21.228 48.514 22.194 1.00 24.54 390 SER A CA 1
ATOM 2989 C C . SER A 1 390 ? 20.281 49.665 22.531 1.00 28.32 390 SER A C 1
ATOM 2990 O O . SER A 1 390 ? 20.122 50.062 23.690 1.00 24.50 390 SER A O 1
ATOM 2993 N N . ASP A 1 391 ? 19.636 50.208 21.497 1.00 22.86 391 ASP A N 1
ATOM 2994 C CA . ASP A 1 391 ? 18.685 51.296 21.685 1.00 25.16 391 ASP A CA 1
ATOM 2995 C C . ASP A 1 391 ? 17.367 50.834 22.289 1.00 22.26 391 ASP A C 1
ATOM 2996 O O . ASP A 1 391 ? 16.479 51.669 22.491 1.00 27.66 391 ASP A O 1
ATOM 3001 N N . ALA A 1 392 ? 17.211 49.539 22.574 1.00 20.68 392 ALA A N 1
ATOM 3002 C CA . ALA A 1 392 ? 16.020 49.073 23.273 1.00 20.22 392 ALA A CA 1
ATOM 3003 C C . ALA A 1 392 ? 15.919 49.658 24.675 1.00 23.64 392 ALA A C 1
ATOM 3004 O O . ALA A 1 392 ? 14.818 49.722 25.232 1.00 24.35 392 ALA A O 1
ATOM 3006 N N . TYR A 1 393 ? 17.039 50.085 25.253 1.00 22.00 393 TYR A N 1
ATOM 3007 C CA . TYR A 1 393 ? 17.068 50.716 26.563 1.00 20.68 393 TYR A CA 1
ATOM 3008 C C . TYR A 1 393 ? 17.597 52.137 26.431 1.00 21.93 393 TYR A C 1
ATOM 3009 O O . TYR A 1 393 ? 18.565 52.386 25.706 1.00 25.00 393 TYR A O 1
ATOM 3018 N N . VAL A 1 394 ? 16.954 53.067 27.136 1.00 25.08 394 VAL A N 1
ATOM 3019 C CA . VAL A 1 394 ? 17.319 54.475 27.100 1.00 28.27 394 VAL A CA 1
ATOM 3020 C C . VAL A 1 394 ? 17.714 54.915 28.507 1.00 28.00 394 VAL A C 1
ATOM 3021 O O . VAL A 1 394 ? 17.494 54.208 29.491 1.00 24.91 394 VAL A O 1
ATOM 3025 N N . VAL A 1 395 ? 18.306 56.104 28.587 1.00 26.60 395 VAL A N 1
ATOM 3026 C CA . VAL A 1 395 ? 18.800 56.668 29.838 1.00 26.10 395 VAL A CA 1
ATOM 3027 C C . VAL A 1 395 ? 17.846 57.771 30.276 1.00 29.56 395 VAL A C 1
ATOM 3028 O O . VAL A 1 395 ? 17.585 58.712 29.517 1.00 29.46 395 VAL A O 1
ATOM 3032 N N . THR A 1 396 ? 17.330 57.656 31.497 1.00 27.22 396 THR A N 1
ATOM 3033 C CA . THR A 1 396 ? 16.433 58.665 32.035 1.00 28.70 396 THR A CA 1
ATOM 3034 C C . THR A 1 396 ? 17.228 59.835 32.611 1.00 28.18 396 THR A C 1
ATOM 3035 O O . THR A 1 396 ? 18.457 59.798 32.719 1.00 29.29 396 THR A O 1
ATOM 3039 N N . ASP A 1 397 ? 16.502 60.889 32.989 1.00 27.70 397 ASP A N 1
ATOM 3040 C CA . ASP A 1 397 ? 17.153 62.081 33.525 1.00 32.26 397 ASP A CA 1
ATOM 3041 C C . ASP A 1 397 ? 17.789 61.804 34.882 1.00 33.77 397 ASP A C 1
ATOM 3042 O O . ASP A 1 397 ? 18.869 62.326 35.184 1.00 33.59 397 ASP A O 1
ATOM 3047 N N . ASP A 1 398 ? 17.139 60.987 35.714 1.00 29.64 398 ASP A N 1
ATOM 3048 C CA . ASP A 1 398 ? 17.734 60.539 36.966 1.00 32.00 398 ASP A CA 1
ATOM 3049 C C . ASP A 1 398 ? 18.678 59.356 36.773 1.00 28.40 398 ASP A C 1
ATOM 3050 O O . ASP A 1 398 ? 19.014 58.676 37.751 1.00 28.91 398 ASP A O 1
ATOM 3055 N N . PHE A 1 399 ? 19.076 59.098 35.524 1.00 28.18 399 PHE A N 1
ATOM 3056 C CA . PHE A 1 399 ? 20.166 58.188 35.178 1.00 25.04 399 PHE A CA 1
ATOM 3057 C C . PHE A 1 399 ? 19.807 56.723 35.405 1.00 24.57 399 PHE A C 1
ATOM 3058 O O . PHE A 1 399 ? 20.676 55.905 35.717 1.00 23.91 399 PHE A O 1
ATOM 3066 N N . ARG A 1 400 ? 18.535 56.378 35.239 1.00 24.94 400 ARG A N 1
ATOM 3067 C CA . ARG A 1 400 ? 18.122 54.986 35.174 1.00 25.16 400 ARG A CA 1
ATOM 3068 C C . ARG A 1 400 ? 18.181 54.497 33.733 1.00 28.81 400 ARG A C 1
ATOM 3069 O O . ARG A 1 400 ? 18.076 55.280 32.785 1.00 27.15 400 ARG A O 1
ATOM 3077 N N . LEU A 1 401 ? 18.356 53.190 33.576 1.00 22.30 401 LEU A N 1
ATOM 3078 C CA . LEU A 1 401 ? 18.275 52.538 32.275 1.00 23.87 401 LEU A CA 1
ATOM 3079 C C . LEU A 1 401 ? 16.936 51.818 32.196 1.00 25.97 401 LEU A C 1
ATOM 3080 O O . LEU A 1 401 ? 16.680 50.891 32.972 1.00 23.99 401 LEU A O 1
ATOM 3085 N N . VAL A 1 402 ? 16.076 52.254 31.275 1.00 24.24 402 VAL A N 1
ATOM 3086 C CA . VAL A 1 402 ? 14.724 51.724 31.174 1.00 20.86 402 VAL A CA 1
ATOM 3087 C C . VAL A 1 402 ? 14.434 51.322 29.736 1.00 20.86 402 VAL A C 1
ATOM 3088 O O . VAL A 1 402 ? 15.035 51.828 28.785 1.00 20.49 402 VAL A O 1
ATOM 3092 N N . LEU A 1 403 ? 13.491 50.393 29.594 1.00 23.17 403 LEU A N 1
ATOM 3093 C CA . LEU A 1 403 ? 13.032 49.964 28.282 1.00 24.48 403 LEU A CA 1
ATOM 3094 C C . LEU A 1 403 ? 12.416 51.135 27.524 1.00 21.36 403 LEU A C 1
ATOM 3095 O O . LEU A 1 403 ? 11.726 51.977 28.105 1.00 24.29 403 LEU A O 1
ATOM 3100 N N . ASP A 1 404 ? 12.677 51.189 26.220 1.00 25.28 404 ASP A N 1
ATOM 3101 C CA . ASP A 1 404 ? 12.023 52.179 25.374 1.00 25.08 404 ASP A CA 1
ATOM 3102 C C . ASP A 1 404 ? 10.512 51.993 25.437 1.00 22.47 404 ASP A C 1
ATOM 3103 O O . ASP A 1 404 ? 10.014 50.868 25.531 1.00 25.82 404 ASP A O 1
ATOM 3108 N N . ASP A 1 405 ? 9.782 53.112 25.395 1.00 28.96 405 ASP A N 1
ATOM 3109 C CA . ASP A 1 405 ? 8.329 53.055 25.526 1.00 29.77 405 ASP A CA 1
ATOM 3110 C C . ASP A 1 405 ? 7.693 52.209 24.430 1.00 28.32 405 ASP A C 1
ATOM 3111 O O . ASP A 1 405 ? 6.626 51.620 24.642 1.00 27.37 405 ASP A O 1
ATOM 3116 N N . ARG A 1 406 ? 8.332 52.130 23.260 1.00 28.28 406 ARG A N 1
ATOM 3117 C CA . ARG A 1 406 ? 7.797 51.346 22.153 1.00 25.25 406 ARG A CA 1
ATOM 3118 C C . ARG A 1 406 ? 7.769 49.852 22.449 1.00 27.74 406 ARG A C 1
ATOM 3119 O O . ARG A 1 406 ? 7.039 49.116 21.777 1.00 28.16 406 ARG A O 1
ATOM 3127 N N . CYS A 1 407 ? 8.547 49.387 23.427 1.00 21.07 407 CYS A N 1
ATOM 3128 C CA . CYS A 1 407 ? 8.618 47.964 23.729 1.00 21.19 407 CYS A CA 1
ATOM 3129 C C . CYS A 1 407 ? 7.411 47.455 24.505 1.00 22.56 407 CYS A C 1
ATOM 3130 O O . CYS A 1 407 ? 7.238 46.236 24.606 1.00 19.81 407 CYS A O 1
ATOM 3133 N N . HIS A 1 408 ? 6.586 48.351 25.053 1.00 21.24 408 HIS A N 1
ATOM 3134 C CA . HIS A 1 408 ? 5.397 47.976 25.821 1.00 22.15 408 HIS A CA 1
ATOM 3135 C C . HIS A 1 408 ? 5.749 47.035 26.972 1.00 21.35 408 HIS A C 1
ATOM 3136 O O . HIS A 1 408 ? 5.018 46.089 27.272 1.00 21.38 408 HIS A O 1
ATOM 3143 N N . GLY A 1 409 ? 6.884 47.293 27.619 1.00 19.98 409 GLY A N 1
ATOM 3144 C CA . GLY A 1 409 ? 7.320 46.484 28.739 1.00 18.06 409 GLY A CA 1
ATOM 3145 C C . GLY A 1 409 ? 7.906 45.139 28.379 1.00 22.47 409 GLY A C 1
ATOM 3146 O O . GLY A 1 409 ? 8.153 44.330 29.281 1.00 22.40 409 GLY A O 1
ATOM 3147 N N . HIS A 1 410 ? 8.138 44.870 27.097 1.00 21.97 410 HIS A N 1
ATOM 3148 C CA . HIS A 1 410 ? 8.690 43.592 26.666 1.00 22.81 410 HIS A CA 1
ATOM 3149 C C . HIS A 1 410 ? 10.074 43.802 26.072 1.00 23.10 410 HIS A C 1
ATOM 3150 O O . HIS A 1 410 ? 10.191 44.385 24.982 1.00 22.68 410 HIS A O 1
ATOM 3157 N N . PRO A 1 411 ? 11.144 43.362 26.737 1.00 20.06 411 PRO A N 1
ATOM 3158 C CA . PRO A 1 411 ? 12.468 43.478 26.135 1.00 21.28 411 PRO A CA 1
ATOM 3159 C C . PRO A 1 411 ? 12.590 42.550 24.941 1.00 22.59 411 PRO A C 1
ATOM 3160 O O . PRO A 1 411 ? 11.896 41.522 24.864 1.00 23.83 411 PRO A O 1
ATOM 3164 N N . PRO A 1 412 ? 13.446 42.879 23.975 1.00 25.23 412 PRO A N 1
ATOM 3165 C CA . PRO A 1 412 ? 13.681 41.956 22.858 1.00 27.01 412 PRO A CA 1
ATOM 3166 C C . PRO A 1 412 ? 14.201 40.617 23.362 1.00 25.04 412 PRO A C 1
ATOM 3167 O O . PRO A 1 412 ? 15.084 40.557 24.221 1.00 25.33 412 PRO A O 1
ATOM 3171 N N . VAL A 1 413 ? 13.633 39.539 22.831 1.00 22.55 413 VAL A N 1
ATOM 3172 C CA . VAL A 1 413 ? 14.064 38.192 23.191 1.00 23.23 413 VAL A CA 1
ATOM 3173 C C . VAL A 1 413 ? 15.334 37.888 22.402 1.00 28.26 413 VAL A C 1
ATOM 3174 O O . VAL A 1 413 ? 15.296 37.743 21.179 1.00 27.99 413 VAL A O 1
ATOM 3178 N N . VAL A 1 414 ? 16.461 37.799 23.102 1.00 24.97 414 VAL A N 1
ATOM 3179 C CA . VAL A 1 414 ? 17.769 37.622 22.483 1.00 26.90 414 VAL A CA 1
ATOM 3180 C C . VAL A 1 414 ? 18.246 36.203 22.764 1.00 31.84 414 VAL A C 1
ATOM 3181 O O . VAL A 1 414 ? 18.359 35.796 23.928 1.00 25.58 414 VAL A O 1
ATOM 3185 N N . ASP A 1 415 ? 18.530 35.456 21.700 1.00 28.02 415 ASP A N 1
ATOM 3186 C CA . ASP A 1 415 ? 19.016 34.080 21.787 1.00 32.47 415 ASP A CA 1
ATOM 3187 C C . ASP A 1 415 ? 20.344 34.014 21.040 1.00 32.18 415 ASP A C 1
ATOM 3188 O O . ASP A 1 415 ? 20.370 33.993 19.806 1.00 27.95 415 ASP A O 1
ATOM 3193 N N . LEU A 1 416 ? 21.444 33.979 21.786 1.00 28.99 416 LEU A N 1
ATOM 3194 C CA . LEU A 1 416 ? 22.781 33.937 21.215 1.00 29.82 416 LEU A CA 1
ATOM 3195 C C . LEU A 1 416 ? 23.364 32.538 21.360 1.00 28.82 416 LEU A C 1
ATOM 3196 O O . LEU A 1 416 ? 23.210 31.897 22.405 1.00 29.29 416 LEU A O 1
ATOM 3201 N N . ASP A 1 417 ? 24.025 32.071 20.302 1.00 28.91 417 ASP A N 1
ATOM 3202 C CA . ASP A 1 417 ? 24.714 30.787 20.327 1.00 27.45 417 ASP A CA 1
ATOM 3203 C C . ASP A 1 417 ? 25.700 30.738 21.485 1.00 25.12 417 ASP A C 1
ATOM 3204 O O . ASP A 1 417 ? 26.637 31.539 21.551 1.00 26.82 417 ASP A O 1
ATOM 3209 N N . SER A 1 418 ? 25.481 29.795 22.404 1.00 28.34 418 SER A N 1
ATOM 3210 C CA . SER A 1 418 ? 26.328 29.700 23.588 1.00 22.01 418 SER A CA 1
ATOM 3211 C C . SER A 1 418 ? 27.758 29.300 23.253 1.00 30.57 418 SER A C 1
ATOM 3212 O O . SER A 1 418 ? 28.659 29.534 24.066 1.00 27.91 418 SER A O 1
ATOM 3215 N N . ALA A 1 419 ? 27.990 28.706 22.081 1.00 30.30 419 ALA A N 1
ATOM 3216 C CA . ALA A 1 419 ? 29.342 28.319 21.704 1.00 27.08 419 ALA A CA 1
ATOM 3217 C C . ALA A 1 419 ? 30.217 29.519 21.366 1.00 30.75 419 ALA A C 1
ATOM 3218 O O . ALA A 1 419 ? 31.443 29.428 21.486 1.00 27.61 419 ALA A O 1
ATOM 3220 N N . HIS A 1 420 ? 29.622 30.643 20.964 1.00 28.18 420 HIS A N 1
ATOM 3221 C CA . HIS A 1 420 ? 30.386 31.785 20.484 1.00 25.25 420 HIS A CA 1
ATOM 3222 C C . HIS A 1 420 ? 30.188 33.066 21.283 1.00 31.38 420 HIS A C 1
ATOM 3223 O O . HIS A 1 420 ? 31.040 33.954 21.196 1.00 26.53 420 HIS A O 1
ATOM 3230 N N . TYR A 1 421 ? 29.103 33.195 22.052 1.00 27.77 421 TYR A N 1
ATOM 3231 C CA . TYR A 1 421 ? 28.774 34.464 22.691 1.00 30.56 421 TYR A CA 1
ATOM 3232 C C . TYR A 1 421 ? 28.510 34.343 24.188 1.00 27.76 421 TYR A C 1
ATOM 3233 O O . TYR A 1 421 ? 28.135 35.340 24.816 1.00 29.92 421 TYR A O 1
ATOM 3242 N N . LYS A 1 422 ? 28.685 33.158 24.775 1.00 29.49 422 LYS A N 1
ATOM 3243 C CA . LYS A 1 422 ? 28.478 33.023 26.213 1.00 24.97 422 LYS A CA 1
ATOM 3244 C C . LYS A 1 422 ? 29.531 33.800 26.995 1.00 31.60 422 LYS A C 1
ATOM 3245 O O . LYS A 1 422 ? 29.226 34.405 28.030 1.00 30.66 422 LYS A O 1
ATOM 3251 N N . MET A 1 423 ? 30.767 33.807 26.509 1.00 27.24 423 MET A N 1
ATOM 3252 C CA . MET A 1 423 ? 31.854 34.507 27.174 1.00 29.71 423 MET A CA 1
ATOM 3253 C C . MET A 1 423 ? 31.965 35.935 26.655 1.00 30.07 423 MET A C 1
ATOM 3254 O O . MET A 1 423 ? 31.633 36.226 25.503 1.00 30.10 423 MET A O 1
ATOM 3259 N N . MET A 1 424 ? 32.445 36.826 27.526 1.00 31.30 424 MET A N 1
ATOM 3260 C CA . MET A 1 424 ? 32.505 38.247 27.191 1.00 30.20 424 MET A CA 1
ATOM 3261 C C . MET A 1 424 ? 33.399 38.503 25.984 1.00 33.62 424 MET A C 1
ATOM 3262 O O . MET A 1 424 ? 33.115 39.390 25.169 1.00 30.33 424 MET A O 1
ATOM 3267 N N . ASN A 1 425 ? 34.487 37.740 25.854 1.00 31.81 425 ASN A N 1
ATOM 3268 C CA . ASN A 1 425 ? 35.369 37.905 24.703 1.00 33.17 425 ASN A CA 1
ATOM 3269 C C . ASN A 1 425 ? 34.643 37.582 23.404 1.00 29.27 425 ASN A C 1
ATOM 3270 O O . ASN A 1 425 ? 34.837 38.262 22.389 1.00 29.78 425 ASN A O 1
ATOM 3275 N N . GLY A 1 426 ? 33.797 36.550 23.420 1.00 29.93 426 GLY A N 1
ATOM 3276 C CA . GLY A 1 426 ? 33.037 36.209 22.230 1.00 31.61 426 GLY A CA 1
ATOM 3277 C C . GLY A 1 426 ? 31.930 37.203 21.938 1.00 29.96 426 GLY A C 1
ATOM 3278 O O . GLY A 1 426 ? 31.669 37.529 20.777 1.00 31.80 426 GLY A O 1
ATOM 3279 N N . PHE A 1 427 ? 31.260 37.698 22.981 1.00 31.32 427 PHE A N 1
ATOM 3280 C CA . PHE A 1 427 ? 30.226 38.703 22.764 1.00 28.73 427 PHE A CA 1
ATOM 3281 C C . PHE A 1 427 ? 30.829 40.000 22.245 1.00 31.17 427 PHE A C 1
ATOM 3282 O O . PHE A 1 427 ? 30.221 40.690 21.418 1.00 29.52 427 PHE A O 1
ATOM 3290 N N . GLU A 1 428 ? 32.033 40.341 22.712 1.00 29.04 428 GLU A N 1
ATOM 3291 C CA . GLU A 1 428 ? 32.694 41.553 22.241 1.00 26.04 428 GLU A CA 1
ATOM 3292 C C . GLU A 1 428 ? 33.033 41.466 20.759 1.00 28.32 428 GLU A C 1
ATOM 3293 O O . GLU A 1 428 ? 33.060 42.490 20.068 1.00 31.99 428 GLU A O 1
ATOM 3299 N N . LYS A 1 429 ? 33.293 40.259 20.251 1.00 28.53 429 LYS A N 1
ATOM 3300 C CA . LYS A 1 429 ? 33.555 40.111 18.824 1.00 32.79 429 LYS A CA 1
ATOM 3301 C C . LYS A 1 429 ? 32.286 40.299 18.006 1.00 33.33 429 LYS A C 1
ATOM 3302 O O . LYS A 1 429 ? 32.353 40.743 16.855 1.00 33.69 429 LYS A O 1
ATOM 3308 N N . LEU A 1 430 ? 31.125 39.976 18.584 1.00 32.48 430 LEU A N 1
ATOM 3309 C CA . LEU A 1 430 ? 29.873 40.053 17.839 1.00 25.50 430 LEU A CA 1
ATOM 3310 C C . LEU A 1 430 ? 29.464 41.495 17.571 1.00 28.97 430 LEU A C 1
ATOM 3311 O O . LEU A 1 430 ? 28.881 41.784 16.520 1.00 34.48 430 LEU A O 1
ATOM 3316 N N . VAL A 1 431 ? 29.763 42.408 18.494 1.00 28.55 431 VAL A N 1
ATOM 3317 C CA . VAL A 1 431 ? 29.383 43.809 18.353 1.00 31.27 431 VAL A CA 1
ATOM 3318 C C . VAL A 1 431 ? 30.634 44.663 18.186 1.00 25.58 431 VAL A C 1
ATOM 3319 O O . VAL A 1 431 ? 30.655 45.837 18.573 1.00 31.25 431 VAL A O 1
ATOM 3323 N N . GLN A 1 432 ? 31.686 44.076 17.607 1.00 36.97 432 GLN A N 1
ATOM 3324 C CA . GLN A 1 432 ? 32.940 44.804 17.437 1.00 35.18 432 GLN A CA 1
ATOM 3325 C C . GLN A 1 432 ? 32.751 46.048 16.579 1.00 38.49 432 GLN A C 1
ATOM 3326 O O . GLN A 1 432 ? 33.295 47.114 16.889 1.00 32.96 432 GLN A O 1
ATOM 3332 N N . HIS A 1 433 ? 31.977 45.936 15.502 1.00 33.91 433 HIS A N 1
ATOM 3333 C CA . HIS A 1 433 ? 31.776 47.040 14.574 1.00 43.67 433 HIS A CA 1
ATOM 3334 C C . HIS A 1 433 ? 30.530 47.862 14.879 1.00 38.51 433 HIS A C 1
ATOM 3335 O O . HIS A 1 433 ? 30.241 48.814 14.146 1.00 34.91 433 HIS A O 1
ATOM 3342 N N . GLY A 1 434 ? 29.796 47.529 15.924 1.00 37.24 434 GLY A N 1
ATOM 3343 C CA . GLY A 1 434 ? 28.624 48.291 16.307 1.00 34.56 434 GLY A CA 1
ATOM 3344 C C . GLY A 1 434 ? 27.559 47.403 16.911 1.00 29.08 434 GLY A C 1
ATOM 3345 O O . GLY A 1 434 ? 27.537 46.186 16.738 1.00 30.60 434 GLY A O 1
ATOM 3346 N N . VAL A 1 435 ? 26.650 48.033 17.640 1.00 30.04 435 VAL A N 1
ATOM 3347 C CA . VAL A 1 435 ? 25.531 47.351 18.285 1.00 33.27 435 VAL A CA 1
ATOM 3348 C C . VAL A 1 435 ? 24.285 47.573 17.436 1.00 26.31 435 VAL A C 1
ATOM 3349 O O . VAL A 1 435 ? 23.956 48.729 17.136 1.00 32.92 435 VAL A O 1
ATOM 3353 N N . PRO A 1 436 ? 23.577 46.520 17.035 1.00 26.98 436 PRO A N 1
ATOM 3354 C CA . PRO A 1 436 ? 22.414 46.704 16.162 1.00 29.34 436 PRO A CA 1
ATOM 3355 C C . PRO A 1 436 ? 21.258 47.372 16.890 1.00 32.34 436 PRO A C 1
ATOM 3356 O O . PRO A 1 436 ? 21.167 47.367 18.120 1.00 28.58 436 PRO A O 1
ATOM 3360 N N . SER A 1 437 ? 20.366 47.960 16.097 1.00 29.57 437 SER A N 1
ATOM 3361 C CA . SER A 1 437 ? 19.143 48.549 16.628 1.00 28.07 437 SER A CA 1
ATOM 3362 C C . SER A 1 437 ? 18.142 47.438 16.916 1.00 31.87 437 SER A C 1
ATOM 3363 O O . SER A 1 437 ? 17.781 46.671 16.017 1.00 30.93 437 SER A O 1
ATOM 3366 N N . LEU A 1 438 ? 17.700 47.346 18.169 1.00 30.93 438 LEU A N 1
ATOM 3367 C CA . LEU A 1 438 ? 16.774 46.306 18.591 1.00 27.68 438 LEU A CA 1
ATOM 3368 C C . LEU A 1 438 ? 15.482 46.855 19.174 1.00 23.70 438 LEU A C 1
ATOM 3369 O O . LEU A 1 438 ? 14.656 46.070 19.655 1.00 26.66 438 LEU A O 1
ATOM 3374 N N . VAL A 1 439 ? 15.279 48.175 19.145 1.00 20.15 439 VAL A N 1
ATOM 3375 C CA . VAL A 1 439 ? 14.094 48.763 19.764 1.00 23.78 439 VAL A CA 1
ATOM 3376 C C . VAL A 1 439 ? 12.819 48.251 19.105 1.00 28.58 439 VAL A C 1
ATOM 3377 O O . VAL A 1 439 ? 11.785 48.102 19.769 1.00 27.39 439 VAL A O 1
ATOM 3381 N N . GLU A 1 440 ? 12.867 47.957 17.806 1.00 27.49 440 GLU A N 1
ATOM 3382 C CA . GLU A 1 440 ? 11.725 47.411 17.086 1.00 29.81 440 GLU A CA 1
ATOM 3383 C C . GLU A 1 440 ? 11.861 45.918 16.827 1.00 31.14 440 GLU A C 1
ATOM 3384 O O . GLU A 1 440 ? 11.028 45.341 16.120 1.00 30.33 440 GLU A O 1
ATOM 3390 N N . CYS A 1 441 ? 12.896 45.284 17.372 1.00 26.34 441 CYS A N 1
ATOM 3391 C CA . CYS A 1 441 ? 13.099 43.850 17.222 1.00 26.21 441 CYS A CA 1
ATOM 3392 C C . CYS A 1 441 ? 12.439 43.121 18.386 1.00 28.78 441 CYS A C 1
ATOM 3393 O O . CYS A 1 441 ? 12.797 43.349 19.550 1.00 31.24 441 CYS A O 1
ATOM 3396 N N . LYS A 1 442 ? 11.476 42.247 18.069 1.00 24.22 442 LYS A N 1
ATOM 3397 C CA . LYS A 1 442 ? 10.826 41.446 19.099 1.00 27.52 442 LYS A CA 1
ATOM 3398 C C . LYS A 1 442 ? 11.696 40.253 19.489 1.00 28.77 442 LYS A C 1
ATOM 3399 O O . LYS A 1 442 ? 11.807 39.922 20.675 1.00 25.95 442 LYS A O 1
ATOM 3405 N N . ARG A 1 443 ? 12.344 39.615 18.513 1.00 28.92 443 ARG A N 1
ATOM 3406 C CA . ARG A 1 443 ? 13.161 38.436 18.774 1.00 29.28 443 ARG A CA 1
ATOM 3407 C C . ARG A 1 443 ? 14.321 38.397 17.794 1.00 29.02 443 ARG A C 1
ATOM 3408 O O . ARG A 1 443 ? 14.118 38.541 16.585 1.00 27.72 443 ARG A O 1
ATOM 3416 N N . VAL A 1 444 ? 15.530 38.205 18.323 1.00 28.25 444 VAL A N 1
ATOM 3417 C CA . VAL A 1 444 ? 16.729 38.030 17.514 1.00 28.99 444 VAL A CA 1
ATOM 3418 C C . VAL A 1 444 ? 17.433 36.756 17.961 1.00 32.47 444 VAL A C 1
ATOM 3419 O O . VAL A 1 444 ? 17.685 36.562 19.156 1.00 29.00 444 VAL A O 1
ATOM 3423 N N . THR A 1 445 ? 17.736 35.884 17.002 1.00 27.46 445 THR A N 1
ATOM 3424 C CA . THR A 1 445 ? 18.447 34.638 17.253 1.00 30.95 445 THR A CA 1
ATOM 3425 C C . THR A 1 445 ? 19.689 34.599 16.377 1.00 31.83 445 THR A C 1
ATOM 3426 O O . THR A 1 445 ? 19.599 34.775 15.158 1.00 30.66 445 THR A O 1
ATOM 3430 N N . VAL A 1 446 ? 20.844 34.374 16.997 1.00 30.60 446 VAL A N 1
ATOM 3431 C CA . VAL A 1 446 ? 22.119 34.324 16.295 1.00 33.11 446 VAL A CA 1
ATOM 3432 C C . VAL A 1 446 ? 22.659 32.907 16.425 1.00 35.25 446 VAL A C 1
ATOM 3433 O O . VAL A 1 446 ? 22.982 32.455 17.532 1.00 28.75 446 VAL A O 1
ATOM 3437 N N . LYS A 1 447 ? 22.754 32.205 15.299 1.00 31.70 447 LYS A N 1
ATOM 3438 C CA . LYS A 1 447 ? 23.286 30.851 15.249 1.00 32.48 447 LYS A CA 1
ATOM 3439 C C . LYS A 1 447 ? 24.583 30.849 14.453 1.00 33.46 447 LYS A C 1
ATOM 3440 O O . LYS A 1 447 ? 24.674 31.480 13.395 1.00 34.89 447 LYS A O 1
ATOM 3446 N N . GLY A 1 448 ? 25.586 30.144 14.970 1.00 32.33 448 GLY A N 1
ATOM 3447 C CA . GLY A 1 448 ? 26.879 30.093 14.322 1.00 34.25 448 GLY A CA 1
ATOM 3448 C C . GLY A 1 448 ? 27.682 31.363 14.530 1.00 30.96 448 GLY A C 1
ATOM 3449 O O . GLY A 1 448 ? 27.275 32.302 15.216 1.00 31.71 448 GLY A O 1
ATOM 3450 N N . LEU A 1 449 ? 28.861 31.383 13.911 1.00 33.23 449 LEU A N 1
ATOM 3451 C CA . LEU A 1 449 ? 29.790 32.500 14.045 1.00 31.44 449 LEU A CA 1
ATOM 3452 C C . LEU A 1 449 ? 29.299 33.668 13.199 1.00 28.61 449 LEU A C 1
ATOM 3453 O O . LEU A 1 449 ? 29.260 33.579 11.968 1.00 34.12 449 LEU A O 1
ATOM 3458 N N . VAL A 1 450 ? 28.925 34.766 13.858 1.00 34.20 450 VAL A N 1
ATOM 3459 C CA . VAL A 1 450 ? 28.370 35.941 13.197 1.00 35.49 450 VAL A CA 1
ATOM 3460 C C . VAL A 1 450 ? 29.039 37.184 13.772 1.00 31.46 450 VAL A C 1
ATOM 3461 O O . VAL A 1 450 ? 29.448 37.209 14.936 1.00 31.60 450 VAL A O 1
ATOM 3465 N N . GLN A 1 451 ? 29.166 38.215 12.937 1.00 28.88 451 GLN A N 1
ATOM 3466 C CA . GLN A 1 451 ? 29.659 39.521 13.360 1.00 26.28 451 GLN A CA 1
ATOM 3467 C C . GLN A 1 451 ? 28.722 40.591 12.821 1.00 36.76 451 GLN A C 1
ATOM 3468 O O . GLN A 1 451 ? 28.497 40.667 11.608 1.00 37.21 451 GLN A O 1
ATOM 3474 N N . PHE A 1 452 ? 28.176 41.408 13.717 1.00 35.64 452 PHE A N 1
ATOM 3475 C CA . PHE A 1 452 ? 27.297 42.493 13.306 1.00 32.39 452 PHE A CA 1
ATOM 3476 C C . PHE A 1 452 ? 28.077 43.556 12.540 1.00 36.55 452 PHE A C 1
ATOM 3477 O O . PHE A 1 452 ? 29.262 43.795 12.791 1.00 34.64 452 PHE A O 1
ATOM 3485 N N . GLY A 1 453 ? 27.393 44.199 11.594 1.00 35.67 453 GLY A N 1
ATOM 3486 C CA . GLY A 1 453 ? 27.943 45.346 10.906 1.00 36.93 453 GLY A CA 1
ATOM 3487 C C . GLY A 1 453 ? 27.599 46.647 11.612 1.00 39.12 453 GLY A C 1
ATOM 3488 O O . GLY A 1 453 ? 26.970 46.675 12.669 1.00 40.01 453 GLY A O 1
ATOM 3489 N N . ALA A 1 454 ? 28.030 47.746 11.000 1.00 37.39 454 ALA A N 1
ATOM 3490 C CA . ALA A 1 454 ? 27.742 49.080 11.508 1.00 36.06 454 ALA A CA 1
ATOM 3491 C C . ALA A 1 454 ? 26.383 49.541 10.995 1.00 37.66 454 ALA A C 1
ATOM 3492 O O . ALA A 1 454 ? 26.107 49.466 9.794 1.00 37.74 454 ALA A O 1
ATOM 3494 N N . GLY A 1 455 ? 25.537 50.012 11.908 1.00 38.73 455 GLY A N 1
ATOM 3495 C CA . GLY A 1 455 ? 24.243 50.539 11.523 1.00 32.26 455 GLY A CA 1
ATOM 3496 C C . GLY A 1 455 ? 23.194 49.503 11.188 1.00 36.61 455 GLY A C 1
ATOM 3497 O O . GLY A 1 455 ? 22.283 49.789 10.404 1.00 42.55 455 GLY A O 1
ATOM 3498 N N . ASN A 1 456 ? 23.291 48.305 11.758 1.00 31.15 456 ASN A N 1
ATOM 3499 C CA . ASN A 1 456 ? 22.275 47.288 11.525 1.00 34.96 456 ASN A CA 1
ATOM 3500 C C . ASN A 1 456 ? 20.993 47.641 12.268 1.00 35.01 456 ASN A C 1
ATOM 3501 O O . ASN A 1 456 ? 21.024 48.079 13.422 1.00 37.38 456 ASN A O 1
ATOM 3506 N N . VAL A 1 457 ? 19.857 47.452 11.600 1.00 36.45 457 VAL A N 1
ATOM 3507 C CA . VAL A 1 457 ? 18.543 47.740 12.168 1.00 32.98 457 VAL A CA 1
ATOM 3508 C C . VAL A 1 457 ? 17.704 46.475 12.058 1.00 35.67 457 VAL A C 1
ATOM 3509 O O . VAL A 1 457 ? 17.365 46.045 10.948 1.00 36.22 457 VAL A O 1
ATOM 3513 N N . LEU A 1 458 ? 17.364 45.883 13.200 1.00 32.44 458 LEU A N 1
ATOM 3514 C CA . LEU A 1 458 ? 16.565 44.666 13.245 1.00 30.81 458 LEU A CA 1
ATOM 3515 C C . LEU A 1 458 ? 15.144 45.010 13.674 1.00 34.65 458 LEU A C 1
ATOM 3516 O O . LEU A 1 458 ? 14.943 45.773 14.625 1.00 29.32 458 LEU A O 1
ATOM 3521 N N . THR A 1 459 ? 14.164 44.447 12.972 1.00 32.06 459 THR A N 1
ATOM 3522 C CA . THR A 1 459 ? 12.759 44.673 13.275 1.00 34.33 459 THR A CA 1
ATOM 3523 C C . THR A 1 459 ? 12.018 43.351 13.181 1.00 33.03 459 THR A C 1
ATOM 3524 O O . THR A 1 459 ? 12.331 42.522 12.325 1.00 35.23 459 THR A O 1
ATOM 3528 N N . GLY A 1 460 ? 11.047 43.156 14.066 1.00 27.44 460 GLY A N 1
ATOM 3529 C CA . GLY A 1 460 ? 10.268 41.933 14.014 1.00 28.62 460 GLY A CA 1
ATOM 3530 C C . GLY A 1 460 ? 11.028 40.769 14.608 1.00 30.08 460 GLY A C 1
ATOM 3531 O O . GLY A 1 460 ? 11.712 40.900 15.627 1.00 31.21 460 GLY A O 1
ATOM 3532 N N . THR A 1 461 ? 10.909 39.613 13.963 1.00 25.44 461 THR A N 1
ATOM 3533 C CA . THR A 1 461 ? 11.601 38.398 14.369 1.00 26.55 461 THR A CA 1
ATOM 3534 C C . THR A 1 461 ? 12.712 38.115 13.368 1.00 34.69 461 THR A C 1
ATOM 3535 O O . THR A 1 461 ? 12.438 37.866 12.190 1.00 33.36 461 THR A O 1
ATOM 3539 N N . VAL A 1 462 ? 13.959 38.153 13.834 1.00 25.98 462 VAL A N 1
ATOM 3540 C CA . VAL A 1 462 ? 15.132 38.030 12.976 1.00 33.12 462 VAL A CA 1
ATOM 3541 C C . VAL A 1 462 ? 15.969 36.858 13.463 1.00 34.42 462 VAL A C 1
ATOM 3542 O O . VAL A 1 462 ? 16.195 36.709 14.669 1.00 34.62 462 VAL A O 1
ATOM 3546 N N . THR A 1 463 ? 16.419 36.024 12.527 1.00 28.39 463 THR A N 1
ATOM 3547 C CA . THR A 1 463 ? 17.360 34.949 12.811 1.00 30.49 463 THR A CA 1
ATOM 3548 C C . THR A 1 463 ? 18.550 35.091 11.876 1.00 29.90 463 THR A C 1
ATOM 3549 O O . THR A 1 463 ? 18.374 35.263 10.666 1.00 35.27 463 THR A O 1
ATOM 3553 N N . ILE A 1 464 ? 19.755 35.038 12.433 1.00 30.71 464 ILE A N 1
ATOM 3554 C CA . ILE A 1 464 ? 20.988 35.064 11.654 1.00 37.86 464 ILE A CA 1
ATOM 3555 C C . ILE A 1 464 ? 21.688 33.735 11.891 1.00 40.22 464 ILE A C 1
ATOM 3556 O O . ILE A 1 464 ? 22.165 33.467 13.002 1.00 35.98 464 ILE A O 1
ATOM 3561 N N . GLU A 1 465 ? 21.747 32.901 10.855 1.00 38.37 465 GLU A N 1
ATOM 3562 C CA . GLU A 1 465 ? 22.208 31.523 10.973 1.00 41.41 465 GLU A CA 1
ATOM 3563 C C . GLU A 1 465 ? 23.381 31.295 10.032 1.00 41.99 465 GLU A C 1
ATOM 3564 O O . GLU A 1 465 ? 23.237 31.430 8.812 1.00 39.16 465 GLU A O 1
ATOM 3570 N N . ASN A 1 466 ? 24.536 30.958 10.598 1.00 39.51 466 ASN A N 1
ATOM 3571 C CA . ASN A 1 466 ? 25.730 30.612 9.832 1.00 43.19 466 ASN A CA 1
ATOM 3572 C C . ASN A 1 466 ? 25.971 29.117 10.018 1.00 42.54 466 ASN A C 1
ATOM 3573 O O . ASN A 1 466 ? 26.449 28.682 11.069 1.00 41.22 466 ASN A O 1
ATOM 3578 N N . THR A 1 467 ? 25.632 28.332 8.993 1.00 46.40 467 THR A N 1
ATOM 3579 C CA . THR A 1 467 ? 25.759 26.883 9.084 1.00 44.82 467 THR A CA 1
ATOM 3580 C C . THR A 1 467 ? 27.195 26.403 8.918 1.00 51.13 467 THR A C 1
ATOM 3581 O O . THR A 1 467 ? 27.497 25.263 9.288 1.00 53.94 467 THR A O 1
ATOM 3585 N N . ASP A 1 468 ? 28.081 27.235 8.376 1.00 49.76 468 ASP A N 1
ATOM 3586 C CA . ASP A 1 468 ? 29.498 26.906 8.224 1.00 52.96 468 ASP A CA 1
ATOM 3587 C C . ASP A 1 468 ? 30.292 27.892 9.078 1.00 49.30 468 ASP A C 1
ATOM 3588 O O . ASP A 1 468 ? 30.653 28.981 8.626 1.00 45.41 468 ASP A O 1
ATOM 3593 N N . SER A 1 469 ? 30.561 27.507 10.323 1.00 49.17 469 SER A N 1
ATOM 3594 C CA . SER A 1 469 ? 31.254 28.377 11.264 1.00 47.16 469 SER A CA 1
ATOM 3595 C C . SER A 1 469 ? 32.767 28.361 11.089 1.00 49.69 469 SER A C 1
ATOM 3596 O O . SER A 1 469 ? 33.473 28.987 11.888 1.00 46.27 469 SER A O 1
ATOM 3599 N N . ALA A 1 470 ? 33.282 27.662 10.074 1.00 42.03 470 ALA A N 1
ATOM 3600 C CA . ALA A 1 470 ? 34.684 27.821 9.711 1.00 48.37 470 ALA A CA 1
ATOM 3601 C C . ALA A 1 470 ? 34.970 29.226 9.201 1.00 44.89 470 ALA A C 1
ATOM 3602 O O . ALA A 1 470 ? 36.132 29.648 9.182 1.00 42.83 470 ALA A O 1
ATOM 3604 N N . SER A 1 471 ? 33.934 29.954 8.790 1.00 44.60 471 SER A N 1
ATOM 3605 C CA . SER A 1 471 ? 34.047 31.334 8.345 1.00 46.75 471 SER A CA 1
ATOM 3606 C C . SER A 1 471 ? 32.946 32.148 9.006 1.00 45.24 471 SER A C 1
ATOM 3607 O O . SER A 1 471 ? 31.772 31.768 8.948 1.00 39.59 471 SER A O 1
ATOM 3610 N N . ALA A 1 472 ? 33.324 33.257 9.636 1.00 45.15 472 ALA A N 1
ATOM 3611 C CA . ALA A 1 472 ? 32.342 34.127 10.265 1.00 42.73 472 ALA A CA 1
ATOM 3612 C C . ALA A 1 472 ? 31.462 34.784 9.209 1.00 45.63 472 ALA A C 1
ATOM 3613 O O . ALA A 1 472 ? 31.869 34.978 8.060 1.00 43.03 472 ALA A O 1
ATOM 3615 N N . PHE A 1 473 ? 30.242 35.130 9.607 1.00 36.94 473 PHE A N 1
ATOM 3616 C CA . PHE A 1 473 ? 29.283 35.792 8.726 1.00 38.82 473 PHE A CA 1
ATOM 3617 C C . PHE A 1 473 ? 29.153 37.245 9.170 1.00 42.41 473 PHE A C 1
ATOM 3618 O O . PHE A 1 473 ? 28.425 37.551 10.118 1.00 42.31 473 PHE A O 1
ATOM 3626 N N . VAL A 1 474 ? 29.864 38.137 8.485 1.00 37.84 474 VAL A N 1
ATOM 3627 C CA . VAL A 1 474 ? 29.778 39.565 8.767 1.00 33.30 474 VAL A CA 1
ATOM 3628 C C . VAL A 1 474 ? 28.575 40.133 8.025 1.00 43.51 474 VAL A C 1
ATOM 3629 O O . VAL A 1 474 ? 28.476 40.016 6.799 1.00 44.28 474 VAL A O 1
ATOM 3633 N N . ILE A 1 475 ? 27.658 40.737 8.765 1.00 39.19 475 ILE A N 1
ATOM 3634 C CA . ILE A 1 475 ? 26.484 41.365 8.154 1.00 40.81 475 ILE A CA 1
ATOM 3635 C C . ILE A 1 475 ? 26.904 42.705 7.556 1.00 37.32 475 ILE A C 1
ATOM 3636 O O . ILE A 1 475 ? 27.625 43.468 8.220 1.00 33.09 475 ILE A O 1
ATOM 3641 N N . PRO A 1 476 ? 26.502 43.017 6.322 1.00 39.50 476 PRO A N 1
ATOM 3642 C CA . PRO A 1 476 ? 26.931 44.277 5.704 1.00 39.97 476 PRO A CA 1
ATOM 3643 C C . PRO A 1 476 ? 26.500 45.488 6.518 1.00 38.24 476 PRO A C 1
ATOM 3644 O O . PRO A 1 476 ? 25.535 45.441 7.285 1.00 43.51 476 PRO A O 1
ATOM 3648 N N . ASP A 1 477 ? 27.239 46.582 6.347 1.00 38.72 477 ASP A N 1
ATOM 3649 C CA . ASP A 1 477 ? 26.918 47.819 7.044 1.00 37.79 477 ASP A CA 1
ATOM 3650 C C . ASP A 1 477 ? 25.582 48.371 6.564 1.00 42.91 477 ASP A C 1
ATOM 3651 O O . ASP A 1 477 ? 25.245 48.289 5.380 1.00 42.57 477 ASP A O 1
ATOM 3656 N N . GLY A 1 478 ? 24.816 48.932 7.498 1.00 37.47 478 GLY A N 1
ATOM 3657 C CA . GLY A 1 478 ? 23.519 49.492 7.185 1.00 32.99 478 GLY A CA 1
ATOM 3658 C C . GLY A 1 478 ? 22.437 48.487 6.862 1.00 37.11 478 GLY A C 1
ATOM 3659 O O . GLY A 1 478 ? 21.330 48.898 6.492 1.00 38.24 478 GLY A O 1
ATOM 3660 N N . ALA A 1 479 ? 22.712 47.191 6.989 1.00 35.41 479 ALA A N 1
ATOM 3661 C CA . ALA A 1 479 ? 21.716 46.180 6.663 1.00 34.10 479 ALA A CA 1
ATOM 3662 C C . ALA A 1 479 ? 20.517 46.285 7.596 1.00 41.82 479 ALA A C 1
ATOM 3663 O O . ALA A 1 479 ? 20.660 46.515 8.800 1.00 35.40 479 ALA A O 1
ATOM 3665 N N . LYS A 1 480 ? 19.325 46.117 7.028 1.00 39.72 480 LYS A N 1
ATOM 3666 C CA . LYS A 1 480 ? 18.073 46.176 7.774 1.00 35.13 480 LYS A CA 1
ATOM 3667 C C . LYS A 1 480 ? 17.365 44.837 7.615 1.00 41.45 480 LYS A C 1
ATOM 3668 O O . LYS A 1 480 ? 16.910 44.496 6.518 1.00 42.80 480 LYS A O 1
ATOM 3674 N N . LEU A 1 481 ? 17.279 44.080 8.705 1.00 31.59 481 LEU A N 1
ATOM 3675 C CA . LEU A 1 481 ? 16.663 42.759 8.710 1.00 31.82 481 LEU A CA 1
ATOM 3676 C C . LEU A 1 481 ? 15.302 42.856 9.387 1.00 37.76 481 LEU A C 1
ATOM 3677 O O . LEU A 1 481 ? 15.220 43.198 10.572 1.00 36.72 481 LEU A O 1
ATOM 3682 N N . ASN A 1 482 ? 14.241 42.560 8.637 1.00 32.05 482 ASN A N 1
ATOM 3683 C CA . ASN A 1 482 ? 12.870 42.658 9.129 1.00 31.96 482 ASN A CA 1
ATOM 3684 C C . ASN A 1 482 ? 12.144 41.354 8.830 1.00 33.81 482 ASN A C 1
ATOM 3685 O O . ASN A 1 482 ? 11.928 41.019 7.660 1.00 35.98 482 ASN A O 1
ATOM 3690 N N . ASP A 1 483 ? 11.762 40.630 9.885 1.00 27.64 483 ASP A N 1
ATOM 3691 C CA . ASP A 1 483 ? 10.963 39.409 9.771 1.00 32.67 483 ASP A CA 1
ATOM 3692 C C . ASP A 1 483 ? 11.576 38.435 8.767 1.00 40.88 483 ASP A C 1
ATOM 3693 O O . ASP A 1 483 ? 10.918 37.963 7.836 1.00 37.15 483 ASP A O 1
ATOM 3698 N N . THR A 1 484 ? 12.857 38.135 8.959 1.00 35.64 484 THR A N 1
ATOM 3699 C CA . THR A 1 484 ? 13.591 37.338 7.989 1.00 35.73 484 THR A CA 1
ATOM 3700 C C . THR A 1 484 ? 14.649 36.509 8.700 1.00 43.48 484 THR A C 1
ATOM 3701 O O . THR A 1 484 ? 14.949 36.714 9.879 1.00 38.95 484 THR A O 1
ATOM 3705 N N . THR A 1 485 ? 15.211 35.559 7.957 1.00 34.07 485 THR A N 1
ATOM 3706 C CA . THR A 1 485 ? 16.344 34.761 8.404 1.00 38.17 485 THR A CA 1
ATOM 3707 C C . THR A 1 485 ? 17.495 34.996 7.438 1.00 42.68 485 THR A C 1
ATOM 3708 O O . THR A 1 485 ? 17.399 34.648 6.256 1.00 44.10 485 THR A O 1
ATOM 3712 N N . ALA A 1 486 ? 18.574 35.591 7.938 1.00 40.36 486 ALA A N 1
ATOM 3713 C CA . ALA A 1 486 ? 19.728 35.944 7.123 1.00 42.32 486 ALA A CA 1
ATOM 3714 C C . ALA A 1 486 ? 20.785 34.853 7.222 1.00 45.72 486 ALA A C 1
ATOM 3715 O O . ALA A 1 486 ? 21.090 34.371 8.316 1.00 41.32 486 ALA A O 1
ATOM 3717 N N . SER A 1 487 ? 21.338 34.469 6.076 1.00 47.65 487 SER A N 1
ATOM 3718 C CA . SER A 1 487 ? 22.354 33.431 5.989 1.00 47.45 487 SER A CA 1
ATOM 3719 C C . SER A 1 487 ? 23.327 33.806 4.881 1.00 52.09 487 SER A C 1
ATOM 3720 O O . SER A 1 487 ? 22.955 34.548 3.964 1.00 49.32 487 SER A O 1
ATOM 3723 N N . PRO A 1 488 ? 24.582 33.328 4.941 1.00 51.11 488 PRO A N 1
ATOM 3724 C CA . PRO A 1 488 ? 25.565 33.654 3.902 1.00 53.02 488 PRO A CA 1
ATOM 3725 C C . PRO A 1 488 ? 25.167 33.154 2.515 1.00 54.87 488 PRO A C 1
ATOM 3726 O O . PRO A 1 488 ? 25.304 33.871 1.523 1.00 59.91 488 PRO A O 1
#

Radius of gyration: 23.08 Å; Cα contacts (8 Å, |Δi|>4): 1033; chains: 1; bounding box: 63×54×66 Å

InterPro domains:
  IPR002618 UDPGP family [PF01704] (37-457)
  IPR016267 UTP--glucose-1-phosphate uridylyltransferase [PIRSF000806] (10-487)
  IPR016267 UTP--glucose-1-phosphate uridylyltransferase [PTHR43511] (21-488)
  IPR016267 UTP--glucose-1-phosphate uridylyltransferase [cd00897] (73-395)
  IPR029044 Nucleotide-diphospho-sugar transferases [G3DSA:3.90.550.10] (1-379)
  IPR029044 Nucleotide-diphospho-sugar transferases [SSF53448] (74-465)

Sequence (482 aa):
SLSAAAQACVKKMRDAKVNEACIRTFIAQHVMVSKGETGSIPDSAIMPVDSLDALDSLTIECDNAVLQSTVVLKLNGGLGTGMGLCDAKTLLEVKDGKTFLDFTALQVQYLRQHCSEHLRFMLMDSFNTSASTKSFLKARYPWLYQVFDSEVELMQNQVPKILQDTLEPAAWAENPAYEWAPPGHGDIYTALYGSGKLQELVEQGYRYMFVSNGDNLGATIDKRVLAYMEKEKIDFLMEVCRRTESDKKGGHLARQTVYVKGKDGQPDAEKRVLLLRESAQCPKADMESFQDINKYSFFNTNNLWIRLPVLLETMQEHGGTLPLPVIRNEKTVDSSNSASPKVYQLETAMGAAIAMFESASAIVVPRWRFAPVKTCADLLALRSDAYVVTDDFRLVLDDRCHGHPPVVDLDSAHYKMMNGFEKLVQHGVPSLVECKRVTVKGLVQFGAGNVLTGTVTIENTDSASAFVIPDGAKLNDTTASP

Nearest PDB structures (foldseek):
  5nzg-assembly1_A  TM=1.002E+00  e=0.000E+00  Leishmania major
  5nzi-assembly1_A  TM=9.999E-01  e=2.864E-102  Leishmania major
  2oeg-assembly1_A  TM=1.000E+00  e=3.634E-102  Leishmania major
  5nzj-assembly1_A  TM=9.908E-01  e=6.431E-100  Leishmania major
  4m2b-assembly1_A  TM=9.897E-01  e=5.775E-96  Leishmania major

Foldseek 3Di:
DDDPQLVLQLVVCVVVVFFPLVNVQVSVLLVCVVVPDALADEPVQWAADDDFAAPVPFDDFDDLLQVQQEAEEAEFADALVQQVGQATQQQDDLEDPAGLLRLVVLLVVLCCVPPHVPHAEAYEYEPRYLPVSLVVCVPVPVVCNVCVVPGHYQYFGKGFWAFNPRRHQDADVVDRVLRIDGQEPLSVLSSCQRVCVLVVSVVVSRFKYWYAYSQALLADDDRRVSVVCVVLVAFKEFEWEFDDLQQLFFKFKIWHWDWPADDPPGHTDTDIAMFIAGCLNHDPVVSVQRNPCVRGGTGTQRGMMGGSVVSNVLCVVVVNHQNFRWHWDWAASPNVDPPHGITTRIHGYNRRCLRSDPRRGYHYYALSNHQGDSFLQSSLQSHAPQWDADPSGGTGGDVLCVRAGAAEAEDCVQRSYPVSSCQQQVAHREHCNQENYEHEAAAEHEHAQEYEHYHEYEHEPDNVDYHYDYHNHYHYPDYHYD

Secondary structure (DSSP, 8-state):
---HHHHHHHHHHHHTT--HHHHHHHHHHHHHHHTT------GGG-B-----EEGGG--PPP-HHHHHTEEEEEEE----GGGT-SS-GGGSEEETTEEHHHHHHHHHHHHHHHT-TT-EEEEEE-TTTHHHHHHHHHHH-HHHHTTIIIIIEEEPP-EE-EETTT-PBP--TT-GGGGEE---TTHHHHHHHHTTHHHHHHHTT--EEEEEETT-TT----HHHHHHHHHHT-SEEEEEEE--TT--SSEEEEEEEEEE---TT---EEEEEEEEEEGGGS-GGGHHHHH-TTTS-EEEEEEEEEEHHHHHHHHHTTTT---PPPEEEEEESSTT-TTSPEEEEEE--GGGGGGS-TT-EEEE--GGG----SSHHHHHHHHSTTEEE-TTS-EEE-GGGTT---EEEE-HHHHSSHHHHHHHTTT-PPB-TTEEEEEEESSEE--TT-EEEEEEEEE-S-TTS-EEPPTT-EEEEEEE--

Organism: Leishmania major (NCBI:txid5664)

CATH classification: 3.90.550.10 (+1 more: 2.160.10.10)

B-factor: mean 28.56, std 11.69, range [11.39, 90.9]

Solvent-accessible surface area: 21266 Å² total; per-residue (Å²): 168,62,62,83,12,2,94,38,0,19,141,47,0,128,101,53,182,26,50,71,2,3,4,94,17,2,15,55,16,2,49,82,8,63,151,56,75,48,4,51,26,52,24,113,51,5,131,36,9,130,83,31,79,34,0,101,92,36,112,130,104,15,88,100,79,16,5,81,13,1,0,15,0,5,15,10,4,55,71,18,99,35,1,36,23,122,50,5,38,7,50,29,82,1,44,144,41,84,15,0,2,4,9,4,1,32,8,4,62,62,23,58,120,116,48,3,124,123,4,39,3,3,2,2,0,8,172,82,2,16,78,32,0,62,59,26,2,125,79,140,18,82,82,1,64,146,44,1,97,79,45,1,23,1,80,18,23,88,5,0,18,0,50,40,141,69,23,75,24,0,73,39,101,140,49,74,68,89,18,44,4,58,10,22,60,2,6,1,2,7,4,1,50,26,68,34,47,0,93,81,5,26,126,93,34,30,94,2,2,2,0,2,18,7,12,0,0,0,3,16,18,20,60,47,0,0,15,22,0,76,150,83,157,11,27,0,0,0,0,0,1,138,11,11,67,36,4,112,114,27,2,0,2,0,62,73,52,69,128,79,159,36,141,131,82,120,98,89,62,121,68,88,41,11,19,4,0,31,36,79,4,6,35,185,97,60,55,152,14,0,68,62,51,126,85,3,23,8,4,13,0,10,0,0,0,2,40,0,29,29,1,16,84,36,0,84,151,99,58,4,12,4,55,14,55,6,15,53,36,96,89,20,0,19,88,108,55,102,97,5,56,127,0,24,21,1,38,10,4,0,0,6,0,4,56,45,18,146,36,19,21,1,0,26,4,24,22,95,4,7,2,21,0,61,41,2,17,34,0,0,7,2,39,3,62,0,13,62,62,28,126,30,62,43,1,16,11,19,136,141,16,155,32,96,8,6,12,25,79,22,42,80,84,48,2,101,83,20,133,12,0,78,62,0,12,119,85,25,56,1,23,0,14,85,4,91,73,0,17,1,90,8,41,1,28,0,1,44,51,2,48,0,49,18,65,0,26,0,59,8,119,76,44,111,68,47,33,75,2,89,109,37,21,135,22,84,112,57,81,19,73,102

GO terms:
  GO:0003983 UTP:glucose-1-phosphate uridylyltransferase activity (F, IDA)
  GO:0006011 UDP-alpha-D-glucose metabolic process (P, IDA)
  GO:0005829 cytosol (C, EXP)